Protein AF-A0A496UMV8-F1 (afdb_monomer_lite)

pLDDT: mean 82.03, std 17.29, range [26.62, 98.38]

Radius of gyration: 27.1 Å; chains: 1; bounding box: 64×69×68 Å

Foldseek 3Di:
DDDPPPPPDDDDDDPPPPPAQEEAEAEAPDDDDVVNRYHNDPVVNLVVVVVTDAAYEYEYEQPRHAAEDDADDDREQANYAYEYDPDDPDAAREYEYDENAAYENHAHYEYRHEYEYAYQDANYEDEFPHHHEAEHAYEYAYDPNHDANYADLRHDAPGEYEYEHENYEYHVPHPAANYENAEARYEYEYEYEHAYEYAERNYYYAQRYAYEYHYYPNYDYHDYDDRHPDHPHNPPPPCLQQWWFWQDPQQWDWDADLVQQKIKIAGPPQWTWTAHSSDIDIDRGIAMDHDDLDFFKKWWWAAPVRHIYIDRDDPQLVPGNTQTQKIWGADSVVSDTPDIPRHPRDHTPPSCGSVNLVCCCVPPNKAFDDFQDKAQAPPPDPPPDPSNQDIFGAWGWIDGDPDIDTDHDDPDDPPDRDPDPDDDDPVD

Secondary structure (DSSP, 8-state):
-----------SS--------EEEEE-TTS--BTTTTEESSHHHHHHHHHTS-S-EEEEE--TTS-EEEPS--PEE-TTEEEEE---TTTPPEEEEEPTT--EET--EEESSEEEEE--SS-SEEEETT-EEEEESS-EEEE-TTPPPSEEEEES-TT-EEEEEEES-EE-TT-SS-SEEEE-TT-EEEEEEETT-EE-TT-EEE-TT-EEEEEE-TT-EE----TT-S--EEEES---GGG--EES-SSSEEEEEEGGGTEEEEEESSS-EEEEETTEEEEE-S-EEEEPPS-SEEEEEEE-TTS-EEEESS---TTTS--EEEEEEEEETTTTEEEEEE----PBTTSS--HHHHHHHHHHT-SEEEEE--EE---TT--SSSGGGG--EE--EEEEETTEEEEE-------TTT-----------

Sequence (428 aa):
MPTRDGSRSYGVGGGSTAPVVGTFVFRPGGVEDVPNRVFTTWPSLMIGLDAVDGPRVLVLDESLGTLTAPAGGPYDMTDVEWRGAPESAYDSTDITIADGASFTNLFHISHRIFIWSAATSSPMTLTNGDMVWIDDYCDISIAGGAAPFFDCSGIGSGHYVKFSVTNSSLGWWTANPVIGGSPTGSTVSMVLDSGSAIYQGTMAGDSGSTLSVQHLSASTLIQTQAAWLGVQDYVGRRDLAVDTGFANLTDSTVSKVDGTRTLSVTPVGDNFQFYVNGVGYTKTSAEDVIWTDVEGTHYIYYTDAGVLTSSTSFPVHAVTPRAIVAILYWDATNNAAIYAALEERHGHGGGITPTMHEAQHLAIGALYESGLQPGNMVTNGNGDVNTHAQMSVTDGAIWDEDIRTAILDSVQDLSPILNAPVWYMDGT

Structure (mmCIF, N/CA/C/O backbone):
data_AF-A0A496UMV8-F1
#
_entry.id   AF-A0A496UMV8-F1
#
loop_
_atom_site.group_PDB
_atom_site.id
_atom_site.type_symbol
_atom_site.label_atom_id
_atom_site.label_alt_id
_atom_site.label_comp_id
_atom_site.label_asym_id
_atom_site.label_entity_id
_atom_site.label_seq_id
_atom_site.pdbx_PDB_ins_code
_atom_site.Cartn_x
_atom_site.Cartn_y
_atom_site.Cartn_z
_atom_site.occupancy
_atom_site.B_iso_or_equiv
_atom_site.auth_seq_id
_atom_site.auth_comp_id
_atom_site.auth_asym_id
_atom_site.auth_atom_id
_atom_site.pdbx_PDB_model_num
ATOM 1 N N . MET A 1 1 ? 36.130 3.953 13.013 1.00 29.30 1 MET A N 1
ATOM 2 C CA . MET A 1 1 ? 35.050 4.549 12.204 1.00 29.30 1 MET A CA 1
ATOM 3 C C . MET A 1 1 ? 34.508 3.445 11.317 1.00 29.30 1 MET A C 1
ATOM 5 O O . MET A 1 1 ? 35.223 3.066 10.399 1.00 29.30 1 MET A O 1
ATOM 9 N N . PRO A 1 2 ? 33.361 2.831 11.639 1.00 27.94 2 PRO A N 1
ATOM 10 C CA . PRO A 1 2 ? 32.801 1.793 10.792 1.00 27.94 2 PRO A CA 1
ATOM 11 C C . PRO A 1 2 ? 31.969 2.429 9.674 1.00 27.94 2 PRO A C 1
ATOM 13 O O . PRO A 1 2 ? 31.197 3.360 9.903 1.00 27.94 2 PRO A O 1
ATOM 16 N N . THR A 1 3 ? 32.196 1.941 8.462 1.00 28.72 3 THR A N 1
ATOM 17 C CA . THR A 1 3 ? 31.507 2.301 7.225 1.00 28.72 3 THR A CA 1
ATOM 18 C C . THR A 1 3 ? 30.070 1.797 7.264 1.00 28.72 3 THR A C 1
ATOM 20 O O . THR A 1 3 ? 29.815 0.619 7.501 1.00 28.72 3 THR A O 1
ATOM 23 N N . ARG A 1 4 ? 29.141 2.727 7.052 1.00 26.62 4 ARG A N 1
ATOM 24 C CA . ARG A 1 4 ? 27.697 2.522 6.977 1.00 26.62 4 ARG A CA 1
ATOM 25 C C . ARG A 1 4 ? 27.353 1.964 5.592 1.00 26.62 4 ARG A C 1
ATOM 27 O O . ARG A 1 4 ? 26.958 2.722 4.719 1.00 26.62 4 ARG A O 1
ATOM 34 N N . ASP A 1 5 ? 27.550 0.665 5.401 1.00 33.94 5 ASP A N 1
ATOM 35 C CA . ASP A 1 5 ? 26.815 -0.104 4.395 1.00 33.94 5 ASP A CA 1
ATOM 36 C C . ASP A 1 5 ? 25.632 -0.742 5.122 1.00 33.94 5 ASP A C 1
ATOM 38 O O . ASP A 1 5 ? 25.757 -1.745 5.823 1.00 33.94 5 ASP A O 1
ATOM 42 N N . GLY A 1 6 ? 24.516 -0.023 5.086 1.00 29.11 6 GLY A N 1
ATOM 43 C CA . GLY A 1 6 ? 23.224 -0.506 5.531 1.00 29.11 6 GLY A CA 1
ATOM 44 C C . GLY A 1 6 ? 22.331 -0.588 4.312 1.00 29.11 6 GLY A C 1
ATOM 45 O O . GLY A 1 6 ? 21.444 0.249 4.166 1.00 29.11 6 GLY A O 1
ATOM 46 N N . SER A 1 7 ? 22.583 -1.567 3.445 1.00 30.34 7 SER A N 1
ATOM 47 C CA . SER A 1 7 ? 21.547 -2.099 2.566 1.00 30.34 7 SER A CA 1
ATOM 48 C C . SER A 1 7 ? 20.393 -2.559 3.458 1.00 30.34 7 SER A C 1
ATOM 50 O O . SER A 1 7 ? 20.445 -3.585 4.137 1.00 30.34 7 SER A O 1
ATOM 52 N N . ARG A 1 8 ? 19.367 -1.710 3.553 1.00 29.41 8 ARG A N 1
ATOM 53 C CA . ARG A 1 8 ? 18.093 -2.072 4.162 1.00 29.41 8 ARG A CA 1
ATOM 54 C C . ARG A 1 8 ? 17.494 -3.151 3.270 1.00 29.41 8 ARG A C 1
ATOM 56 O O . ARG A 1 8 ? 16.992 -2.862 2.194 1.00 29.41 8 ARG A O 1
ATOM 63 N N . SER A 1 9 ? 17.575 -4.397 3.718 1.00 33.50 9 SER A N 1
ATOM 64 C CA . SER A 1 9 ? 16.705 -5.464 3.242 1.00 33.50 9 SER A CA 1
ATOM 65 C C . SER A 1 9 ? 15.257 -4.997 3.390 1.00 33.50 9 SER A C 1
ATOM 67 O O . SER A 1 9 ? 14.865 -4.596 4.490 1.00 33.50 9 SER A O 1
ATOM 69 N N . TYR A 1 10 ? 14.504 -5.019 2.291 1.00 39.62 10 TYR A N 1
ATOM 70 C CA . TYR A 1 10 ? 13.092 -4.656 2.215 1.00 39.62 10 TYR A CA 1
ATOM 71 C C . TYR A 1 10 ? 12.283 -5.375 3.300 1.00 39.62 10 TYR A C 1
ATOM 73 O O . TYR A 1 10 ? 11.957 -6.553 3.192 1.00 39.62 10 TYR A O 1
ATOM 81 N N . GLY A 1 11 ? 11.991 -4.646 4.373 1.00 34.66 11 GLY A N 1
ATOM 82 C CA . GLY A 1 11 ? 11.031 -5.021 5.396 1.00 34.66 11 GLY A CA 1
ATOM 83 C C . GLY A 1 11 ? 9.772 -4.197 5.198 1.00 34.66 11 GLY A C 1
ATOM 84 O O . GLY A 1 11 ? 9.558 -3.238 5.930 1.00 34.66 11 GLY A O 1
ATOM 85 N N . VAL A 1 12 ? 8.969 -4.550 4.194 1.00 36.50 12 VAL A N 1
ATOM 86 C CA . VAL A 1 12 ? 7.571 -4.120 4.095 1.00 36.50 12 VAL A CA 1
ATOM 87 C C . VAL A 1 12 ? 6.755 -5.331 3.642 1.00 36.50 12 VAL A C 1
ATOM 89 O O . VAL A 1 12 ? 6.869 -5.762 2.503 1.00 36.50 12 VAL A O 1
ATOM 92 N N . GLY A 1 13 ? 6.007 -5.903 4.590 1.00 33.84 13 GLY A N 1
ATOM 93 C CA . GLY A 1 13 ? 4.864 -6.805 4.410 1.00 33.84 13 GLY A CA 1
ATOM 94 C C . GLY A 1 13 ? 5.004 -7.974 3.436 1.00 33.84 13 GLY A C 1
ATOM 95 O O . GLY A 1 13 ? 4.681 -7.818 2.269 1.00 33.84 13 GLY A O 1
ATOM 96 N N . GLY A 1 14 ? 5.353 -9.160 3.950 1.00 29.70 14 GLY A N 1
ATOM 97 C CA . GLY A 1 14 ? 4.723 -10.449 3.600 1.00 29.70 14 GLY A CA 1
ATOM 98 C C . GLY A 1 14 ? 4.648 -10.921 2.141 1.00 29.70 14 GLY A C 1
ATOM 99 O O . GLY A 1 14 ? 4.102 -11.993 1.901 1.00 29.70 14 GLY A O 1
ATOM 100 N N . GLY A 1 15 ? 5.188 -10.195 1.167 1.00 32.31 15 GLY A N 1
ATOM 101 C CA . GLY A 1 15 ? 5.424 -10.710 -0.167 1.00 32.31 15 GLY A CA 1
ATOM 102 C C . GLY A 1 15 ? 6.590 -11.673 -0.068 1.00 32.31 15 GLY A C 1
ATOM 103 O O . GLY A 1 15 ? 7.727 -11.242 0.106 1.00 32.31 15 GLY A O 1
ATOM 104 N N . SER A 1 16 ? 6.303 -12.975 -0.121 1.00 35.22 16 SER A N 1
ATOM 105 C CA . SER A 1 16 ? 7.281 -14.000 -0.486 1.00 35.22 16 SER A CA 1
ATOM 106 C C . SER A 1 16 ? 8.239 -13.398 -1.516 1.00 35.22 16 SER A C 1
ATOM 108 O O . SER A 1 16 ? 7.823 -13.074 -2.631 1.00 35.22 16 SER A O 1
ATOM 110 N N . THR A 1 17 ? 9.508 -13.188 -1.144 1.00 44.94 17 THR A N 1
ATOM 111 C CA . THR A 1 17 ? 10.558 -12.918 -2.124 1.00 44.94 17 THR A CA 1
ATOM 112 C C . THR A 1 17 ? 10.755 -14.235 -2.849 1.00 44.94 17 THR A C 1
ATOM 114 O O . THR A 1 17 ? 11.670 -15.004 -2.533 1.00 44.94 17 THR A O 1
ATOM 117 N N . ALA A 1 18 ? 9.826 -14.550 -3.752 1.00 48.97 18 ALA A N 1
ATOM 118 C CA . ALA A 1 18 ? 9.993 -15.640 -4.676 1.00 48.97 18 ALA A CA 1
ATOM 119 C C . ALA A 1 18 ? 11.386 -15.439 -5.295 1.00 48.97 18 ALA A C 1
ATOM 121 O O . ALA A 1 18 ? 11.722 -14.317 -5.692 1.00 48.97 18 ALA A O 1
ATOM 122 N N . PRO A 1 19 ? 12.255 -16.460 -5.243 1.00 54.12 19 PRO A N 1
ATOM 123 C CA . PRO A 1 19 ? 13.630 -16.317 -5.686 1.00 54.12 19 PRO A CA 1
ATOM 124 C C . PRO A 1 19 ? 13.617 -15.771 -7.111 1.00 54.12 19 PRO A C 1
ATOM 126 O O . PRO A 1 19 ? 12.927 -16.327 -7.962 1.00 54.12 19 PRO A O 1
ATOM 129 N N . VAL A 1 20 ? 14.347 -14.675 -7.350 1.00 63.06 20 VAL A N 1
ATOM 130 C CA . VAL A 1 20 ? 14.461 -14.067 -8.682 1.00 63.06 20 VAL A CA 1
ATOM 131 C C . VAL A 1 20 ? 14.851 -15.166 -9.666 1.00 63.06 20 VAL A C 1
ATOM 133 O O . VAL A 1 20 ? 15.930 -15.754 -9.566 1.00 63.06 20 VAL A O 1
ATOM 136 N N . VAL A 1 21 ? 13.949 -15.468 -10.598 1.00 74.06 21 VAL A N 1
ATOM 137 C CA . VAL A 1 21 ? 14.071 -16.595 -11.534 1.00 74.06 21 VAL A CA 1
ATOM 138 C C . VAL A 1 21 ? 15.069 -16.246 -12.650 1.00 74.06 21 VAL A C 1
ATOM 140 O O . VAL A 1 21 ? 15.591 -17.112 -13.365 1.00 74.06 21 VAL A O 1
ATOM 143 N N . GLY A 1 22 ? 15.395 -14.955 -12.792 1.00 85.81 22 GLY A N 1
ATOM 144 C CA . GLY A 1 22 ? 16.305 -14.479 -13.815 1.00 85.81 22 GLY A CA 1
ATOM 145 C C . GLY A 1 22 ? 16.778 -13.041 -13.712 1.00 85.81 22 GLY A C 1
ATOM 146 O O . GLY A 1 22 ? 15.975 -12.143 -13.494 1.00 85.81 22 GLY A O 1
ATOM 147 N N . THR A 1 23 ? 18.060 -12.822 -14.004 1.00 92.12 23 THR A N 1
ATOM 148 C CA . THR A 1 23 ? 18.606 -11.502 -14.348 1.00 92.12 23 THR A CA 1
ATOM 149 C C . THR A 1 23 ? 18.890 -11.455 -15.845 1.00 92.12 23 THR A C 1
ATOM 151 O O . THR A 1 23 ? 19.537 -12.353 -16.379 1.00 92.12 23 THR A O 1
ATOM 154 N N . PHE A 1 24 ? 18.400 -10.421 -16.515 1.00 94.81 24 PHE A N 1
ATOM 155 C CA . PHE A 1 24 ? 18.547 -10.164 -17.943 1.00 94.81 24 PHE A CA 1
ATOM 156 C C . PHE A 1 24 ? 19.275 -8.839 -18.099 1.00 94.81 24 PHE A C 1
ATOM 158 O O . PHE A 1 24 ? 18.957 -7.892 -17.392 1.00 94.81 24 PHE A O 1
ATOM 165 N N . VAL A 1 25 ? 20.250 -8.759 -18.997 1.00 94.19 25 VAL A N 1
ATOM 166 C CA . VAL A 1 25 ? 21.007 -7.531 -19.245 1.00 94.19 25 VAL A CA 1
ATOM 167 C C . VAL A 1 25 ? 20.711 -7.053 -20.655 1.00 94.19 25 VAL A C 1
ATOM 169 O O . VAL A 1 25 ? 20.971 -7.776 -21.614 1.00 94.19 25 VAL A O 1
ATOM 172 N N . PHE A 1 26 ? 20.206 -5.835 -20.803 1.00 94.50 26 PHE A N 1
ATOM 173 C CA . PHE A 1 26 ? 20.095 -5.178 -22.097 1.00 94.50 26 PHE A CA 1
ATOM 174 C C . PHE A 1 26 ? 21.270 -4.223 -22.291 1.00 94.50 26 PHE A C 1
ATOM 176 O O . PHE A 1 26 ? 21.339 -3.183 -21.643 1.00 94.50 26 PHE A O 1
ATOM 183 N N . ARG A 1 27 ? 22.191 -4.596 -23.189 1.00 92.56 27 ARG A N 1
ATOM 184 C CA . ARG A 1 27 ? 23.425 -3.860 -23.488 1.00 92.56 27 ARG A CA 1
ATOM 185 C C . ARG A 1 27 ? 23.595 -3.682 -25.002 1.00 92.56 27 ARG A C 1
ATOM 187 O O . ARG A 1 27 ? 24.239 -4.517 -25.654 1.00 92.56 27 ARG A O 1
ATOM 194 N N . PRO A 1 28 ? 23.021 -2.625 -25.603 1.00 88.81 28 PRO A N 1
ATOM 195 C CA . PRO A 1 28 ? 23.231 -2.300 -27.010 1.00 88.81 28 PRO A CA 1
ATOM 196 C C . PRO A 1 28 ? 24.720 -2.207 -27.360 1.00 88.81 28 PRO A C 1
ATOM 198 O O . PRO A 1 28 ? 25.517 -1.658 -26.606 1.00 88.81 28 PRO A O 1
ATOM 201 N N . GLY A 1 29 ? 25.113 -2.769 -28.505 1.00 85.31 29 GLY A N 1
ATOM 202 C CA . GLY A 1 29 ? 26.516 -2.779 -28.946 1.00 85.31 29 GLY A CA 1
ATOM 203 C C . GLY A 1 29 ? 27.422 -3.792 -28.229 1.00 85.31 29 GLY A C 1
ATOM 204 O O . GLY A 1 29 ? 28.594 -3.908 -28.589 1.00 85.31 29 GLY A O 1
ATOM 205 N N . GLY A 1 30 ? 26.897 -4.545 -27.256 1.00 86.94 30 GLY A N 1
ATOM 206 C CA . GLY A 1 30 ? 27.597 -5.654 -26.613 1.00 86.94 30 GLY A CA 1
ATOM 207 C C . GLY A 1 30 ? 27.710 -6.914 -27.476 1.00 86.94 30 GLY A C 1
ATOM 208 O O . GLY A 1 30 ? 27.405 -6.926 -28.669 1.00 86.94 30 GLY A O 1
ATOM 209 N N . VAL A 1 31 ? 28.148 -8.004 -26.847 1.00 86.50 31 VAL A N 1
ATOM 210 C CA . VAL A 1 31 ? 28.105 -9.350 -27.428 1.00 86.50 31 VAL A CA 1
ATOM 211 C C . VAL A 1 31 ? 26.940 -10.080 -26.780 1.00 86.50 31 VAL A C 1
ATOM 213 O O . VAL A 1 31 ? 26.889 -10.184 -25.557 1.00 86.50 31 VAL A O 1
ATOM 216 N N . GLU A 1 32 ? 25.998 -10.545 -27.599 1.00 87.06 32 GLU A N 1
ATOM 217 C CA . GLU A 1 32 ? 24.902 -11.386 -27.120 1.00 87.06 32 GLU A CA 1
ATOM 218 C C . GLU A 1 32 ? 25.487 -12.690 -26.574 1.00 87.06 32 GLU A C 1
ATOM 220 O O . GLU A 1 32 ? 26.276 -13.360 -27.245 1.00 87.06 32 GLU A O 1
ATOM 225 N N . ASP A 1 33 ? 25.130 -13.022 -25.339 1.00 82.56 33 ASP A N 1
ATOM 226 C CA . ASP A 1 33 ? 25.673 -14.180 -24.638 1.00 82.56 33 ASP A CA 1
ATOM 227 C C . ASP A 1 33 ? 24.526 -14.979 -24.026 1.00 82.56 33 ASP A C 1
ATOM 229 O O . ASP A 1 33 ? 24.050 -14.711 -22.921 1.00 82.56 33 ASP A O 1
ATOM 233 N N . VAL A 1 34 ? 24.059 -15.963 -24.791 1.00 64.44 34 VAL A N 1
ATOM 234 C CA . VAL A 1 34 ? 23.105 -16.982 -24.351 1.00 64.44 34 VAL A CA 1
ATOM 235 C C . VAL A 1 34 ? 23.948 -18.200 -23.956 1.00 64.44 34 VAL A C 1
ATOM 237 O O . VAL A 1 34 ? 24.307 -19.003 -24.820 1.00 64.44 34 VAL A O 1
ATOM 240 N N . PRO A 1 35 ? 24.394 -18.273 -22.687 1.00 67.25 35 PRO A N 1
ATOM 241 C CA . PRO A 1 35 ? 23.527 -18.517 -21.531 1.00 67.25 35 PRO A CA 1
ATOM 242 C C . PRO A 1 35 ? 23.524 -17.416 -20.453 1.00 67.25 35 PRO A C 1
ATOM 244 O O . PRO A 1 35 ? 22.745 -17.511 -19.505 1.00 67.25 35 PRO A O 1
ATOM 247 N N . ASN A 1 36 ? 24.351 -16.378 -20.590 1.00 63.16 36 ASN A N 1
ATOM 248 C CA . ASN A 1 36 ? 24.525 -15.314 -19.592 1.00 63.16 36 ASN A CA 1
ATOM 249 C C . ASN A 1 36 ? 23.484 -14.180 -19.683 1.00 63.16 36 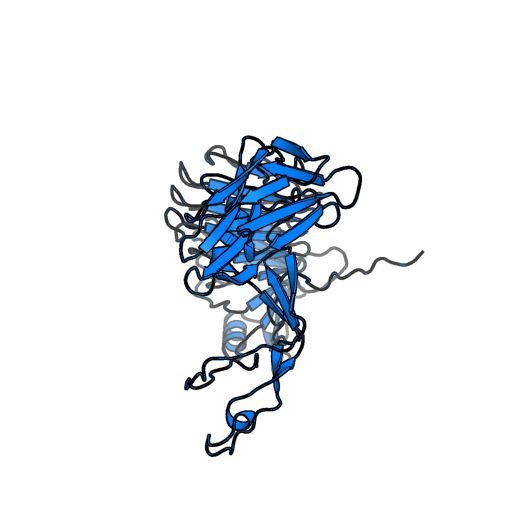ASN A C 1
ATOM 251 O O . ASN A 1 36 ? 23.619 -13.173 -18.992 1.00 63.16 36 ASN A O 1
ATOM 255 N N . ARG A 1 37 ? 22.430 -14.357 -20.496 1.00 86.44 37 ARG A N 1
ATOM 256 C CA . ARG A 1 37 ? 21.244 -13.483 -20.586 1.00 86.44 37 ARG A CA 1
ATOM 257 C C . ARG A 1 37 ? 21.587 -12.020 -20.902 1.00 86.44 37 ARG A C 1
ATOM 259 O O . ARG A 1 37 ? 20.920 -11.111 -20.413 1.00 86.44 37 ARG A O 1
ATOM 266 N N . VAL A 1 38 ? 22.612 -11.800 -21.727 1.00 92.38 38 VAL A N 1
ATOM 267 C CA . VAL A 1 38 ? 22.952 -10.479 -22.276 1.00 92.38 38 VAL A CA 1
ATOM 268 C C . VAL A 1 38 ? 22.341 -10.346 -23.664 1.00 92.38 38 VAL A C 1
ATOM 270 O O . VAL A 1 38 ? 22.644 -11.150 -24.544 1.00 92.38 38 VAL A O 1
ATOM 273 N N . PHE A 1 39 ? 21.530 -9.314 -23.868 1.00 93.81 39 PHE A N 1
ATOM 274 C CA . PHE A 1 39 ? 20.803 -9.032 -25.101 1.00 93.81 39 PHE A CA 1
ATOM 275 C C . PHE A 1 39 ? 21.255 -7.697 -25.677 1.00 93.81 39 PHE A C 1
ATOM 277 O O . PHE A 1 39 ? 21.404 -6.706 -24.964 1.00 93.81 39 PHE A O 1
ATOM 284 N N . THR A 1 40 ? 21.455 -7.657 -26.989 1.00 93.38 40 THR A N 1
ATOM 285 C CA . THR A 1 40 ? 21.930 -6.459 -27.702 1.00 93.38 40 THR A CA 1
ATOM 286 C C . THR A 1 40 ? 20.813 -5.756 -28.467 1.00 93.38 40 THR A C 1
ATOM 288 O O . THR A 1 40 ? 21.003 -4.646 -28.963 1.00 93.38 40 THR A O 1
ATOM 291 N N . THR A 1 41 ? 19.637 -6.386 -28.553 1.00 92.19 41 THR A N 1
ATOM 292 C CA . THR A 1 41 ? 18.443 -5.846 -29.203 1.00 92.19 41 THR A CA 1
ATOM 293 C C . THR A 1 41 ? 17.224 -6.042 -28.308 1.00 92.19 41 THR A C 1
ATOM 295 O O . THR A 1 41 ? 17.117 -7.048 -27.611 1.00 92.19 41 THR A O 1
ATOM 298 N N . TRP A 1 42 ? 16.287 -5.094 -28.340 1.00 93.19 42 TRP A N 1
ATOM 299 C CA . TRP A 1 42 ? 15.049 -5.204 -27.566 1.00 93.19 42 TRP A CA 1
ATOM 300 C C . TRP A 1 42 ? 14.194 -6.420 -27.963 1.00 93.19 42 TRP A C 1
ATOM 302 O O . TRP A 1 42 ? 13.705 -7.101 -27.070 1.00 93.19 42 TRP A O 1
ATOM 312 N N . PRO A 1 43 ? 14.035 -6.780 -29.260 1.00 93.12 43 PRO A N 1
ATOM 313 C CA . PRO A 1 43 ? 13.275 -7.976 -29.614 1.00 93.12 43 PRO A CA 1
ATOM 314 C C . PRO A 1 43 ? 13.867 -9.268 -29.038 1.00 93.12 43 PRO A C 1
ATOM 316 O O . PRO A 1 43 ? 13.105 -10.119 -28.586 1.00 93.12 43 PRO A O 1
ATOM 319 N N . SER A 1 44 ? 15.201 -9.424 -29.018 1.00 92.56 44 SER A N 1
ATOM 320 C CA . SER A 1 44 ? 15.808 -10.612 -28.402 1.00 92.56 44 SER A CA 1
ATOM 321 C C . SER A 1 44 ? 15.683 -10.602 -26.878 1.00 92.56 44 SER A C 1
ATOM 323 O O . SER A 1 44 ? 15.438 -11.660 -26.300 1.00 92.56 44 SER A O 1
ATOM 325 N N . LEU A 1 45 ? 15.741 -9.423 -26.243 1.00 94.69 45 LEU A N 1
ATOM 326 C CA . LEU A 1 45 ? 15.432 -9.264 -24.820 1.00 94.69 45 LEU A CA 1
ATOM 327 C C . LEU A 1 45 ? 14.012 -9.737 -24.490 1.00 94.69 45 LEU A C 1
ATOM 329 O O . LEU A 1 45 ? 13.853 -10.537 -23.573 1.00 94.69 45 LEU A O 1
ATOM 333 N N . MET A 1 46 ? 13.000 -9.278 -25.233 1.00 95.06 46 MET A N 1
ATOM 334 C CA . MET A 1 46 ? 11.606 -9.646 -24.961 1.00 95.06 46 MET A CA 1
ATOM 335 C C . MET A 1 46 ? 11.381 -11.154 -25.107 1.00 95.06 46 MET A C 1
ATOM 337 O O . MET A 1 46 ? 10.789 -11.762 -24.225 1.00 95.06 46 MET A O 1
ATOM 341 N N . ILE A 1 47 ? 11.957 -11.790 -26.138 1.00 92.88 47 ILE A N 1
ATOM 342 C CA . ILE A 1 47 ? 11.932 -13.260 -26.277 1.00 92.88 47 ILE A CA 1
ATOM 343 C C . ILE A 1 47 ? 12.565 -13.945 -25.055 1.00 92.88 47 ILE A C 1
ATOM 345 O O . ILE A 1 47 ? 12.097 -14.996 -24.622 1.00 92.88 47 ILE A O 1
ATOM 349 N N . GLY A 1 48 ? 13.642 -13.373 -24.510 1.00 92.50 48 GLY A N 1
ATOM 350 C CA . GLY A 1 48 ? 14.290 -13.875 -23.302 1.00 92.50 48 GLY A CA 1
ATOM 351 C C . GLY A 1 48 ? 13.413 -13.751 -22.056 1.00 92.50 48 GLY A C 1
ATOM 352 O O . GLY A 1 48 ? 13.326 -14.710 -21.290 1.00 92.50 48 GLY A O 1
ATOM 353 N N . LEU A 1 49 ? 12.773 -12.595 -21.860 1.00 93.94 49 LEU A N 1
ATOM 354 C CA . LEU A 1 49 ? 11.871 -12.340 -20.733 1.00 93.94 49 LEU A CA 1
ATOM 355 C C . LEU A 1 49 ? 10.649 -13.268 -20.778 1.00 93.94 49 LEU A C 1
ATOM 357 O O . LEU A 1 49 ? 10.357 -13.915 -19.776 1.00 93.94 49 LEU A O 1
ATOM 361 N N . ASP A 1 50 ? 10.023 -13.421 -21.948 1.00 93.62 50 ASP A N 1
ATOM 362 C CA . ASP A 1 50 ? 8.843 -14.276 -22.159 1.00 93.62 50 ASP A CA 1
ATOM 363 C C . ASP A 1 50 ? 9.139 -15.774 -21.961 1.00 93.62 50 ASP A C 1
ATOM 365 O O . ASP A 1 50 ? 8.232 -16.580 -21.762 1.00 93.62 50 ASP A O 1
ATOM 369 N N . ALA A 1 51 ? 10.412 -16.176 -22.032 1.00 92.19 51 ALA A N 1
ATOM 370 C CA . ALA A 1 51 ? 10.830 -17.562 -21.839 1.00 92.19 51 ALA A CA 1
ATOM 371 C C . ALA A 1 51 ? 10.989 -17.961 -20.360 1.00 92.19 51 ALA A C 1
ATOM 373 O O . ALA A 1 51 ? 11.311 -19.119 -20.077 1.00 92.19 51 ALA A O 1
ATOM 374 N N . VAL A 1 52 ? 10.826 -17.023 -19.420 1.00 91.69 52 VAL A N 1
ATOM 375 C CA . VAL A 1 52 ? 10.998 -17.257 -17.982 1.00 91.69 52 VAL A CA 1
ATOM 376 C C . VAL A 1 52 ? 9.781 -16.747 -17.224 1.00 91.69 52 VAL A C 1
ATOM 378 O O . VAL A 1 52 ? 9.510 -15.554 -17.230 1.00 91.69 52 VAL A O 1
ATOM 381 N N . ASP A 1 53 ? 9.092 -17.644 -16.521 1.00 91.00 53 ASP A N 1
ATOM 382 C CA . ASP A 1 53 ? 7.977 -17.298 -15.635 1.00 91.00 53 ASP A CA 1
ATOM 383 C C . ASP A 1 53 ? 8.463 -16.744 -14.281 1.00 91.00 53 ASP A C 1
ATOM 385 O O . ASP A 1 53 ? 9.544 -17.095 -13.800 1.00 91.00 53 ASP A O 1
ATOM 389 N N . GLY A 1 54 ? 7.622 -15.936 -13.627 1.00 90.06 54 GLY A N 1
ATOM 390 C CA . GLY A 1 54 ? 7.856 -15.398 -12.282 1.00 90.06 54 GLY A CA 1
ATOM 391 C C . GLY A 1 54 ? 8.844 -14.226 -12.227 1.00 90.06 54 GLY A C 1
ATOM 392 O O . GLY A 1 54 ? 9.251 -13.722 -13.264 1.00 90.06 54 GLY A O 1
ATOM 393 N N . PRO A 1 55 ? 9.252 -13.762 -11.031 1.00 92.25 55 PRO A N 1
ATOM 394 C CA . PRO A 1 55 ? 10.019 -12.524 -10.882 1.00 92.25 55 PRO A CA 1
ATOM 395 C C . PRO A 1 55 ? 11.349 -12.490 -11.642 1.00 92.25 55 PRO A C 1
ATOM 397 O O . PRO A 1 55 ? 12.194 -13.386 -11.519 1.00 92.25 55 PRO A O 1
ATOM 400 N N . ARG A 1 56 ? 11.553 -11.406 -12.392 1.00 93.81 56 ARG A N 1
ATOM 401 C CA . ARG A 1 56 ? 12.689 -11.150 -13.281 1.00 93.81 56 ARG A CA 1
ATOM 402 C C . ARG A 1 56 ? 13.267 -9.766 -13.008 1.00 93.81 56 ARG A C 1
ATOM 404 O O . ARG A 1 56 ? 12.543 -8.826 -12.698 1.00 93.81 56 ARG A O 1
ATOM 411 N N . VAL A 1 57 ? 14.573 -9.632 -13.207 1.00 94.56 57 VAL A N 1
ATOM 412 C CA . VAL A 1 57 ? 15.277 -8.347 -13.163 1.00 94.56 57 VAL A CA 1
ATOM 413 C C . VAL A 1 57 ? 15.830 -8.040 -14.547 1.00 94.56 57 VAL A C 1
ATOM 415 O O . VAL A 1 57 ? 16.643 -8.807 -15.065 1.00 94.56 57 VAL A O 1
ATOM 418 N N . LEU A 1 58 ? 15.423 -6.914 -15.124 1.00 95.69 58 LEU A N 1
ATOM 419 C CA . LEU A 1 58 ? 16.012 -6.322 -16.317 1.00 95.69 58 LEU A CA 1
ATOM 420 C C . LEU A 1 58 ? 17.036 -5.263 -15.903 1.00 95.69 58 LEU A C 1
ATOM 422 O O . LEU A 1 58 ? 16.678 -4.172 -15.474 1.00 95.69 58 LEU A O 1
ATOM 426 N N . VAL A 1 59 ? 18.314 -5.576 -16.072 1.00 94.81 59 VAL A N 1
ATOM 427 C CA . VAL A 1 59 ? 19.419 -4.629 -15.944 1.00 94.81 59 VAL A CA 1
ATOM 428 C C . VAL A 1 59 ? 19.623 -3.930 -17.281 1.00 94.81 59 VAL A C 1
ATOM 430 O O . VAL A 1 59 ? 19.922 -4.559 -18.296 1.00 94.81 59 VAL A O 1
ATOM 433 N N . LEU A 1 60 ? 19.473 -2.620 -17.277 1.00 94.56 60 LEU A N 1
ATOM 434 C CA . LEU A 1 60 ? 19.761 -1.752 -18.402 1.00 94.56 60 LEU A CA 1
ATOM 435 C C . LEU A 1 60 ? 21.216 -1.305 -18.303 1.00 94.56 60 LEU A C 1
ATOM 437 O O . LEU A 1 60 ? 21.653 -0.861 -17.249 1.00 94.56 60 LEU A O 1
ATOM 441 N N . ASP A 1 61 ? 21.978 -1.452 -19.380 1.00 92.00 61 ASP A N 1
ATOM 442 C CA . ASP A 1 61 ? 23.416 -1.209 -19.371 1.00 92.00 61 ASP A CA 1
ATOM 443 C C . ASP A 1 61 ? 23.841 -0.403 -20.601 1.00 92.00 61 ASP A C 1
ATOM 445 O O . ASP A 1 61 ? 23.869 -0.903 -21.729 1.00 92.00 61 ASP A O 1
ATOM 449 N N . GLU A 1 62 ? 24.181 0.862 -20.372 1.00 87.12 62 GLU A N 1
ATOM 450 C CA . GLU A 1 62 ? 24.598 1.803 -21.414 1.00 87.12 62 GLU A CA 1
ATOM 451 C C . GLU A 1 62 ? 26.114 1.861 -21.646 1.00 87.12 62 GLU A C 1
ATOM 453 O O . GLU A 1 62 ? 26.585 2.669 -22.449 1.00 87.12 62 GLU A O 1
ATOM 458 N N . SER A 1 63 ? 26.901 0.992 -20.998 1.00 86.69 63 SER A N 1
ATOM 459 C CA . SER A 1 63 ? 28.376 1.037 -21.038 1.00 86.69 63 SER A CA 1
ATOM 460 C C . SER A 1 63 ? 28.968 0.996 -22.455 1.00 86.69 63 SER A C 1
ATOM 462 O O . SER A 1 63 ? 30.105 1.422 -22.672 1.00 86.69 63 SER A O 1
ATOM 464 N N . LEU A 1 64 ? 28.213 0.488 -23.436 1.00 81.94 64 LEU A N 1
ATOM 465 C CA . LEU A 1 64 ? 28.637 0.329 -24.830 1.00 81.94 64 LEU A CA 1
ATOM 466 C C . LEU A 1 64 ? 27.767 1.084 -25.846 1.00 81.94 64 LEU A C 1
ATOM 468 O O . LEU A 1 64 ? 28.010 0.978 -27.052 1.00 81.94 64 LEU A O 1
ATOM 472 N N . GLY A 1 65 ? 26.784 1.866 -25.398 1.00 79.81 65 GLY A N 1
ATOM 473 C CA . GLY A 1 65 ? 25.923 2.628 -26.294 1.00 79.81 65 GLY A CA 1
ATOM 474 C C . GLY A 1 65 ? 24.687 3.199 -25.615 1.00 79.81 65 GLY A C 1
ATOM 475 O O . GLY A 1 65 ? 24.281 2.762 -24.547 1.00 79.81 65 GLY A O 1
ATOM 476 N N . THR A 1 66 ? 24.058 4.167 -26.280 1.00 84.50 66 THR A N 1
ATOM 477 C CA . THR A 1 66 ? 22.816 4.782 -25.803 1.00 84.50 66 THR A CA 1
ATOM 478 C C . THR A 1 66 ? 21.699 3.748 -25.708 1.00 84.50 66 THR A C 1
ATOM 480 O O . THR A 1 66 ? 21.396 3.059 -26.688 1.00 84.50 66 THR A O 1
ATOM 483 N N . LEU A 1 67 ? 21.039 3.682 -24.554 1.00 90.44 67 LEU A N 1
ATOM 484 C CA . LEU A 1 67 ? 19.847 2.867 -24.385 1.00 90.44 67 LEU A CA 1
ATOM 485 C C . LEU A 1 67 ? 18.636 3.595 -24.957 1.00 90.44 67 LEU A C 1
ATOM 487 O O . LEU A 1 67 ? 18.309 4.730 -24.604 1.00 90.44 67 LEU A O 1
ATOM 491 N N . THR A 1 68 ? 17.935 2.920 -25.855 1.00 93.06 68 THR A N 1
ATOM 492 C CA . THR A 1 68 ? 16.634 3.371 -26.335 1.00 93.06 68 THR A CA 1
ATOM 493 C C . THR A 1 68 ? 15.678 2.195 -26.302 1.00 93.06 68 THR A C 1
ATOM 495 O O . THR A 1 68 ? 15.905 1.202 -26.997 1.00 93.06 68 THR A O 1
ATOM 498 N N . ALA A 1 69 ? 14.612 2.303 -25.509 1.00 89.44 69 ALA A N 1
ATOM 499 C CA . ALA A 1 69 ? 13.492 1.383 -25.628 1.00 89.44 69 ALA A CA 1
ATOM 500 C C . ALA A 1 69 ? 12.774 1.705 -26.948 1.00 89.44 69 ALA A C 1
ATOM 502 O O . ALA A 1 69 ? 12.362 2.854 -27.146 1.00 89.44 69 ALA A O 1
ATOM 503 N N . PRO A 1 70 ? 12.687 0.757 -27.892 1.00 88.12 70 PRO A N 1
ATOM 504 C CA . PRO A 1 70 ? 12.237 1.054 -29.237 1.00 88.12 70 PRO A CA 1
ATOM 505 C C . PRO A 1 70 ? 10.733 1.302 -29.298 1.00 88.12 70 PRO A C 1
ATOM 507 O O . PRO A 1 70 ? 9.954 0.783 -28.497 1.00 88.12 70 PRO A O 1
ATOM 510 N N . ALA A 1 71 ? 10.346 2.051 -30.328 1.00 87.44 71 ALA A N 1
ATOM 511 C CA . ALA A 1 71 ? 8.957 2.264 -30.697 1.00 87.44 71 ALA A CA 1
ATOM 512 C C . ALA A 1 71 ? 8.234 0.924 -30.903 1.00 87.44 71 ALA A C 1
ATOM 514 O O . ALA A 1 71 ? 8.821 -0.026 -31.429 1.00 87.44 71 ALA A O 1
ATOM 515 N N . GLY A 1 72 ? 6.953 0.872 -30.544 1.00 83.44 72 GLY A N 1
ATOM 516 C CA . GLY A 1 72 ? 6.131 -0.334 -30.624 1.00 83.44 72 GLY A CA 1
ATOM 517 C C . GLY A 1 72 ? 5.794 -0.923 -29.255 1.00 83.44 72 GLY A C 1
ATOM 518 O O . GLY A 1 72 ? 6.196 -0.418 -28.215 1.00 83.44 72 GLY A O 1
ATOM 519 N N . GLY A 1 73 ? 5.002 -1.986 -29.258 1.00 80.19 73 GLY A N 1
ATOM 520 C CA . GLY A 1 73 ? 4.406 -2.569 -28.060 1.00 80.19 73 GLY A CA 1
ATOM 521 C C . GLY A 1 73 ? 3.028 -3.155 -28.385 1.00 80.19 73 GLY A C 1
ATOM 522 O O . GLY A 1 73 ? 2.587 -3.069 -29.539 1.00 80.19 73 GLY A O 1
ATOM 523 N N . PRO A 1 74 ? 2.340 -3.758 -27.404 1.00 91.75 74 PRO A N 1
ATOM 524 C CA . PRO A 1 74 ? 2.666 -3.764 -25.973 1.00 91.75 74 PRO A CA 1
ATOM 525 C C . PRO A 1 74 ? 3.840 -4.690 -25.617 1.00 91.75 74 PRO A C 1
ATOM 527 O O . PRO A 1 74 ? 3.964 -5.778 -26.175 1.00 91.75 74 PRO A O 1
ATOM 530 N N . TYR A 1 75 ? 4.689 -4.257 -24.684 1.00 95.44 75 TYR A N 1
ATOM 531 C CA . TYR A 1 75 ? 5.693 -5.093 -24.025 1.00 95.44 75 TYR A CA 1
ATOM 532 C C . TYR A 1 75 ? 5.184 -5.464 -22.632 1.00 95.44 75 TYR A C 1
ATOM 534 O O . TYR A 1 75 ? 4.943 -4.572 -21.815 1.00 95.44 75 TYR A O 1
ATOM 542 N N . ASP A 1 76 ? 5.015 -6.757 -22.366 1.00 95.56 76 ASP A N 1
ATOM 543 C CA . ASP A 1 76 ? 4.585 -7.221 -21.050 1.00 95.56 76 ASP A CA 1
ATOM 544 C C . ASP A 1 76 ? 5.746 -7.169 -20.051 1.00 95.56 76 ASP A C 1
ATOM 546 O O . ASP A 1 76 ? 6.820 -7.713 -20.297 1.00 95.56 76 ASP A O 1
ATOM 550 N N . MET A 1 77 ? 5.525 -6.476 -18.939 1.00 96.38 77 MET A N 1
ATOM 551 C CA . MET A 1 77 ? 6.474 -6.296 -17.840 1.00 96.38 77 MET A CA 1
ATOM 552 C C . MET A 1 77 ? 5.938 -6.888 -16.532 1.00 96.38 77 MET A C 1
ATOM 554 O O . MET A 1 77 ? 6.437 -6.554 -15.457 1.00 96.38 77 MET A O 1
ATOM 558 N N . THR A 1 78 ? 4.942 -7.781 -16.615 1.00 94.56 78 THR A N 1
ATOM 559 C CA . THR A 1 78 ? 4.500 -8.614 -15.486 1.00 94.56 78 THR A CA 1
ATOM 560 C C . THR A 1 78 ? 5.721 -9.201 -14.782 1.00 94.56 78 THR A C 1
ATOM 562 O O . THR A 1 78 ? 6.616 -9.707 -15.444 1.00 94.56 78 THR A O 1
ATOM 565 N N . ASP A 1 79 ? 5.805 -9.112 -13.454 1.00 93.06 79 ASP A N 1
ATOM 566 C CA . ASP A 1 79 ? 6.957 -9.501 -12.615 1.00 93.06 79 ASP A CA 1
ATOM 567 C C . ASP A 1 79 ? 8.353 -9.108 -13.167 1.00 93.06 79 ASP A C 1
ATOM 569 O O . ASP A 1 79 ? 9.312 -9.856 -12.979 1.00 93.06 79 ASP A O 1
ATOM 573 N N . VAL A 1 80 ? 8.494 -7.981 -13.880 1.00 95.12 80 VAL A N 1
ATOM 574 C CA . VAL A 1 80 ? 9.795 -7.438 -14.306 1.00 95.12 80 VAL A CA 1
ATOM 575 C C . VAL A 1 80 ? 10.131 -6.173 -13.518 1.00 95.12 80 VAL A C 1
ATOM 577 O O . VAL A 1 80 ? 9.416 -5.175 -13.575 1.00 95.12 80 VAL A O 1
ATOM 580 N N . GLU A 1 81 ? 11.276 -6.195 -12.843 1.00 95.69 81 GLU A N 1
ATOM 581 C CA . GLU A 1 81 ? 11.906 -5.016 -12.248 1.00 95.69 81 GLU A CA 1
ATOM 582 C C . GLU A 1 81 ? 12.938 -4.421 -13.212 1.00 95.69 81 GLU A C 1
ATOM 584 O O . GLU A 1 81 ? 13.812 -5.134 -13.710 1.00 95.69 81 GLU A O 1
ATOM 589 N N . TRP A 1 82 ? 12.872 -3.113 -13.456 1.00 96.75 82 TRP A N 1
ATOM 590 C CA . TRP A 1 82 ? 13.893 -2.385 -14.210 1.00 96.75 82 TRP A CA 1
ATOM 591 C C . TRP A 1 82 ? 14.982 -1.875 -13.271 1.00 96.75 82 TRP A C 1
ATOM 593 O O . TRP A 1 82 ? 14.678 -1.201 -12.293 1.00 96.75 82 TRP A O 1
ATOM 603 N N . ARG A 1 83 ? 16.247 -2.143 -13.601 1.00 94.44 83 ARG A N 1
ATOM 604 C CA . ARG A 1 83 ? 17.423 -1.674 -12.858 1.00 94.44 83 ARG A CA 1
ATOM 605 C C . ARG A 1 83 ? 18.411 -0.968 -13.765 1.00 94.44 83 ARG A C 1
ATOM 607 O O . ARG A 1 83 ? 18.681 -1.454 -14.862 1.00 94.44 83 ARG A O 1
ATOM 614 N N . GLY A 1 84 ? 19.018 0.112 -13.289 1.00 91.56 84 GLY A N 1
ATOM 615 C CA . GLY A 1 84 ? 20.261 0.607 -13.875 1.00 91.56 84 GLY A CA 1
ATOM 616 C C . GLY A 1 84 ? 21.417 -0.362 -13.613 1.00 91.56 84 GLY A C 1
ATOM 617 O O . GLY A 1 84 ? 21.433 -1.097 -12.616 1.00 91.56 84 GLY A O 1
ATOM 618 N N . ALA A 1 85 ? 22.392 -0.395 -14.517 1.00 85.75 85 ALA A N 1
ATOM 619 C CA . ALA A 1 85 ? 23.604 -1.168 -14.320 1.00 85.75 85 ALA A CA 1
ATOM 620 C C . ALA A 1 85 ? 24.390 -0.597 -13.130 1.00 85.75 85 ALA A C 1
ATOM 622 O O . ALA A 1 85 ? 24.532 0.620 -12.994 1.00 85.75 85 ALA A O 1
ATOM 623 N N . PRO A 1 86 ? 24.933 -1.456 -12.253 1.00 72.31 86 PRO A N 1
ATOM 624 C CA . PRO A 1 86 ? 25.750 -1.013 -11.139 1.00 72.31 86 PRO A CA 1
ATOM 625 C C . PRO A 1 86 ? 27.140 -0.613 -11.650 1.00 72.31 86 PRO A C 1
ATOM 627 O O . PRO A 1 86 ? 28.095 -1.374 -11.516 1.00 72.31 86 PRO A O 1
ATOM 630 N N . GLU A 1 87 ? 27.284 0.577 -12.227 1.00 60.38 87 GLU A N 1
ATOM 631 C CA . GLU A 1 87 ? 28.600 1.134 -12.537 1.00 60.38 87 GLU A CA 1
ATOM 632 C C . GLU A 1 87 ? 28.830 2.444 -11.791 1.00 60.38 87 GLU A C 1
ATOM 634 O O . GLU A 1 87 ? 28.058 3.385 -11.909 1.00 60.38 87 GLU A O 1
ATOM 639 N N . SER A 1 88 ? 29.947 2.489 -11.048 1.00 54.44 88 SER A N 1
ATOM 640 C CA . SER A 1 88 ? 30.536 3.698 -10.456 1.00 54.44 88 SER A CA 1
ATOM 641 C C . SER A 1 88 ? 29.638 4.443 -9.444 1.00 54.44 88 SER A C 1
ATOM 643 O O . SER A 1 88 ? 28.415 4.446 -9.475 1.00 54.44 88 SER A O 1
ATOM 645 N N . ALA A 1 89 ? 30.229 5.068 -8.424 1.00 56.81 89 ALA A N 1
ATOM 646 C CA . ALA A 1 89 ? 29.462 5.657 -7.320 1.00 56.81 89 ALA A CA 1
ATOM 647 C C . ALA A 1 89 ? 28.590 6.868 -7.727 1.00 56.81 89 ALA A C 1
ATOM 649 O O . ALA A 1 89 ? 27.855 7.359 -6.870 1.00 56.81 89 ALA A O 1
ATOM 650 N N . TYR A 1 90 ? 28.590 7.289 -9.000 1.00 56.69 90 TYR A N 1
ATOM 651 C CA . TYR A 1 90 ? 27.942 8.529 -9.442 1.00 56.69 90 TYR A CA 1
ATOM 652 C C . TYR A 1 90 ? 27.234 8.496 -10.801 1.00 56.69 90 TYR A C 1
ATOM 654 O O . TYR A 1 90 ? 26.607 9.500 -11.126 1.00 56.69 90 TYR A O 1
ATOM 662 N N . ASP A 1 91 ? 27.286 7.401 -11.558 1.00 74.38 91 ASP A N 1
ATOM 663 C CA . ASP A 1 91 ? 26.690 7.378 -12.896 1.00 74.38 91 ASP A CA 1
ATOM 664 C C . ASP A 1 91 ? 25.295 6.729 -12.827 1.00 74.38 91 ASP A C 1
ATOM 666 O O . ASP A 1 91 ? 25.116 5.670 -12.215 1.00 74.38 91 ASP A O 1
ATOM 670 N N . SER A 1 92 ? 24.282 7.428 -13.349 1.00 83.81 92 SER A N 1
ATOM 671 C CA . SER A 1 92 ? 22.970 6.846 -13.644 1.00 83.81 92 SER A CA 1
ATOM 672 C C . SER A 1 92 ? 23.043 6.114 -14.975 1.00 83.81 92 SER A C 1
ATOM 674 O O . SER A 1 92 ? 23.823 6.492 -15.836 1.00 83.81 92 SER A O 1
ATOM 676 N N . THR A 1 93 ? 22.236 5.071 -15.141 1.00 91.56 93 THR A N 1
ATOM 677 C CA . THR A 1 93 ? 21.971 4.487 -16.457 1.00 91.56 93 THR A CA 1
ATOM 678 C C . THR A 1 93 ? 20.854 5.276 -17.125 1.00 91.56 93 THR A C 1
ATOM 680 O O . THR A 1 93 ? 19.719 5.240 -16.641 1.00 91.56 93 THR A O 1
ATOM 683 N N . ASP A 1 94 ? 21.139 5.929 -18.246 1.00 93.50 94 ASP A N 1
ATOM 684 C CA . ASP A 1 94 ? 20.159 6.734 -18.961 1.00 93.50 94 ASP A CA 1
ATOM 685 C C . ASP A 1 94 ? 19.447 5.897 -20.038 1.00 93.50 94 ASP A C 1
ATOM 687 O O . ASP A 1 94 ? 20.064 5.330 -20.939 1.00 93.50 94 ASP A O 1
ATOM 691 N N . ILE A 1 95 ? 18.113 5.847 -20.002 1.00 94.88 95 ILE A N 1
ATOM 692 C CA . ILE A 1 95 ? 17.298 5.221 -21.050 1.00 94.88 95 ILE A CA 1
ATOM 693 C C . ILE A 1 95 ? 16.328 6.219 -21.670 1.00 94.88 95 ILE A C 1
ATOM 695 O O . ILE A 1 95 ? 15.537 6.869 -20.990 1.00 94.88 95 ILE A O 1
ATOM 699 N N . THR A 1 96 ? 16.347 6.303 -23.002 1.00 95.56 96 THR A N 1
ATOM 700 C CA . THR A 1 96 ? 15.339 7.051 -23.758 1.00 95.56 96 THR A CA 1
ATOM 701 C C . THR A 1 96 ? 14.180 6.144 -24.155 1.00 95.56 96 THR A C 1
ATOM 703 O O . THR A 1 96 ? 14.385 5.084 -24.746 1.00 95.56 96 THR A O 1
ATOM 706 N N . ILE A 1 97 ? 12.948 6.570 -23.897 1.00 95.88 97 ILE A N 1
ATOM 707 C CA . ILE A 1 97 ? 11.747 5.879 -24.373 1.00 95.88 97 ILE A CA 1
ATOM 708 C C . ILE A 1 97 ? 11.307 6.490 -25.698 1.00 95.88 97 ILE A C 1
ATOM 710 O O . ILE A 1 97 ? 10.987 7.682 -25.770 1.00 95.88 97 ILE A O 1
ATOM 714 N N . ALA A 1 98 ? 11.317 5.676 -26.753 1.00 93.69 98 ALA A N 1
ATOM 715 C CA . ALA A 1 98 ? 10.887 6.101 -28.075 1.00 93.69 98 ALA A CA 1
ATOM 716 C C . ALA A 1 98 ? 9.362 6.263 -28.165 1.00 93.69 98 ALA A C 1
ATOM 718 O O . ALA A 1 98 ? 8.591 5.665 -27.413 1.00 93.69 98 ALA A O 1
ATOM 719 N N . ASP A 1 99 ? 8.930 7.063 -29.137 1.00 94.31 99 ASP A N 1
ATOM 720 C CA . ASP A 1 99 ? 7.516 7.288 -29.415 1.00 94.31 99 ASP A CA 1
ATOM 721 C C . ASP A 1 99 ? 6.774 5.994 -29.779 1.00 94.31 99 ASP A C 1
ATOM 723 O O . ASP A 1 99 ? 7.292 5.150 -30.511 1.00 94.31 99 ASP A O 1
ATOM 727 N N . GLY A 1 100 ? 5.559 5.832 -29.253 1.00 92.50 100 GLY A N 1
ATOM 728 C CA . GLY A 1 100 ? 4.750 4.624 -29.423 1.00 92.50 100 GLY A CA 1
ATOM 729 C C . GLY A 1 100 ? 5.213 3.401 -28.621 1.00 92.50 100 GLY A C 1
ATOM 730 O O . GLY A 1 100 ? 4.657 2.324 -28.831 1.00 92.50 100 GLY A O 1
ATOM 731 N N . ALA A 1 101 ? 6.214 3.526 -27.742 1.00 95.12 101 ALA A N 1
ATOM 732 C CA . ALA A 1 101 ? 6.527 2.483 -26.766 1.00 95.12 101 ALA A CA 1
ATOM 733 C C . ALA A 1 101 ? 5.351 2.273 -25.796 1.00 95.12 101 ALA A C 1
ATOM 735 O O . ALA A 1 101 ? 4.701 3.244 -25.411 1.00 95.12 101 ALA A O 1
ATOM 736 N N . SER A 1 102 ? 5.085 1.029 -25.386 1.00 95.50 102 SER A N 1
ATOM 737 C CA . SER A 1 102 ? 4.070 0.710 -24.371 1.00 95.50 102 SER A CA 1
ATOM 738 C C . SER A 1 102 ? 4.523 -0.451 -23.485 1.00 95.50 102 SER A C 1
ATOM 740 O O . SER A 1 102 ? 4.852 -1.518 -24.001 1.00 95.50 102 SER A O 1
ATOM 742 N N . PHE A 1 103 ? 4.533 -0.244 -22.168 1.00 96.12 103 PHE A N 1
ATOM 743 C CA . PHE A 1 103 ? 4.951 -1.202 -21.144 1.00 96.12 103 PHE A CA 1
ATOM 744 C C . PHE A 1 103 ? 3.757 -1.532 -20.245 1.00 96.12 103 PHE A C 1
ATOM 746 O O . PHE A 1 103 ? 3.360 -0.728 -19.400 1.00 96.12 103 PHE A O 1
ATOM 753 N N . THR A 1 104 ? 3.152 -2.700 -20.437 1.00 95.00 104 THR A N 1
ATOM 754 C CA . THR A 1 104 ? 2.032 -3.150 -19.601 1.00 95.00 104 THR A CA 1
ATOM 755 C C . THR A 1 104 ? 2.563 -3.824 -18.345 1.00 95.00 104 THR A C 1
ATOM 757 O O . THR A 1 104 ? 3.552 -4.544 -18.417 1.00 95.00 104 THR A O 1
ATOM 760 N N . ASN A 1 105 ? 1.902 -3.625 -17.204 1.00 93.38 105 ASN A N 1
ATOM 761 C CA . ASN A 1 105 ? 2.228 -4.289 -15.933 1.00 93.38 105 ASN A CA 1
ATOM 762 C C . ASN A 1 105 ? 3.630 -3.989 -15.359 1.00 93.38 105 ASN A C 1
ATOM 764 O O . ASN A 1 105 ? 4.081 -4.712 -14.479 1.00 93.38 105 ASN A O 1
ATOM 768 N N . LEU A 1 106 ? 4.329 -2.942 -15.817 1.00 95.06 106 LEU A N 1
ATOM 769 C CA . LEU A 1 106 ? 5.584 -2.507 -15.190 1.00 95.06 106 LEU A CA 1
ATOM 770 C C . LEU A 1 106 ? 5.288 -1.982 -13.783 1.00 95.06 106 LEU A C 1
ATOM 772 O O . LEU A 1 106 ? 4.561 -1.017 -13.642 1.00 95.06 106 LEU A O 1
ATOM 776 N N . PHE A 1 107 ? 5.854 -2.544 -12.728 1.00 92.94 107 PHE A N 1
ATOM 777 C CA . PHE A 1 107 ? 5.531 -2.078 -11.371 1.00 92.94 107 PHE A CA 1
ATOM 778 C C . PHE A 1 107 ? 6.757 -1.607 -10.607 1.00 92.94 107 PHE A C 1
ATOM 780 O O . PHE A 1 107 ? 6.594 -0.853 -9.659 1.00 92.94 107 PHE A O 1
ATOM 787 N N . HIS A 1 108 ? 7.978 -1.976 -11.004 1.00 96.31 108 HIS A N 1
ATOM 788 C CA . HIS A 1 108 ? 9.170 -1.667 -10.216 1.00 96.31 108 HIS A CA 1
ATOM 789 C C . HIS A 1 108 ? 10.313 -1.126 -11.071 1.00 96.31 108 HIS A C 1
ATOM 791 O O . HIS A 1 108 ? 10.746 -1.755 -12.036 1.00 96.31 108 HIS A O 1
ATOM 797 N N . ILE A 1 109 ? 10.790 0.058 -10.697 1.00 96.62 109 ILE A N 1
ATOM 798 C CA . ILE A 1 109 ? 11.926 0.761 -11.285 1.00 96.62 109 ILE A CA 1
ATOM 799 C C . ILE A 1 109 ? 12.889 1.081 -10.140 1.00 96.62 109 ILE A C 1
ATOM 801 O O . ILE A 1 109 ? 12.494 1.725 -9.169 1.00 96.62 109 ILE A O 1
ATOM 805 N N . SER A 1 110 ? 14.136 0.635 -10.235 1.00 94.88 110 SER A N 1
ATOM 806 C CA . SER A 1 110 ? 15.095 0.771 -9.144 1.00 94.88 110 SER A CA 1
ATOM 807 C C . SER A 1 110 ? 16.531 1.008 -9.612 1.00 94.88 110 SER A C 1
ATOM 809 O O . SER A 1 110 ? 16.861 0.926 -10.797 1.00 94.88 110 SER A O 1
ATOM 811 N N . HIS A 1 111 ? 17.411 1.275 -8.645 1.00 91.62 111 HIS A N 1
ATOM 812 C CA . HIS A 1 111 ? 18.867 1.284 -8.804 1.00 91.62 111 HIS A CA 1
ATOM 813 C C . HIS A 1 111 ? 19.367 2.200 -9.933 1.00 91.62 111 HIS A C 1
ATOM 815 O O . HIS A 1 111 ? 19.858 1.729 -10.957 1.00 91.62 111 HIS A O 1
ATOM 821 N N . ARG A 1 112 ? 19.346 3.519 -9.700 1.00 89.88 112 ARG A N 1
ATOM 822 C CA . ARG A 1 112 ? 20.082 4.525 -10.498 1.00 89.88 112 ARG A CA 1
ATOM 823 C C . ARG A 1 112 ? 19.775 4.525 -11.991 1.00 89.88 112 ARG A C 1
ATOM 825 O O . ARG A 1 112 ? 20.667 4.684 -12.820 1.00 89.88 112 ARG A O 1
ATOM 832 N N . ILE A 1 113 ? 18.511 4.376 -12.338 1.00 92.88 113 ILE A N 1
ATOM 833 C CA . ILE A 1 113 ? 18.041 4.556 -13.707 1.00 92.88 113 ILE A CA 1
ATOM 834 C C . ILE A 1 113 ? 17.500 5.978 -13.892 1.00 92.88 113 ILE A C 1
ATOM 836 O O . ILE A 1 113 ? 16.713 6.468 -13.082 1.00 92.88 113 ILE A O 1
ATOM 840 N N . PHE A 1 114 ? 17.916 6.631 -14.973 1.00 94.56 114 PHE A N 1
ATOM 841 C CA . PHE A 1 114 ? 17.343 7.881 -15.453 1.00 94.56 114 PHE A CA 1
ATOM 842 C C . PHE A 1 114 ? 16.502 7.584 -16.697 1.00 94.56 114 PHE A C 1
ATOM 844 O O . PHE A 1 114 ? 17.016 7.201 -17.748 1.00 94.56 114 PHE A O 1
ATOM 851 N N . ILE A 1 115 ? 15.187 7.737 -16.588 1.00 95.50 115 ILE A N 1
ATOM 852 C CA . ILE A 1 115 ? 14.256 7.502 -17.689 1.00 95.50 115 ILE A CA 1
ATOM 853 C C . ILE A 1 115 ? 13.894 8.835 -18.330 1.00 95.50 115 ILE A C 1
ATOM 855 O O . ILE A 1 115 ? 13.270 9.693 -17.706 1.00 95.50 115 ILE A O 1
ATOM 859 N N . TRP A 1 116 ? 14.205 8.973 -19.615 1.00 95.62 116 TRP A N 1
ATOM 860 C CA . TRP A 1 116 ? 13.810 10.113 -20.430 1.00 95.62 116 TRP A CA 1
ATOM 861 C C . TRP A 1 116 ? 12.756 9.710 -21.461 1.00 95.62 116 TRP A C 1
ATOM 863 O O . TRP A 1 116 ? 13.051 9.017 -22.435 1.00 95.62 116 TRP A O 1
ATOM 873 N N . SER A 1 117 ? 11.514 10.161 -21.292 1.00 94.38 117 SER A N 1
ATOM 874 C CA . SER A 1 117 ? 10.452 9.898 -22.269 1.00 94.38 117 SER A CA 1
ATOM 875 C C . SER A 1 117 ? 10.264 11.061 -23.233 1.00 94.38 117 SER A C 1
ATOM 877 O O . SER A 1 117 ? 9.961 12.185 -22.829 1.00 94.38 117 SER A O 1
ATOM 879 N N . ALA A 1 118 ? 10.387 10.772 -24.527 1.00 90.44 118 ALA A N 1
ATOM 880 C CA . ALA A 1 118 ? 10.006 11.681 -25.607 1.00 90.44 118 ALA A CA 1
ATOM 881 C C . ALA A 1 118 ? 8.726 11.221 -26.331 1.00 90.44 118 ALA A C 1
ATOM 883 O O . ALA A 1 118 ? 8.419 11.719 -27.414 1.00 90.44 118 ALA A O 1
ATOM 884 N N . ALA A 1 119 ? 8.000 10.257 -25.757 1.00 93.38 119 ALA A N 1
ATOM 885 C CA . ALA A 1 119 ? 6.851 9.638 -26.399 1.00 93.38 119 ALA A CA 1
ATOM 886 C C . ALA A 1 119 ? 5.641 10.583 -26.465 1.00 93.38 119 ALA A C 1
ATOM 888 O O . ALA A 1 119 ? 5.322 11.287 -25.512 1.00 93.38 119 ALA A O 1
ATOM 889 N N . THR A 1 120 ? 4.943 10.593 -27.596 1.00 94.62 120 THR A N 1
ATOM 890 C CA . THR A 1 120 ? 3.712 11.369 -27.818 1.00 94.62 120 THR A CA 1
ATOM 891 C C . THR A 1 120 ? 2.459 10.642 -27.329 1.00 94.62 120 THR A C 1
ATOM 893 O O . THR A 1 120 ? 1.411 11.264 -27.162 1.00 94.62 120 THR A O 1
ATOM 896 N N . SER A 1 121 ? 2.579 9.345 -27.049 1.00 94.62 121 SER A N 1
ATOM 897 C CA . SER A 1 121 ? 1.620 8.526 -26.309 1.00 94.62 121 SER A CA 1
ATOM 898 C C . SER A 1 121 ? 2.226 8.082 -24.984 1.00 94.62 121 SER A C 1
ATOM 900 O O . SER A 1 121 ? 3.434 7.862 -24.906 1.00 94.62 121 SER A O 1
ATOM 902 N N . SER A 1 122 ? 1.397 7.911 -23.957 1.00 96.25 122 SER A N 1
ATOM 903 C CA . SER A 1 122 ? 1.870 7.452 -22.654 1.00 96.25 122 SER A CA 1
ATOM 904 C C . SER A 1 122 ? 2.437 6.033 -22.730 1.00 96.25 122 SER A C 1
ATOM 906 O O . SER A 1 122 ? 1.716 5.125 -23.148 1.00 96.25 122 SER A O 1
ATOM 908 N N . PRO A 1 123 ? 3.705 5.821 -22.327 1.00 96.38 123 PRO A N 1
ATOM 909 C CA . PRO A 1 123 ? 4.307 4.495 -22.284 1.00 96.38 123 PRO A CA 1
ATOM 910 C C . PRO A 1 123 ? 3.615 3.542 -21.318 1.00 96.38 123 PRO A C 1
ATOM 912 O O . PRO A 1 123 ? 3.696 2.332 -21.501 1.00 96.38 123 PRO A O 1
ATOM 915 N N . MET A 1 124 ? 2.936 4.066 -20.302 1.00 96.38 124 MET A N 1
ATOM 916 C CA . MET A 1 124 ? 2.297 3.256 -19.284 1.00 96.38 124 MET A CA 1
ATOM 917 C C . MET A 1 124 ? 0.897 3.771 -18.970 1.00 96.38 124 MET A C 1
ATOM 919 O O . MET A 1 124 ? 0.719 4.957 -18.706 1.00 96.38 124 MET A O 1
ATOM 923 N N . THR A 1 125 ? -0.088 2.875 -18.957 1.00 95.62 125 THR A N 1
ATOM 924 C CA . THR A 1 125 ? -1.456 3.168 -18.508 1.00 95.62 125 THR A CA 1
ATOM 925 C C . THR A 1 125 ? -1.724 2.409 -17.218 1.00 95.62 125 THR A C 1
ATOM 927 O O . THR A 1 125 ? -1.527 1.198 -17.170 1.00 95.62 125 THR A O 1
ATOM 930 N N . LEU A 1 126 ? -2.174 3.128 -16.194 1.00 95.31 126 LEU A N 1
ATOM 931 C CA . LEU A 1 126 ? -2.517 2.598 -14.882 1.00 95.31 126 LEU A CA 1
ATOM 932 C C . LEU A 1 126 ? -4.035 2.480 -14.719 1.00 95.31 126 LEU A C 1
ATOM 934 O O . LEU A 1 126 ? -4.816 3.306 -15.203 1.00 95.31 126 LEU A O 1
ATOM 938 N N . THR A 1 127 ? -4.439 1.452 -13.988 1.00 94.56 127 THR A N 1
ATOM 939 C CA . THR A 1 127 ? -5.813 1.084 -13.661 1.00 94.56 127 THR A CA 1
ATOM 940 C C . THR A 1 127 ? -6.017 1.024 -12.145 1.00 94.56 127 THR A C 1
ATOM 942 O O . THR A 1 127 ? -5.088 1.208 -11.359 1.00 94.56 127 THR A O 1
ATOM 945 N N . ASN A 1 128 ? -7.264 0.842 -11.703 1.00 91.62 128 ASN A N 1
ATOM 946 C CA . ASN A 1 128 ? -7.582 0.820 -10.277 1.00 91.62 128 ASN A CA 1
ATOM 947 C C . ASN A 1 128 ? -6.819 -0.282 -9.524 1.00 91.62 128 ASN A C 1
ATOM 949 O O . ASN A 1 128 ? -6.980 -1.463 -9.822 1.00 91.62 128 ASN A O 1
ATOM 953 N N . GLY A 1 129 ? -6.115 0.112 -8.466 1.00 87.38 129 GLY A N 1
ATOM 954 C CA . GLY A 1 129 ? -5.370 -0.787 -7.592 1.00 87.38 129 GLY A CA 1
ATOM 955 C C . GLY A 1 129 ? -3.905 -0.962 -7.981 1.00 87.38 129 GLY A C 1
ATOM 956 O O . GLY A 1 129 ? -3.157 -1.507 -7.169 1.00 87.38 129 GLY A O 1
ATOM 957 N N . ASP A 1 130 ? -3.482 -0.457 -9.144 1.00 91.81 130 ASP A N 1
ATOM 958 C CA . ASP A 1 130 ? -2.088 -0.558 -9.572 1.00 91.81 130 ASP A CA 1
ATOM 959 C C . ASP A 1 130 ? -1.152 0.170 -8.600 1.00 91.81 130 ASP A C 1
ATOM 961 O O . ASP A 1 130 ? -1.468 1.234 -8.043 1.00 91.81 130 ASP A O 1
ATOM 965 N N . MET A 1 131 ? 0.024 -0.425 -8.410 1.00 93.94 131 MET A N 1
ATOM 966 C CA . MET A 1 131 ? 1.078 0.086 -7.546 1.00 93.94 131 MET A CA 1
ATOM 967 C C . MET A 1 131 ? 2.402 0.141 -8.305 1.00 93.94 131 MET A C 1
ATOM 969 O O . MET A 1 131 ? 2.787 -0.827 -8.954 1.00 93.94 131 MET A O 1
ATOM 973 N N . VAL A 1 132 ? 3.092 1.279 -8.205 1.00 95.56 132 VAL A N 1
ATOM 974 C CA . VAL A 1 132 ? 4.397 1.516 -8.828 1.00 95.56 132 VAL A CA 1
ATOM 975 C C . VAL A 1 132 ? 5.431 1.856 -7.754 1.00 95.56 132 VAL A C 1
ATOM 977 O O . VAL A 1 132 ? 5.236 2.774 -6.956 1.00 95.56 132 VAL A O 1
ATOM 980 N N . TRP A 1 133 ? 6.548 1.138 -7.753 1.00 96.00 133 TRP A N 1
ATOM 981 C CA . TRP A 1 133 ? 7.713 1.359 -6.904 1.00 96.00 133 TRP A CA 1
ATOM 982 C C . TRP A 1 133 ? 8.839 2.006 -7.708 1.00 96.00 133 TRP A C 1
ATOM 984 O O . TRP A 1 133 ? 9.184 1.546 -8.797 1.00 96.00 133 TRP A O 1
ATOM 994 N N . ILE A 1 134 ? 9.389 3.088 -7.161 1.00 96.31 134 ILE A N 1
ATOM 995 C CA . ILE A 1 134 ? 10.470 3.876 -7.749 1.00 96.31 134 ILE A CA 1
ATOM 996 C C . ILE A 1 134 ? 11.490 4.137 -6.646 1.00 96.31 134 ILE A C 1
ATOM 998 O O . ILE A 1 134 ? 11.256 4.978 -5.775 1.00 96.31 134 ILE A O 1
ATOM 1002 N N . ASP A 1 135 ? 12.600 3.411 -6.638 1.00 94.12 135 ASP A N 1
ATOM 1003 C CA . ASP A 1 135 ? 13.520 3.434 -5.500 1.00 94.12 135 ASP A CA 1
ATOM 1004 C C . ASP A 1 135 ? 15.010 3.462 -5.868 1.00 94.12 135 ASP A C 1
ATOM 1006 O O . ASP A 1 135 ? 15.413 3.259 -7.005 1.00 94.12 135 ASP A O 1
ATOM 1010 N N . ASP A 1 136 ? 15.853 3.796 -4.892 1.00 90.25 136 ASP A N 1
ATOM 1011 C CA . ASP A 1 136 ? 17.312 3.763 -5.023 1.00 90.25 136 ASP A CA 1
ATOM 1012 C C . ASP A 1 136 ? 17.885 4.654 -6.145 1.00 90.25 136 ASP A C 1
ATOM 1014 O O . ASP A 1 136 ? 18.621 4.196 -7.023 1.00 90.25 136 ASP A O 1
ATOM 1018 N N . TYR A 1 137 ? 17.640 5.968 -6.044 1.00 91.94 137 TYR A N 1
ATOM 1019 C CA . TYR A 1 137 ? 18.199 7.017 -6.912 1.00 91.94 137 TYR A CA 1
ATOM 1020 C C . TYR A 1 137 ? 17.712 6.977 -8.366 1.00 91.94 137 TYR A C 1
ATOM 1022 O O . TYR A 1 137 ? 18.479 7.273 -9.281 1.00 91.94 137 TYR A O 1
ATOM 1030 N N . CYS A 1 138 ? 16.442 6.648 -8.587 1.00 93.81 138 CYS A N 1
ATOM 1031 C CA . CYS A 1 138 ? 15.831 6.763 -9.909 1.00 93.81 138 CYS A CA 1
ATOM 1032 C C . CYS A 1 138 ? 15.394 8.196 -10.223 1.00 93.81 138 CYS A C 1
ATOM 1034 O O . CYS A 1 138 ? 15.034 8.964 -9.327 1.00 93.81 138 CYS A O 1
ATOM 1036 N N . ASP A 1 139 ? 15.342 8.528 -11.508 1.00 94.94 139 ASP A N 1
ATOM 1037 C CA . ASP A 1 139 ? 14.695 9.736 -12.019 1.00 94.94 139 ASP A CA 1
ATOM 1038 C C . ASP A 1 139 ? 13.844 9.387 -13.241 1.00 94.94 139 ASP A C 1
ATOM 1040 O O . ASP A 1 139 ? 14.255 8.598 -14.093 1.00 94.94 139 ASP A O 1
ATOM 1044 N N . ILE A 1 140 ? 12.646 9.961 -13.326 1.00 95.69 140 ILE A N 1
ATOM 1045 C CA . ILE A 1 140 ? 11.784 9.858 -14.504 1.00 95.69 140 ILE A CA 1
ATOM 1046 C C . ILE A 1 140 ? 11.414 11.260 -14.959 1.00 95.69 140 ILE A C 1
ATOM 1048 O O . ILE A 1 140 ? 10.801 12.033 -14.217 1.00 95.69 140 ILE A O 1
ATOM 1052 N N . SER A 1 141 ? 11.727 11.555 -16.217 1.00 94.88 141 SER A N 1
ATOM 1053 C CA . SER A 1 141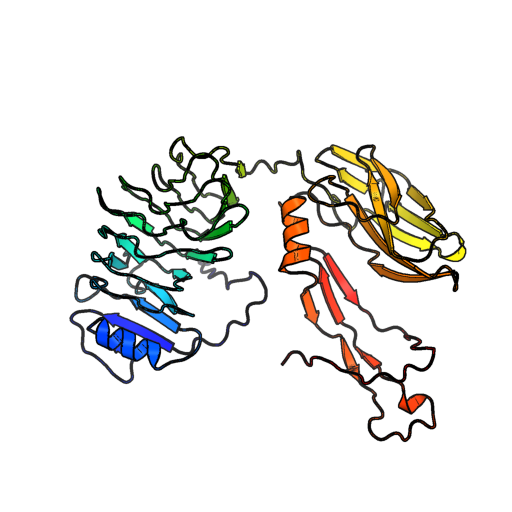 ? 11.575 12.873 -16.812 1.00 94.88 141 SER A CA 1
ATOM 1054 C C . SER A 1 141 ? 10.996 12.808 -18.234 1.00 94.88 141 SER A C 1
ATOM 1056 O O . SER A 1 141 ? 11.152 11.832 -18.968 1.00 94.88 141 SER A O 1
ATOM 1058 N N . ILE A 1 142 ? 10.270 13.861 -18.614 1.00 92.75 142 ILE A N 1
ATOM 1059 C CA . ILE A 1 142 ? 9.495 13.990 -19.853 1.00 92.75 142 ILE A CA 1
ATOM 1060 C C . ILE A 1 142 ? 10.023 15.154 -20.692 1.00 92.75 142 ILE A C 1
ATOM 1062 O O . ILE A 1 142 ? 10.148 16.285 -20.208 1.00 92.75 142 ILE A O 1
ATOM 1066 N N . ALA A 1 143 ? 10.256 14.898 -21.978 1.00 89.19 143 ALA A N 1
ATOM 1067 C CA . ALA A 1 143 ? 10.605 15.924 -22.950 1.00 89.19 143 ALA A CA 1
ATOM 1068 C C . ALA A 1 143 ? 9.440 16.905 -23.198 1.00 89.19 143 ALA A C 1
ATOM 1070 O O . ALA A 1 143 ? 8.262 16.562 -23.112 1.00 89.19 143 ALA A O 1
ATOM 1071 N N . GLY A 1 144 ? 9.749 18.149 -23.571 1.00 86.56 144 GLY A N 1
ATOM 1072 C CA . GLY A 1 144 ? 8.714 19.127 -23.921 1.00 86.56 144 GLY A CA 1
ATOM 1073 C C . GLY A 1 144 ? 7.840 18.659 -25.093 1.00 86.56 144 GLY A C 1
ATOM 1074 O O . GLY A 1 144 ? 8.353 18.318 -26.154 1.00 86.56 144 GLY A O 1
ATOM 1075 N N . GLY A 1 145 ? 6.519 18.668 -24.905 1.00 83.12 145 GLY A N 1
ATOM 1076 C CA . GLY A 1 145 ? 5.532 18.204 -25.890 1.00 83.12 145 GLY A CA 1
ATOM 1077 C C . GLY A 1 145 ? 5.186 16.707 -25.832 1.00 83.12 145 GLY A C 1
ATOM 1078 O O . GLY A 1 145 ? 4.252 16.301 -26.516 1.00 83.12 145 GLY A O 1
ATOM 1079 N N . ALA A 1 146 ? 5.879 15.909 -25.013 1.00 89.44 146 ALA A N 1
ATOM 1080 C CA . ALA A 1 146 ? 5.588 14.487 -24.816 1.00 89.44 146 ALA A CA 1
ATOM 1081 C C . ALA A 1 146 ? 4.393 14.236 -23.871 1.00 89.44 146 ALA A C 1
ATOM 1083 O O . ALA A 1 146 ? 4.047 15.078 -23.037 1.00 89.44 146 ALA A O 1
ATOM 1084 N N . ALA A 1 147 ? 3.762 13.074 -24.017 1.00 93.62 147 ALA A N 1
ATOM 1085 C CA . ALA A 1 147 ? 2.719 12.569 -23.133 1.00 93.62 147 ALA A CA 1
ATOM 1086 C C . ALA A 1 147 ? 3.289 12.183 -21.754 1.00 93.62 147 ALA A C 1
ATOM 1088 O O . ALA A 1 147 ? 4.496 11.947 -21.631 1.00 93.62 147 ALA A O 1
ATOM 1089 N N . PRO A 1 148 ? 2.443 12.098 -20.709 1.00 95.69 148 PRO A N 1
ATOM 1090 C CA . PRO A 1 148 ? 2.887 11.626 -19.405 1.00 95.69 148 PRO A CA 1
ATOM 1091 C C . PRO A 1 148 ? 3.422 10.200 -19.471 1.00 95.69 148 PRO A C 1
ATOM 1093 O O . PRO A 1 148 ? 2.916 9.391 -20.248 1.00 95.69 148 PRO A O 1
ATOM 1096 N N . PHE A 1 149 ? 4.430 9.889 -18.648 1.00 96.19 149 PHE A N 1
ATOM 1097 C CA . PHE A 1 149 ? 4.958 8.528 -18.548 1.00 96.19 149 PHE A CA 1
ATOM 1098 C C . PHE A 1 149 ? 3.872 7.575 -18.047 1.00 96.19 149 PHE A C 1
ATOM 1100 O O . PHE A 1 149 ? 3.600 6.561 -18.685 1.00 96.19 149 PHE A O 1
ATOM 1107 N N . PHE A 1 150 ? 3.228 7.959 -16.941 1.00 96.69 150 PHE A N 1
ATOM 1108 C CA . PHE A 1 150 ? 2.117 7.245 -16.324 1.00 96.69 150 PHE A CA 1
ATOM 1109 C C . PHE A 1 150 ? 0.797 7.951 -16.644 1.00 96.69 150 PHE A C 1
ATOM 1111 O O . PHE A 1 150 ? 0.527 9.051 -16.152 1.00 96.69 150 PHE A O 1
ATOM 1118 N N . ASP A 1 151 ? -0.042 7.312 -17.447 1.00 96.12 151 ASP A N 1
ATOM 1119 C CA . ASP A 1 151 ? -1.416 7.726 -17.702 1.00 96.12 151 ASP A CA 1
ATOM 1120 C C . ASP A 1 151 ? -2.376 7.061 -16.714 1.00 96.12 151 ASP A C 1
ATOM 1122 O O . ASP A 1 151 ? -2.550 5.847 -16.699 1.00 96.12 151 ASP A O 1
ATOM 1126 N N . CYS A 1 152 ? -3.023 7.881 -15.898 1.00 94.75 152 CYS A N 1
ATOM 1127 C CA . CYS A 1 152 ? -3.989 7.497 -14.878 1.00 94.75 152 CYS A CA 1
ATOM 1128 C C . CYS A 1 152 ? -5.445 7.547 -15.379 1.00 94.75 152 CYS A C 1
ATOM 1130 O O . CYS A 1 152 ? -6.375 7.469 -14.573 1.00 94.75 152 CYS A O 1
ATOM 1132 N N . SER A 1 153 ? -5.675 7.685 -16.688 1.00 93.44 153 SER A N 1
ATOM 1133 C CA . SER A 1 153 ? -7.024 7.750 -17.271 1.00 93.44 153 SER A CA 1
ATOM 1134 C C . SER A 1 153 ? -7.853 6.480 -17.056 1.00 93.44 153 SER A C 1
ATOM 1136 O O . SER A 1 153 ? -9.084 6.548 -17.003 1.00 93.44 153 SER A O 1
ATOM 1138 N N . GLY A 1 154 ? -7.196 5.335 -16.841 1.00 88.69 154 GLY A N 1
ATOM 1139 C CA . GLY A 1 154 ? -7.826 4.034 -16.605 1.00 88.69 154 GLY A CA 1
ATOM 1140 C C . GLY A 1 154 ? -8.373 3.799 -15.191 1.00 88.69 154 GLY A C 1
ATOM 1141 O O . GLY A 1 154 ? -9.001 2.768 -14.961 1.00 88.69 154 GLY A O 1
ATOM 1142 N N . ILE A 1 155 ? -8.164 4.714 -14.237 1.00 88.44 155 ILE A N 1
ATOM 1143 C CA . ILE A 1 155 ? -8.516 4.497 -12.819 1.00 88.44 155 ILE A CA 1
ATOM 1144 C C . ILE A 1 155 ? -10.034 4.496 -12.589 1.00 88.44 155 ILE A C 1
ATOM 1146 O O . ILE A 1 155 ? -10.553 3.655 -11.861 1.00 88.44 155 ILE A O 1
ATOM 1150 N N . GLY A 1 156 ? -10.760 5.431 -13.209 1.00 83.38 156 GLY A N 1
ATOM 1151 C CA . GLY A 1 156 ? -12.180 5.673 -12.930 1.00 83.38 156 GLY A CA 1
ATOM 1152 C C . GLY A 1 156 ? -12.442 6.447 -11.624 1.00 83.38 156 GLY A C 1
ATOM 1153 O O . GLY A 1 156 ? -11.542 6.726 -10.836 1.00 83.38 156 GLY A O 1
ATOM 1154 N N . SER A 1 157 ? -13.697 6.845 -11.395 1.00 81.06 157 SER A N 1
ATOM 1155 C CA . SER A 1 157 ? -14.105 7.596 -10.193 1.00 81.06 157 SER A CA 1
ATOM 1156 C C . SER A 1 157 ? -14.214 6.681 -8.967 1.00 81.06 157 SER A C 1
ATOM 1158 O O . SER A 1 157 ? -14.803 5.611 -9.064 1.00 81.06 157 SER A O 1
ATOM 1160 N N . GLY A 1 158 ? -13.740 7.131 -7.800 1.00 75.81 158 GLY A N 1
ATOM 1161 C CA . GLY A 1 158 ? -13.774 6.367 -6.540 1.00 75.81 158 GLY A CA 1
ATOM 1162 C C . GLY A 1 158 ? -12.657 5.327 -6.398 1.00 75.81 158 GLY A C 1
ATOM 1163 O O . GLY A 1 158 ? -12.662 4.533 -5.463 1.00 75.81 158 GLY A O 1
ATOM 1164 N N . HIS A 1 159 ? -11.706 5.344 -7.324 1.00 84.06 159 HIS A N 1
ATOM 1165 C CA . HIS A 1 159 ? -10.622 4.382 -7.451 1.00 84.06 159 HIS A CA 1
ATOM 1166 C C . HIS A 1 159 ? -9.266 5.061 -7.249 1.00 84.06 159 HIS A C 1
ATOM 1168 O O . HIS A 1 159 ? -9.169 6.296 -7.288 1.00 84.06 159 HIS A O 1
ATOM 1174 N N . TYR A 1 160 ? -8.219 4.265 -7.020 1.00 86.44 160 TYR A N 1
ATOM 1175 C CA . TYR A 1 160 ? -6.892 4.799 -6.729 1.00 86.44 160 TYR A CA 1
ATOM 1176 C C . TYR A 1 160 ? -5.754 4.057 -7.432 1.00 86.44 160 TYR A C 1
ATOM 1178 O O . TYR A 1 160 ? -5.871 2.875 -7.745 1.00 86.44 160 TYR A O 1
ATOM 1186 N N . VAL A 1 161 ? -4.630 4.754 -7.605 1.00 89.56 161 VAL A N 1
ATOM 1187 C CA . VAL A 1 161 ? -3.304 4.175 -7.895 1.00 89.56 161 VAL A CA 1
ATOM 1188 C C . VAL A 1 161 ? -2.320 4.599 -6.821 1.00 89.56 161 VAL A C 1
ATOM 1190 O O . VAL A 1 161 ? -2.496 5.653 -6.198 1.00 89.56 161 VAL A O 1
ATOM 1193 N N . LYS A 1 162 ? -1.292 3.784 -6.595 1.00 93.25 162 LYS A N 1
ATOM 1194 C CA . LYS A 1 162 ? -0.280 4.024 -5.564 1.00 93.25 162 LYS A CA 1
ATOM 1195 C C . LYS A 1 162 ? 1.110 4.152 -6.170 1.00 93.25 162 LYS A C 1
ATOM 1197 O O . LYS A 1 162 ? 1.518 3.325 -6.975 1.00 93.25 162 LYS A O 1
ATOM 1202 N N . PHE A 1 163 ? 1.860 5.144 -5.711 1.00 94.56 163 PHE A N 1
ATOM 1203 C CA . PHE A 1 163 ? 3.286 5.281 -5.977 1.00 94.56 163 PHE A CA 1
ATOM 1204 C C . PHE A 1 163 ? 4.060 5.204 -4.663 1.00 94.56 163 PHE A C 1
ATOM 1206 O O . PHE A 1 163 ? 3.721 5.889 -3.700 1.00 94.56 163 PHE A O 1
ATOM 1213 N N . SER A 1 164 ? 5.117 4.404 -4.629 1.00 93.75 164 SER A N 1
ATOM 1214 C CA . SER A 1 164 ? 6.121 4.424 -3.568 1.00 93.75 164 SER A CA 1
ATOM 1215 C C . SER A 1 164 ? 7.415 4.954 -4.161 1.00 93.75 164 SER A C 1
ATOM 1217 O O . SER A 1 164 ? 8.043 4.269 -4.962 1.00 93.75 164 SER A O 1
ATOM 1219 N N . VAL A 1 165 ? 7.804 6.169 -3.784 1.00 94.25 165 VAL A N 1
ATOM 1220 C CA . VAL A 1 165 ? 9.024 6.822 -4.261 1.00 94.25 165 VAL A CA 1
ATOM 1221 C C . VAL A 1 165 ? 10.006 6.907 -3.100 1.00 94.25 165 VAL A C 1
ATOM 1223 O O . VAL A 1 165 ? 9.734 7.587 -2.111 1.00 94.25 165 VAL A O 1
ATOM 1226 N N . THR A 1 166 ? 11.142 6.224 -3.207 1.00 92.81 166 THR A N 1
ATOM 1227 C CA . THR A 1 166 ? 12.148 6.155 -2.139 1.00 92.81 166 THR A CA 1
ATOM 1228 C C . THR A 1 166 ? 13.495 6.620 -2.662 1.00 92.81 166 THR A C 1
ATOM 1230 O O . THR A 1 166 ? 14.046 6.029 -3.588 1.00 92.81 166 THR A O 1
ATOM 1233 N N . ASN A 1 167 ? 14.056 7.671 -2.058 1.00 92.69 167 ASN A N 1
ATOM 1234 C CA . ASN A 1 167 ? 15.343 8.243 -2.447 1.00 92.69 167 ASN A CA 1
ATOM 1235 C C . ASN A 1 167 ? 15.467 8.447 -3.976 1.00 92.69 167 ASN A C 1
ATOM 1237 O O . ASN A 1 167 ? 16.506 8.179 -4.570 1.00 92.69 167 ASN A O 1
ATOM 1241 N N . SER A 1 168 ? 14.370 8.846 -4.618 1.00 94.19 168 SER A N 1
ATOM 1242 C CA . SER A 1 168 ? 14.232 8.949 -6.075 1.00 94.19 168 SER A CA 1
ATOM 1243 C C . SER A 1 168 ? 13.455 10.206 -6.436 1.00 94.19 168 SER A C 1
ATOM 1245 O O . SER A 1 168 ? 12.862 10.852 -5.568 1.00 94.19 168 SER A O 1
ATOM 1247 N N . SER A 1 169 ? 13.449 10.590 -7.705 1.00 94.25 169 SER A N 1
ATOM 1248 C CA . SER A 1 169 ? 12.790 11.816 -8.126 1.00 94.25 169 SER A CA 1
ATOM 1249 C C . SER A 1 169 ? 11.925 11.673 -9.365 1.00 94.25 169 SER A C 1
ATOM 1251 O O . SER A 1 169 ? 12.142 10.799 -10.195 1.00 94.25 169 SER A O 1
ATOM 1253 N N . LEU A 1 170 ? 10.905 12.524 -9.467 1.00 94.25 170 LEU A N 1
ATOM 1254 C CA . LEU A 1 170 ? 10.013 12.586 -10.617 1.00 94.25 170 LEU A CA 1
ATOM 1255 C C . LEU A 1 170 ? 9.938 14.016 -11.143 1.00 94.25 170 LEU A C 1
ATOM 1257 O O . LEU A 1 170 ? 9.537 14.943 -10.427 1.00 94.25 170 LEU A O 1
ATOM 1261 N N . GLY A 1 171 ? 10.244 14.167 -12.427 1.00 90.56 171 GLY A N 1
ATOM 1262 C CA . GLY A 1 171 ? 10.022 15.372 -13.215 1.00 90.56 171 GLY A CA 1
ATOM 1263 C C . GLY A 1 171 ? 11.154 16.393 -13.181 1.00 90.56 171 GLY A C 1
ATOM 1264 O O . GLY A 1 171 ? 10.902 17.589 -13.378 1.00 90.56 171 GLY A O 1
ATOM 1265 N N . TRP A 1 172 ? 12.392 15.953 -12.970 1.00 84.06 172 TRP A N 1
ATOM 1266 C CA . TRP A 1 172 ? 13.558 16.824 -13.029 1.00 84.06 172 TRP A CA 1
ATOM 1267 C C . TRP A 1 172 ? 13.662 17.487 -14.423 1.00 84.06 172 TRP A C 1
ATOM 1269 O O . TRP A 1 172 ? 13.725 16.835 -15.458 1.00 84.06 172 TRP A O 1
ATOM 1279 N N . TRP A 1 173 ? 13.638 18.826 -14.477 1.00 79.94 173 TRP A N 1
ATOM 1280 C CA . TRP A 1 173 ? 13.672 19.619 -15.729 1.00 79.94 173 TRP A CA 1
ATOM 1281 C C . TRP A 1 173 ? 12.522 19.375 -16.717 1.00 79.94 173 TRP A C 1
ATOM 1283 O O . TRP A 1 173 ? 12.651 19.657 -17.912 1.00 79.94 173 TRP A O 1
ATOM 1293 N N . THR A 1 174 ? 11.375 18.903 -16.238 1.00 75.75 174 THR A N 1
ATOM 1294 C CA . THR A 1 174 ? 10.246 18.614 -17.126 1.00 75.75 174 THR A CA 1
ATOM 1295 C C . THR A 1 174 ? 9.385 19.837 -17.417 1.00 75.75 174 THR A C 1
ATOM 1297 O O . THR A 1 174 ? 9.140 20.686 -16.562 1.00 75.75 174 THR A O 1
ATOM 1300 N N . ALA A 1 175 ? 8.916 19.930 -18.663 1.00 76.62 175 ALA A N 1
ATOM 1301 C CA . ALA A 1 175 ? 7.886 20.891 -19.066 1.00 76.62 175 ALA A CA 1
ATOM 1302 C C . ALA A 1 175 ? 6.472 20.283 -19.015 1.00 76.62 175 ALA A C 1
ATOM 1304 O O . ALA A 1 175 ? 5.486 21.018 -19.055 1.00 76.62 175 ALA A O 1
ATOM 1305 N N . ASN A 1 176 ? 6.389 18.953 -18.926 1.00 88.50 176 ASN A N 1
ATOM 1306 C CA . ASN A 1 176 ? 5.172 18.157 -19.012 1.00 88.50 176 ASN A CA 1
ATOM 1307 C C . ASN A 1 176 ? 5.057 17.195 -17.820 1.00 88.50 176 ASN A C 1
ATOM 1309 O O . ASN A 1 176 ? 6.082 16.796 -17.266 1.00 88.50 176 ASN A O 1
ATOM 1313 N N . PRO A 1 177 ? 3.828 16.797 -17.448 1.00 92.31 177 PRO A N 1
ATOM 1314 C CA . PRO A 1 177 ? 3.607 15.884 -16.335 1.00 92.31 177 PRO A CA 1
ATOM 1315 C C . PRO A 1 177 ? 4.216 14.512 -16.598 1.00 92.31 177 PRO A C 1
ATOM 1317 O O . PRO A 1 177 ? 3.995 13.947 -17.657 1.00 92.31 177 PRO A O 1
ATOM 1320 N N . VAL A 1 178 ? 4.931 13.957 -15.618 1.00 94.88 178 VAL A N 1
ATOM 1321 C CA . VAL A 1 178 ? 5.334 12.541 -15.573 1.00 94.88 178 VAL A CA 1
ATOM 1322 C C . VAL A 1 178 ? 4.116 11.657 -15.311 1.00 94.88 178 VAL A C 1
ATOM 1324 O O . VAL A 1 178 ? 4.003 10.584 -15.895 1.00 94.88 178 VAL A O 1
ATOM 1327 N N . ILE A 1 179 ? 3.190 12.122 -14.469 1.00 94.62 179 ILE A N 1
ATOM 1328 C CA . ILE A 1 179 ? 1.944 11.432 -14.121 1.00 94.62 179 ILE A CA 1
ATOM 1329 C C . ILE A 1 179 ? 0.773 12.310 -14.559 1.00 94.62 179 ILE A C 1
ATOM 1331 O O . ILE A 1 179 ? 0.650 13.455 -14.121 1.00 94.62 179 ILE A O 1
ATOM 1335 N N . GLY A 1 180 ? -0.080 11.799 -15.440 1.00 93.19 180 GLY A N 1
ATOM 1336 C CA . GLY A 1 180 ? -1.167 12.564 -16.048 1.00 93.19 180 GLY A CA 1
ATOM 1337 C C . GLY A 1 180 ? -2.467 11.779 -16.170 1.00 93.19 180 GLY A C 1
ATOM 1338 O O . GLY A 1 180 ? -2.539 10.623 -15.777 1.00 93.19 180 GLY A O 1
ATOM 1339 N N . GLY A 1 181 ? -3.502 12.415 -16.721 1.00 85.88 181 GLY A N 1
ATOM 1340 C CA . GLY A 1 181 ? -4.733 11.734 -17.144 1.00 85.88 181 GLY A CA 1
ATOM 1341 C C . GLY A 1 181 ? -5.682 11.291 -16.028 1.00 85.88 181 GLY A C 1
ATOM 1342 O O . GLY A 1 181 ? -6.652 10.610 -16.313 1.00 85.88 181 GLY A O 1
ATOM 1343 N N . SER A 1 182 ? -5.448 11.667 -14.769 1.00 84.62 182 SER A N 1
ATOM 1344 C CA . SER A 1 182 ? -6.295 11.261 -13.636 1.00 84.62 182 SER A CA 1
ATOM 1345 C C . SER A 1 182 ? -7.722 11.838 -13.760 1.00 84.62 182 SER A C 1
ATOM 1347 O O . SER A 1 182 ? -7.874 13.060 -13.675 1.00 84.62 182 SER A O 1
ATOM 1349 N N . PRO A 1 183 ? -8.771 11.004 -13.942 1.00 86.69 183 PRO A N 1
ATOM 1350 C CA . PRO A 1 183 ? -10.133 11.481 -14.168 1.00 86.69 183 PRO A CA 1
ATOM 1351 C C . PRO A 1 183 ? -10.755 12.069 -12.895 1.00 86.69 183 PRO A C 1
ATOM 1353 O O . PRO A 1 183 ? -10.344 11.752 -11.774 1.00 86.69 183 PRO A O 1
ATOM 1356 N N . THR A 1 184 ? -11.794 12.896 -13.036 1.00 87.81 184 THR A N 1
ATOM 1357 C CA . THR A 1 184 ? -12.553 13.434 -11.891 1.00 87.81 184 THR A CA 1
ATOM 1358 C C . THR A 1 184 ? -12.986 12.323 -10.925 1.00 87.81 184 THR A C 1
ATOM 1360 O O . THR A 1 184 ? -13.541 11.306 -11.339 1.00 87.81 184 THR A O 1
ATOM 1363 N N . GLY A 1 185 ? -12.757 12.528 -9.625 1.00 82.31 185 GLY A N 1
ATOM 1364 C CA . GLY A 1 185 ? -13.104 11.569 -8.574 1.00 82.31 185 GLY A CA 1
ATOM 1365 C C . GLY A 1 185 ? -12.108 10.418 -8.393 1.00 82.31 185 GLY A C 1
ATOM 1366 O O . GLY A 1 185 ? -12.313 9.598 -7.501 1.00 82.31 185 GLY A O 1
ATOM 1367 N N . SER A 1 186 ? -11.046 10.334 -9.199 1.00 87.12 186 SER A N 1
ATOM 1368 C CA . SER A 1 186 ? -9.940 9.395 -8.963 1.00 87.12 186 SER A CA 1
ATOM 1369 C C . SER A 1 186 ? -8.942 9.941 -7.939 1.00 87.12 186 SER A C 1
ATOM 1371 O O . SER A 1 186 ? -8.878 11.152 -7.695 1.00 87.12 186 SER A O 1
ATOM 1373 N N . THR A 1 187 ? -8.164 9.041 -7.334 1.00 87.25 187 THR A N 1
ATOM 1374 C CA . THR A 1 187 ? -7.106 9.393 -6.382 1.00 87.25 187 THR A CA 1
ATOM 1375 C C . THR A 1 187 ? -5.752 8.853 -6.831 1.00 87.25 187 THR A C 1
ATOM 1377 O O . THR A 1 187 ? -5.584 7.653 -7.027 1.00 87.25 187 THR A O 1
ATOM 1380 N N . VAL A 1 188 ? -4.753 9.724 -6.928 1.00 89.88 188 VAL A N 1
ATOM 1381 C CA . VAL A 1 188 ? -3.347 9.318 -7.018 1.00 89.88 188 VAL A CA 1
ATOM 1382 C C . VAL A 1 188 ? -2.758 9.411 -5.615 1.00 89.88 188 VAL A C 1
ATOM 1384 O O . VAL A 1 188 ? -2.715 10.493 -5.032 1.00 89.88 188 VAL A O 1
ATOM 1387 N N . SER A 1 189 ? -2.349 8.278 -5.050 1.00 89.75 189 SER A N 1
ATOM 1388 C CA . SER A 1 189 ? -1.721 8.204 -3.730 1.00 89.75 189 SER A CA 1
ATOM 1389 C C . SER A 1 189 ? -0.217 8.003 -3.880 1.00 89.75 189 SER A C 1
ATOM 1391 O O . SER A 1 189 ? 0.222 7.181 -4.680 1.00 89.75 189 SER A O 1
ATOM 1393 N N . MET A 1 190 ? 0.581 8.751 -3.127 1.00 90.75 190 MET A N 1
ATOM 1394 C CA . MET A 1 190 ? 2.037 8.667 -3.150 1.00 90.75 190 MET A CA 1
ATOM 1395 C C . MET A 1 190 ? 2.603 8.583 -1.746 1.00 90.75 190 MET A C 1
ATOM 1397 O O . MET A 1 190 ? 2.199 9.343 -0.870 1.00 90.75 190 MET A O 1
ATOM 1401 N N . VAL A 1 191 ? 3.601 7.729 -1.563 1.00 88.81 191 VAL A N 1
ATOM 1402 C CA . VAL A 1 191 ? 4.477 7.722 -0.394 1.00 88.81 191 VAL A CA 1
ATOM 1403 C C . VAL A 1 191 ? 5.861 8.152 -0.861 1.00 88.81 191 VAL A C 1
ATOM 1405 O O . VAL A 1 191 ? 6.444 7.503 -1.722 1.00 88.81 191 VAL A O 1
ATOM 1408 N N . LEU A 1 192 ? 6.368 9.259 -0.327 1.00 89.19 192 LEU A N 1
ATOM 1409 C CA . LEU A 1 192 ? 7.715 9.763 -0.591 1.00 89.19 192 LEU A CA 1
ATOM 1410 C C . LEU A 1 192 ? 8.592 9.453 0.614 1.00 89.19 192 LEU A C 1
ATOM 1412 O O . LEU A 1 192 ? 8.244 9.881 1.706 1.00 89.19 192 LEU A O 1
ATOM 1416 N N . ASP A 1 193 ? 9.721 8.775 0.450 1.00 86.50 193 ASP A N 1
ATOM 1417 C CA . ASP A 1 193 ? 10.651 8.498 1.551 1.00 86.50 193 ASP A CA 1
ATOM 1418 C C . ASP A 1 193 ? 12.109 8.807 1.201 1.00 86.50 193 ASP A C 1
ATOM 1420 O O . ASP A 1 193 ? 12.494 8.904 0.034 1.00 86.50 193 ASP A O 1
ATOM 1424 N N . SER A 1 194 ? 12.934 8.925 2.242 1.00 86.31 194 SER A N 1
ATOM 1425 C CA . SER A 1 194 ? 14.393 8.878 2.190 1.00 86.31 194 SER A CA 1
ATOM 1426 C C . SER A 1 194 ? 15.024 9.889 1.227 1.00 86.31 194 SER A C 1
ATOM 1428 O O . SER A 1 194 ? 16.003 9.578 0.558 1.00 86.31 194 SER A O 1
ATOM 1430 N N . GLY A 1 195 ? 14.503 11.118 1.173 1.00 84.38 195 GLY A N 1
ATOM 1431 C CA . GLY A 1 195 ? 15.073 12.168 0.319 1.00 84.38 195 GLY A CA 1
ATOM 1432 C C . GLY A 1 195 ? 14.490 12.243 -1.089 1.00 84.38 195 GLY A C 1
ATOM 1433 O O . GLY A 1 195 ? 15.105 12.852 -1.960 1.00 84.38 195 GLY A O 1
ATOM 1434 N N . SER A 1 196 ? 13.320 11.646 -1.322 1.00 91.62 196 SER A N 1
ATOM 1435 C CA . SER A 1 196 ? 12.667 11.694 -2.632 1.00 91.62 196 SER A CA 1
ATOM 1436 C C . SER A 1 196 ? 12.297 13.114 -3.067 1.00 91.62 196 SER A C 1
ATOM 1438 O O . SER A 1 196 ? 12.114 14.004 -2.239 1.00 91.62 196 SER A O 1
ATOM 1440 N N . ALA A 1 197 ? 12.151 13.359 -4.365 1.00 90.88 197 ALA A N 1
ATOM 1441 C CA . ALA A 1 197 ? 11.786 14.681 -4.868 1.00 90.88 197 ALA A CA 1
ATOM 1442 C C . ALA A 1 197 ? 10.717 14.614 -5.957 1.00 90.88 197 ALA A C 1
ATOM 1444 O O . ALA A 1 197 ? 10.892 13.973 -6.986 1.00 90.88 197 ALA A O 1
ATOM 1445 N N . ILE A 1 198 ? 9.619 15.336 -5.763 1.00 91.44 198 ILE A N 1
ATOM 1446 C CA . ILE A 1 198 ? 8.609 15.544 -6.800 1.00 91.44 198 ILE A CA 1
ATOM 1447 C C . ILE A 1 198 ? 8.714 16.994 -7.259 1.00 91.44 198 ILE A C 1
ATOM 1449 O O . ILE A 1 198 ? 8.476 17.914 -6.473 1.00 91.44 198 ILE A O 1
ATOM 1453 N N . TYR A 1 199 ? 9.115 17.195 -8.512 1.00 90.56 199 TYR A N 1
ATOM 1454 C CA . TYR A 1 199 ? 9.366 18.519 -9.072 1.00 90.56 199 TYR A CA 1
ATOM 1455 C C . TYR A 1 199 ? 8.092 19.225 -9.561 1.00 90.56 199 TYR A C 1
ATOM 1457 O O . TYR A 1 199 ? 6.997 18.662 -9.655 1.00 90.56 199 TYR A O 1
ATOM 1465 N N . GLN A 1 200 ? 8.241 20.515 -9.863 1.00 86.69 200 GLN A N 1
ATOM 1466 C CA . GLN A 1 200 ? 7.144 21.323 -10.370 1.00 86.69 200 GLN A CA 1
ATOM 1467 C C . GLN A 1 200 ? 6.715 20.823 -11.748 1.00 86.69 200 GLN A C 1
ATOM 1469 O O . GLN A 1 200 ? 7.536 20.668 -12.644 1.00 86.69 200 GLN A O 1
ATOM 1474 N N . GLY A 1 201 ? 5.407 20.644 -11.933 1.00 84.75 201 GLY A N 1
ATOM 1475 C CA . GLY A 1 201 ? 4.851 20.214 -13.217 1.00 84.75 201 GLY A CA 1
ATOM 1476 C C . GLY A 1 201 ? 4.790 18.703 -13.410 1.00 84.75 201 GLY A C 1
ATOM 1477 O O . GLY A 1 201 ? 4.138 18.281 -14.353 1.00 84.75 201 GLY A O 1
ATOM 1478 N N . THR A 1 202 ? 5.344 17.906 -12.491 1.00 89.31 202 THR A N 1
ATOM 1479 C CA . THR A 1 202 ? 5.387 16.436 -12.565 1.00 89.31 202 THR A CA 1
ATOM 1480 C C . THR A 1 202 ? 4.012 15.771 -12.632 1.00 89.31 202 THR A C 1
ATOM 1482 O O . THR A 1 202 ? 3.903 14.656 -13.135 1.00 89.31 202 THR A O 1
ATOM 1485 N N . MET A 1 203 ? 2.953 16.427 -12.152 1.00 89.19 203 MET A N 1
ATOM 1486 C CA . MET A 1 203 ? 1.617 15.833 -12.068 1.00 89.19 203 MET A CA 1
ATOM 1487 C C . MET A 1 203 ? 0.529 16.714 -12.673 1.00 89.19 203 MET A C 1
ATOM 1489 O O . MET A 1 203 ? 0.465 17.914 -12.388 1.00 89.19 203 MET A O 1
ATOM 1493 N N . ALA A 1 204 ? -0.380 16.088 -13.420 1.00 90.06 204 ALA A N 1
ATOM 1494 C CA . ALA A 1 204 ? -1.589 16.695 -13.970 1.00 90.06 204 ALA A CA 1
ATOM 1495 C C . ALA A 1 204 ? -2.807 15.770 -13.794 1.00 90.06 204 ALA A C 1
ATOM 1497 O O . ALA A 1 204 ? -2.697 14.551 -13.894 1.00 90.06 204 ALA A O 1
ATOM 1498 N N . GLY A 1 205 ? -3.977 16.352 -13.547 1.00 86.06 205 GLY A N 1
ATOM 1499 C CA . GLY A 1 205 ? -5.241 15.631 -13.395 1.00 86.06 205 GLY A CA 1
ATOM 1500 C C . GLY A 1 205 ? -6.426 16.529 -13.730 1.00 86.06 205 GLY A C 1
ATOM 1501 O O . GLY A 1 205 ? -6.274 17.753 -13.824 1.00 86.06 205 GLY A O 1
ATOM 1502 N N . ASP A 1 206 ? -7.588 15.916 -13.936 1.00 86.44 206 ASP A N 1
ATOM 1503 C CA . ASP A 1 206 ? -8.837 16.620 -14.203 1.00 86.44 206 ASP A CA 1
ATOM 1504 C C . ASP A 1 206 ? -9.327 17.378 -12.963 1.00 86.44 206 ASP A C 1
ATOM 1506 O O . ASP A 1 206 ? -9.001 17.062 -11.819 1.00 86.44 206 ASP A O 1
ATOM 1510 N N . SER A 1 207 ? -10.194 18.374 -13.160 1.00 83.81 207 SER A N 1
ATOM 1511 C CA . SER A 1 207 ? -10.840 19.042 -12.030 1.00 83.81 207 SER A CA 1
ATOM 1512 C C . SER A 1 207 ? -11.591 18.025 -11.161 1.00 83.81 207 SER A C 1
ATOM 1514 O O . SER A 1 207 ? -12.480 17.326 -11.652 1.00 83.81 207 SER A O 1
ATOM 1516 N N . GLY A 1 208 ? -11.260 17.969 -9.870 1.00 79.31 208 GLY A N 1
ATOM 1517 C CA . GLY A 1 208 ? -11.874 17.049 -8.909 1.00 79.31 208 GLY A CA 1
ATOM 1518 C C . GLY A 1 208 ? -11.184 15.688 -8.784 1.00 79.31 208 GLY A C 1
ATOM 1519 O O . GLY A 1 208 ? -11.717 14.821 -8.095 1.00 79.31 208 GLY A O 1
ATOM 1520 N N . SER A 1 209 ? -10.028 15.475 -9.415 1.00 82.25 209 SER A N 1
ATOM 1521 C CA . SER A 1 209 ? -9.112 14.413 -8.996 1.00 82.25 209 SER A CA 1
ATOM 1522 C C . SER A 1 209 ? -8.424 14.784 -7.672 1.00 82.25 209 SER A C 1
ATOM 1524 O O . SER A 1 209 ? -8.251 15.964 -7.339 1.00 82.25 209 SER A O 1
ATOM 1526 N N . THR A 1 210 ? -8.040 13.769 -6.896 1.00 83.31 210 THR A N 1
ATOM 1527 C CA . THR A 1 210 ? -7.375 13.934 -5.595 1.00 83.31 210 THR A CA 1
ATOM 1528 C C . THR A 1 210 ? -5.940 13.432 -5.664 1.00 83.31 210 THR A C 1
ATOM 1530 O O . THR A 1 210 ? -5.681 12.336 -6.152 1.00 83.31 210 THR A O 1
ATOM 1533 N N . LEU A 1 211 ? -5.005 14.223 -5.147 1.00 84.69 211 LEU A N 1
ATOM 1534 C CA . LEU A 1 211 ? -3.619 13.817 -4.960 1.00 84.69 211 LEU A CA 1
ATOM 1535 C C . LEU A 1 211 ? -3.363 13.698 -3.457 1.00 84.69 211 LEU A C 1
ATOM 1537 O O . LEU A 1 211 ? -3.414 14.693 -2.735 1.00 84.69 211 LEU A O 1
ATOM 1541 N N . SER A 1 212 ? -3.074 12.489 -2.993 1.00 85.06 212 SER A N 1
ATOM 1542 C CA . SER A 1 212 ? -2.718 12.210 -1.602 1.00 85.06 212 SER A CA 1
ATOM 1543 C C . SER A 1 212 ? -1.222 11.925 -1.528 1.00 85.06 212 SER A C 1
ATOM 1545 O O . SER A 1 212 ? -0.759 10.977 -2.154 1.00 85.06 212 SER A O 1
ATOM 1547 N N . VAL A 1 213 ? -0.456 12.746 -0.803 1.00 83.81 213 VAL A N 1
ATOM 1548 C CA . VAL A 1 213 ? 0.998 12.567 -0.663 1.00 83.81 213 VAL A CA 1
ATOM 1549 C C . VAL A 1 213 ? 1.350 12.392 0.806 1.00 83.81 213 VAL A C 1
ATOM 1551 O O . VAL A 1 213 ? 1.243 13.319 1.607 1.00 83.81 213 VAL A O 1
ATOM 1554 N N . GLN A 1 214 ? 1.826 11.204 1.155 1.00 82.06 214 GLN A N 1
ATOM 1555 C CA . GLN A 1 214 ? 2.462 10.938 2.430 1.00 82.06 214 GLN A CA 1
ATOM 1556 C C . GLN A 1 214 ? 3.960 11.180 2.292 1.00 82.06 214 GLN A C 1
ATOM 1558 O O . GLN A 1 214 ? 4.645 10.516 1.518 1.00 82.06 214 GLN A O 1
ATOM 1563 N N . HIS A 1 215 ? 4.478 12.128 3.062 1.00 78.12 215 HIS A N 1
ATOM 1564 C CA . HIS A 1 215 ? 5.881 12.485 3.014 1.00 78.12 215 HIS A CA 1
ATOM 1565 C C . HIS A 1 215 ? 6.618 11.961 4.258 1.00 78.12 215 HIS A C 1
ATOM 1567 O O . HIS A 1 215 ? 6.463 12.459 5.373 1.00 78.12 215 HIS A O 1
ATOM 1573 N N . LEU A 1 216 ? 7.442 10.942 4.044 1.00 69.75 216 LEU A N 1
ATOM 1574 C CA . LEU A 1 216 ? 8.380 10.359 4.991 1.00 69.75 216 LEU A CA 1
ATOM 1575 C C . LEU A 1 216 ? 9.765 11.017 4.840 1.00 69.75 216 LEU A C 1
ATOM 1577 O O . LEU A 1 216 ? 10.146 11.501 3.775 1.00 69.75 216 LEU A O 1
ATOM 1581 N N . SER A 1 217 ? 10.482 11.086 5.960 1.00 64.12 217 SER A N 1
ATOM 1582 C CA . SER A 1 217 ? 11.732 11.826 6.202 1.00 64.12 217 SER A CA 1
ATOM 1583 C C . SER A 1 217 ? 12.526 12.372 4.990 1.00 64.12 217 SER A C 1
ATOM 1585 O O . SER A 1 217 ? 12.950 11.633 4.109 1.00 64.12 217 SER A O 1
ATOM 1587 N N . ALA A 1 218 ? 12.860 13.670 5.055 1.00 64.50 218 ALA A N 1
ATOM 1588 C CA . ALA A 1 218 ? 13.822 14.390 4.200 1.00 64.50 218 ALA A CA 1
ATOM 1589 C C . ALA A 1 218 ? 13.508 14.516 2.693 1.00 64.50 218 ALA A C 1
ATOM 1591 O O . ALA A 1 218 ? 14.336 15.062 1.966 1.00 64.50 218 ALA A O 1
ATOM 1592 N N . SER A 1 219 ? 12.342 14.079 2.221 1.00 76.06 219 SER A N 1
ATOM 1593 C CA . SER A 1 219 ? 11.899 14.262 0.830 1.00 76.06 219 SER A CA 1
ATOM 1594 C C . SER A 1 219 ? 11.420 15.710 0.568 1.00 76.06 219 SER A C 1
ATOM 1596 O O . SER A 1 219 ? 11.359 16.556 1.465 1.00 76.06 219 SER A O 1
ATOM 1598 N N . THR A 1 220 ? 11.151 16.065 -0.686 1.00 77.31 220 THR A N 1
ATOM 1599 C CA . THR A 1 220 ? 10.712 17.410 -1.085 1.00 77.31 220 THR A CA 1
ATOM 1600 C C . THR A 1 220 ? 9.568 17.318 -2.089 1.00 77.31 220 THR A C 1
ATOM 1602 O O . THR A 1 220 ? 9.690 16.668 -3.124 1.00 77.31 220 THR A O 1
ATOM 1605 N N . LEU A 1 221 ? 8.469 18.024 -1.815 1.00 76.44 221 LEU A N 1
ATOM 1606 C CA . LEU A 1 221 ? 7.388 18.257 -2.771 1.00 76.44 221 LEU A CA 1
ATOM 1607 C C . LEU A 1 221 ? 7.476 19.703 -3.274 1.00 76.44 221 LEU A C 1
ATOM 1609 O O . LEU A 1 221 ? 7.165 20.648 -2.549 1.00 76.44 221 LEU A O 1
ATOM 1613 N N . ILE A 1 222 ? 7.926 19.895 -4.513 1.00 74.56 222 ILE A N 1
ATOM 1614 C CA . ILE A 1 222 ? 8.065 21.218 -5.130 1.00 74.56 222 ILE A CA 1
ATOM 1615 C C . ILE A 1 222 ? 6.836 21.465 -6.010 1.00 74.56 222 ILE A C 1
ATOM 1617 O O . ILE A 1 222 ? 6.832 21.144 -7.187 1.00 74.56 222 ILE A O 1
ATOM 1621 N N . GLN A 1 223 ? 5.789 22.012 -5.386 1.00 62.00 223 GLN A N 1
ATOM 1622 C CA . GLN A 1 223 ? 4.552 22.574 -5.955 1.00 62.00 223 GLN A CA 1
ATOM 1623 C C . GLN A 1 223 ? 4.013 21.944 -7.262 1.00 62.00 223 GLN A C 1
ATOM 1625 O O . GLN A 1 223 ? 4.467 22.207 -8.375 1.00 62.00 223 GLN A O 1
ATOM 1630 N N . THR A 1 224 ? 2.919 21.201 -7.125 1.00 57.28 224 THR A N 1
ATOM 1631 C CA . THR A 1 224 ? 2.152 20.585 -8.215 1.00 57.28 224 THR A CA 1
ATOM 1632 C C . THR A 1 224 ? 1.276 21.627 -8.929 1.00 57.28 224 THR A C 1
ATOM 1634 O O . THR A 1 224 ? 0.922 22.650 -8.340 1.00 57.28 224 THR A O 1
ATOM 1637 N N . GLN A 1 225 ? 0.915 21.417 -10.203 1.00 56.38 225 GLN A N 1
ATOM 1638 C CA . GLN A 1 225 ? 0.066 22.376 -10.932 1.00 56.38 225 GLN A CA 1
ATOM 1639 C C . GLN A 1 225 ? -1.321 22.552 -10.273 1.00 56.38 225 GLN A C 1
ATOM 1641 O O . GLN A 1 225 ? -1.857 21.642 -9.644 1.00 56.38 225 GLN A O 1
ATOM 1646 N N . ALA A 1 226 ? -1.896 23.748 -10.438 1.00 47.03 226 ALA A N 1
ATOM 1647 C CA . ALA A 1 226 ? -2.985 24.337 -9.646 1.00 47.03 226 ALA A CA 1
ATOM 1648 C C . ALA A 1 226 ? -4.384 23.671 -9.731 1.00 47.03 226 ALA A C 1
ATOM 1650 O O . ALA A 1 226 ? -5.345 24.246 -9.226 1.00 47.03 226 ALA A O 1
ATOM 1651 N N . ALA A 1 227 ? -4.529 22.503 -10.364 1.00 53.69 227 ALA A N 1
ATOM 1652 C CA . ALA A 1 227 ? -5.832 21.862 -10.590 1.00 53.69 227 ALA A CA 1
ATOM 1653 C C . ALA A 1 227 ? -6.221 20.799 -9.540 1.00 53.69 227 ALA A C 1
ATOM 1655 O O . ALA A 1 227 ? -7.389 20.417 -9.470 1.00 53.69 227 ALA A O 1
ATOM 1656 N N . TRP A 1 228 ? -5.281 20.346 -8.704 1.00 53.66 228 TRP A N 1
ATOM 1657 C CA . TRP A 1 228 ? -5.550 19.338 -7.676 1.00 53.66 228 TRP A CA 1
ATOM 1658 C C . TRP A 1 228 ? -6.217 19.973 -6.452 1.00 53.66 228 TRP A C 1
ATOM 1660 O O . TRP A 1 228 ? -5.653 20.853 -5.803 1.00 53.66 228 TRP A O 1
ATOM 1670 N N . LEU A 1 229 ? -7.431 19.518 -6.132 1.00 45.62 229 LEU A N 1
ATOM 1671 C CA . LEU A 1 229 ? -8.336 20.138 -5.151 1.00 45.62 229 LEU A CA 1
ATOM 1672 C C . LEU A 1 229 ? -7.988 19.854 -3.677 1.00 45.62 229 LEU A C 1
ATOM 1674 O O . LEU A 1 229 ? -8.769 20.161 -2.780 1.00 45.62 229 LEU A O 1
ATOM 1678 N N . GLY A 1 230 ? -6.800 19.325 -3.405 1.00 51.44 230 GLY A N 1
ATOM 1679 C CA . GLY A 1 230 ? -6.329 19.079 -2.052 1.00 51.44 230 GLY A CA 1
ATOM 1680 C C . GLY A 1 230 ? -5.044 18.282 -2.078 1.00 51.44 230 GLY A C 1
ATOM 1681 O O . GLY A 1 230 ? -5.088 17.062 -2.021 1.00 51.44 230 GLY A O 1
ATOM 1682 N N . VAL A 1 231 ? -3.902 18.966 -2.155 1.00 54.03 231 VAL A N 1
ATOM 1683 C CA . VAL A 1 231 ? -2.647 18.354 -1.715 1.00 54.03 231 VAL A CA 1
ATOM 1684 C C . VAL A 1 231 ? -2.781 18.206 -0.200 1.00 54.03 231 VAL A C 1
ATOM 1686 O O . VAL A 1 231 ? -2.608 19.177 0.537 1.00 54.03 231 VAL A O 1
ATOM 1689 N N . GLN A 1 232 ? -3.166 17.018 0.269 1.00 53.62 232 GLN A N 1
ATOM 1690 C CA . GLN A 1 232 ? -2.995 16.660 1.676 1.00 53.62 232 GLN A CA 1
ATOM 1691 C C . GLN A 1 232 ? -1.513 16.377 1.875 1.00 53.62 232 GLN A C 1
ATOM 1693 O O . GLN A 1 232 ? -1.061 15.241 1.784 1.00 53.62 232 GLN A O 1
ATOM 1698 N N . ASP A 1 233 ? -0.753 17.457 2.027 1.00 50.38 233 ASP A N 1
ATOM 1699 C CA . ASP A 1 233 ? 0.674 17.407 2.276 1.00 50.38 233 ASP A CA 1
ATOM 1700 C C . ASP A 1 233 ? 0.877 16.966 3.728 1.00 50.38 2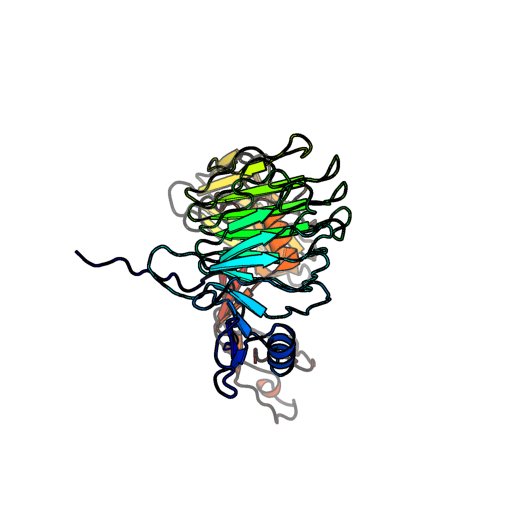33 ASP A C 1
ATOM 1702 O O . ASP A 1 233 ? 0.845 17.778 4.657 1.00 50.38 233 ASP A O 1
ATOM 1706 N N . TYR A 1 234 ? 1.031 15.659 3.941 1.00 53.88 234 TYR A N 1
ATOM 1707 C CA . TYR A 1 234 ? 1.328 15.075 5.250 1.00 53.88 234 TYR A CA 1
ATOM 1708 C C . TYR A 1 234 ? 2.806 15.356 5.619 1.00 53.88 234 TYR A C 1
ATOM 1710 O O . TYR A 1 234 ? 3.592 14.448 5.882 1.00 53.88 234 TYR A O 1
ATOM 1718 N N . VAL A 1 235 ? 3.238 16.629 5.605 1.00 43.66 235 VAL A N 1
ATOM 1719 C CA . VAL A 1 235 ? 4.606 17.051 5.976 1.00 43.66 235 VAL A CA 1
ATOM 1720 C C . VAL A 1 235 ? 4.745 17.059 7.480 1.00 43.66 235 VAL A C 1
ATOM 1722 O O . VAL A 1 235 ? 4.692 18.128 8.076 1.00 43.66 235 VAL A O 1
ATOM 1725 N N . GLY A 1 236 ? 4.943 15.913 8.128 1.00 42.66 236 GLY A N 1
ATOM 1726 C CA . GLY A 1 236 ? 5.512 15.857 9.485 1.00 42.66 236 GLY A CA 1
ATOM 1727 C C . GLY A 1 236 ? 4.783 16.626 10.609 1.00 42.66 236 GLY A C 1
ATOM 1728 O O . GLY A 1 236 ? 5.119 16.457 11.779 1.00 42.66 236 GLY A O 1
ATOM 1729 N N . ARG A 1 237 ? 3.731 17.396 10.328 1.00 40.19 237 ARG A N 1
ATOM 1730 C CA . ARG A 1 237 ? 2.564 17.472 11.169 1.00 40.19 237 ARG A CA 1
ATOM 1731 C C . ARG A 1 237 ? 1.921 16.127 10.949 1.00 40.19 237 ARG A C 1
ATOM 1733 O O . ARG A 1 237 ? 1.224 15.908 9.969 1.00 40.19 237 ARG A O 1
ATOM 1740 N N . ARG A 1 238 ? 2.177 15.221 11.895 1.00 45.75 238 ARG A N 1
ATOM 1741 C CA . ARG A 1 238 ? 1.087 14.394 12.396 1.00 45.75 238 ARG A CA 1
ATOM 1742 C C . ARG A 1 238 ? -0.122 15.325 12.431 1.00 45.75 238 ARG A C 1
ATOM 1744 O O . ARG A 1 238 ? -0.163 16.202 13.298 1.00 45.75 238 ARG A O 1
ATOM 1751 N N . ASP A 1 239 ? -1.031 15.223 11.468 1.00 44.53 239 ASP A N 1
ATOM 1752 C CA . ASP A 1 239 ? -2.363 15.787 11.613 1.00 44.53 239 ASP A CA 1
ATOM 1753 C C . ASP A 1 239 ? -3.032 14.931 12.685 1.00 44.53 239 ASP A C 1
ATOM 1755 O O . ASP A 1 239 ? -3.899 14.098 12.445 1.00 44.53 239 ASP A O 1
ATOM 1759 N N . LEU A 1 240 ? -2.561 15.150 13.918 1.00 50.78 240 LEU A N 1
ATOM 1760 C CA . LEU A 1 240 ? -3.127 14.645 15.148 1.00 50.78 240 LEU A CA 1
ATOM 1761 C C . LEU A 1 240 ? -4.609 14.986 15.165 1.00 50.78 240 LEU A C 1
ATOM 1763 O O . LEU A 1 240 ? -5.341 14.261 15.794 1.00 50.78 240 LEU A O 1
ATOM 1767 N N . ALA A 1 241 ? -5.047 16.030 14.449 1.00 51.84 241 ALA A N 1
ATOM 1768 C CA . ALA A 1 241 ? -6.404 16.550 14.407 1.00 51.84 241 ALA A CA 1
ATOM 1769 C C . ALA A 1 241 ? -7.498 15.558 13.968 1.00 51.84 241 ALA A C 1
ATOM 1771 O O . ALA A 1 241 ? -8.659 15.851 14.228 1.00 51.84 241 ALA A O 1
ATOM 1772 N N . VAL A 1 242 ? -7.176 14.426 13.328 1.00 63.59 242 VAL A N 1
ATOM 1773 C CA . VAL A 1 242 ? -8.178 13.395 12.961 1.00 63.59 242 VAL A CA 1
ATOM 1774 C C . VAL A 1 242 ? -7.792 11.975 13.387 1.00 63.59 242 VAL A C 1
ATOM 1776 O O . VAL A 1 242 ? -8.548 11.027 13.176 1.00 63.59 242 VAL A O 1
ATOM 1779 N N . ASP A 1 243 ? -6.629 11.822 14.013 1.00 76.69 243 ASP A N 1
ATOM 1780 C CA . ASP A 1 243 ? -6.103 10.532 14.444 1.00 76.69 243 ASP A CA 1
ATOM 1781 C C . ASP A 1 243 ? -6.889 10.025 15.672 1.00 76.69 243 ASP A C 1
ATOM 1783 O O . ASP A 1 243 ? -7.276 10.794 16.559 1.00 76.69 243 ASP A O 1
ATOM 1787 N N . THR A 1 244 ? -7.198 8.732 15.681 1.00 86.44 244 THR A N 1
ATOM 1788 C CA . THR A 1 244 ? -8.046 8.076 16.676 1.00 86.44 244 THR A CA 1
ATOM 1789 C C . THR A 1 244 ? -7.374 6.785 17.113 1.00 86.44 244 THR A C 1
ATOM 1791 O O . THR A 1 244 ? -7.002 5.985 16.267 1.00 86.44 244 THR A O 1
ATOM 1794 N N . GLY A 1 245 ? -7.227 6.575 18.420 1.00 90.12 245 GLY A N 1
ATOM 1795 C CA . GLY A 1 245 ? -6.510 5.416 18.952 1.00 90.12 245 GLY A CA 1
ATOM 1796 C C . GLY A 1 245 ? -5.961 5.649 20.354 1.00 90.12 245 GLY A C 1
ATOM 1797 O O . GLY A 1 245 ? -6.296 6.634 21.017 1.00 90.12 245 GLY A O 1
ATOM 1798 N N . PHE A 1 246 ? -5.099 4.751 20.817 1.00 92.75 246 PHE A N 1
ATOM 1799 C CA . PHE A 1 246 ? -4.494 4.792 22.148 1.00 92.75 246 PHE A CA 1
ATOM 1800 C C . PHE A 1 246 ? -3.053 5.280 22.089 1.00 92.75 246 PHE A C 1
ATOM 1802 O O . PHE A 1 246 ? -2.315 4.952 21.167 1.00 92.75 246 PHE A O 1
ATOM 1809 N N . ALA A 1 247 ? -2.617 6.047 23.092 1.00 92.12 247 ALA A N 1
ATOM 1810 C CA . ALA A 1 247 ? -1.230 6.520 23.138 1.00 92.12 247 ALA A CA 1
ATOM 1811 C C . ALA A 1 247 ? -0.217 5.359 23.144 1.00 92.12 247 ALA A C 1
ATOM 1813 O O . ALA A 1 247 ? 0.894 5.500 22.636 1.00 92.12 247 ALA A O 1
ATOM 1814 N N . ASN A 1 248 ? -0.599 4.235 23.757 1.00 90.31 248 ASN A N 1
ATOM 1815 C CA . ASN A 1 248 ? 0.095 2.952 23.755 1.00 90.31 248 ASN A CA 1
ATOM 1816 C C . ASN A 1 248 ? -0.822 1.870 24.362 1.00 90.31 248 ASN A C 1
ATOM 1818 O O . ASN A 1 248 ? -1.846 2.177 24.977 1.00 90.31 248 ASN A O 1
ATOM 1822 N N . LEU A 1 249 ? -0.407 0.607 24.242 1.00 90.81 249 LEU A N 1
ATOM 1823 C CA . LEU A 1 249 ? -1.110 -0.550 24.808 1.00 90.81 249 LEU A CA 1
ATOM 1824 C C . LEU A 1 249 ? -0.769 -0.832 26.283 1.00 90.81 249 LEU A C 1
ATOM 1826 O O . LEU A 1 249 ? -1.461 -1.616 26.931 1.00 90.81 249 LEU A O 1
ATOM 1830 N N . THR A 1 250 ? 0.300 -0.231 26.817 1.00 94.75 250 THR A N 1
ATOM 1831 C CA . THR A 1 250 ? 0.896 -0.595 28.115 1.00 94.75 250 THR A CA 1
ATOM 1832 C C . THR A 1 250 ? 0.341 0.181 29.306 1.00 94.75 250 THR A C 1
ATOM 1834 O O . THR A 1 250 ? 0.421 -0.302 30.432 1.00 94.75 250 THR A O 1
ATOM 1837 N N . ASP A 1 251 ? -0.234 1.361 29.081 1.00 96.56 251 ASP A N 1
ATOM 1838 C CA . ASP A 1 251 ? -0.718 2.240 30.152 1.00 96.56 251 ASP A CA 1
ATOM 1839 C C . ASP A 1 251 ? -2.109 1.849 30.662 1.00 96.56 251 ASP A C 1
ATOM 1841 O O . ASP A 1 251 ? -2.562 2.353 31.691 1.00 96.56 251 ASP A O 1
ATOM 1845 N N . SER A 1 252 ? -2.799 0.933 29.979 1.00 97.25 252 SER A N 1
ATOM 1846 C CA . SER A 1 252 ? -4.072 0.368 30.436 1.00 97.25 252 SER A CA 1
ATOM 1847 C C . SER A 1 252 ? -4.181 -1.128 30.161 1.00 97.25 252 SER A C 1
ATOM 1849 O O . SER A 1 252 ? -3.512 -1.667 29.284 1.00 97.25 252 SER A O 1
ATOM 1851 N N . THR A 1 253 ? -5.056 -1.789 30.911 1.00 96.00 253 THR A N 1
ATOM 1852 C CA . THR A 1 253 ? -5.470 -3.184 30.717 1.00 96.00 253 THR A CA 1
ATOM 1853 C C . THR A 1 253 ? -6.959 -3.244 30.411 1.00 96.00 253 THR A C 1
ATOM 1855 O O . THR A 1 253 ? -7.728 -2.414 30.901 1.00 96.00 253 THR A O 1
ATOM 1858 N N . VAL A 1 254 ? -7.358 -4.240 29.622 1.00 94.75 254 VAL A N 1
ATOM 1859 C CA . VAL A 1 254 ? -8.758 -4.543 29.308 1.00 94.75 254 VAL A CA 1
ATOM 1860 C C . VAL A 1 254 ? -9.136 -5.858 29.986 1.00 94.75 254 VAL A C 1
ATOM 1862 O O . VAL A 1 254 ? -8.380 -6.827 29.950 1.00 94.75 254 VAL A O 1
ATOM 1865 N N . SER A 1 255 ? -10.301 -5.900 30.630 1.00 94.06 255 SER A N 1
ATOM 1866 C CA . SER A 1 255 ? -10.843 -7.125 31.227 1.00 94.06 255 SER A CA 1
ATOM 1867 C C . SER A 1 255 ? -12.355 -7.194 31.060 1.00 94.06 255 SER A C 1
ATOM 1869 O O . SER A 1 255 ? -13.007 -6.164 30.897 1.00 94.06 255 SER A O 1
ATOM 1871 N N . LYS A 1 256 ? -12.918 -8.407 31.097 1.00 93.25 256 LYS A N 1
ATOM 1872 C CA . LYS A 1 256 ? -14.366 -8.628 31.016 1.00 93.25 256 LYS A CA 1
ATOM 1873 C C . LYS A 1 256 ? -14.866 -9.595 32.081 1.00 93.25 256 LYS A C 1
ATOM 1875 O O . LYS A 1 256 ? -14.151 -10.513 32.484 1.00 93.25 256 LYS A O 1
ATOM 1880 N N . VAL A 1 257 ? -16.123 -9.422 32.476 1.00 95.06 257 VAL A N 1
ATOM 1881 C CA . VAL A 1 257 ? -16.852 -10.316 33.379 1.00 95.06 257 VAL A CA 1
ATOM 1882 C C . VAL A 1 257 ? -18.209 -10.644 32.762 1.00 95.06 257 VAL A C 1
ATOM 1884 O O . VAL A 1 257 ? -19.132 -9.833 32.811 1.00 95.06 257 VAL A O 1
ATOM 1887 N N . ASP A 1 258 ? -18.343 -11.850 32.204 1.00 94.06 258 ASP A N 1
ATOM 1888 C CA . ASP A 1 258 ? -19.556 -12.283 31.489 1.00 94.06 258 ASP A CA 1
ATOM 1889 C C . ASP A 1 258 ? -20.784 -12.301 32.409 1.00 94.06 258 ASP A C 1
ATOM 1891 O O . ASP A 1 258 ? -21.850 -11.819 32.036 1.00 94.06 258 ASP A O 1
ATOM 1895 N N . GLY A 1 259 ? -20.615 -12.736 33.665 1.00 94.75 259 GLY A N 1
ATOM 1896 C CA . GLY A 1 259 ? -21.709 -12.799 34.642 1.00 94.75 259 GLY A CA 1
ATOM 1897 C C . GLY A 1 259 ? -22.353 -11.445 34.967 1.00 94.75 259 GLY A C 1
ATOM 1898 O O . GLY A 1 259 ? -23.523 -11.400 35.341 1.00 94.75 259 GLY A O 1
ATOM 1899 N N . THR A 1 260 ? -21.621 -10.338 34.809 1.00 96.69 260 THR A N 1
ATOM 1900 C CA . THR A 1 260 ? -22.147 -8.971 34.985 1.00 96.69 260 THR A CA 1
ATOM 1901 C C . THR A 1 260 ? -22.215 -8.190 33.676 1.00 96.69 260 THR A C 1
ATOM 1903 O O . THR A 1 260 ? -22.589 -7.017 33.688 1.00 96.69 260 THR A O 1
ATOM 1906 N N . ARG A 1 261 ? -21.857 -8.821 32.551 1.00 96.38 261 ARG A N 1
ATOM 1907 C CA . ARG A 1 261 ? -21.716 -8.200 31.230 1.00 96.38 261 ARG A CA 1
ATOM 1908 C C . ARG A 1 261 ? -20.902 -6.909 31.260 1.00 96.38 261 ARG A C 1
ATOM 1910 O O . ARG A 1 261 ? -21.297 -5.914 30.664 1.00 96.38 261 ARG A O 1
ATOM 1917 N N . THR A 1 262 ? -19.821 -6.893 32.038 1.00 97.06 262 THR A N 1
ATOM 1918 C CA . THR A 1 262 ? -19.018 -5.686 32.277 1.00 97.06 262 THR A CA 1
ATOM 1919 C C . THR A 1 262 ? -17.659 -5.806 31.610 1.00 97.06 262 THR A C 1
ATOM 1921 O O . THR A 1 262 ? -16.968 -6.800 31.825 1.00 97.06 262 THR A O 1
ATOM 1924 N N . LEU A 1 263 ? -17.282 -4.804 30.814 1.00 96.69 263 LEU A N 1
ATOM 1925 C CA . LEU A 1 263 ? -15.923 -4.622 30.307 1.00 96.69 263 LEU A CA 1
ATOM 1926 C C . LEU A 1 263 ? -15.303 -3.416 31.003 1.00 96.69 263 LEU A C 1
ATOM 1928 O O . LEU A 1 263 ? -15.930 -2.359 31.072 1.00 96.69 263 LEU A O 1
ATOM 1932 N N . SER A 1 264 ? -14.076 -3.587 31.484 1.00 97.50 264 SER A N 1
ATOM 1933 C CA . SER A 1 264 ? -13.326 -2.580 32.229 1.00 97.50 264 SER A CA 1
ATOM 1934 C C . SER A 1 264 ? -12.033 -2.220 31.503 1.00 97.50 264 SER A C 1
ATOM 1936 O O . SER A 1 264 ? -11.255 -3.112 31.158 1.00 97.50 264 SER A O 1
ATOM 1938 N N . VAL A 1 265 ? -11.771 -0.920 31.340 1.00 97.88 265 VAL A N 1
ATOM 1939 C CA . VAL A 1 265 ? -10.471 -0.379 30.909 1.00 97.88 265 VAL A CA 1
ATOM 1940 C C . VAL A 1 265 ? -9.811 0.282 32.112 1.00 97.88 265 VAL A C 1
ATOM 1942 O O . VAL A 1 265 ? -10.302 1.287 32.626 1.00 97.88 265 VAL A O 1
ATOM 1945 N N . THR A 1 266 ? -8.712 -0.297 32.592 1.00 98.12 266 THR A N 1
ATOM 1946 C CA . THR A 1 266 ? -8.074 0.098 33.857 1.00 98.12 266 THR A CA 1
ATOM 1947 C C . THR A 1 266 ? -6.659 0.620 33.622 1.00 98.12 266 THR A C 1
ATOM 1949 O O . THR A 1 266 ? -5.874 -0.094 32.996 1.00 98.12 266 THR A O 1
ATOM 1952 N N . PRO A 1 267 ? -6.288 1.814 34.131 1.00 98.31 267 PRO A N 1
ATOM 1953 C CA . PRO A 1 267 ? -4.902 2.279 34.096 1.00 98.31 267 PRO A CA 1
ATOM 1954 C C . PRO A 1 267 ? -3.945 1.290 34.787 1.00 98.31 267 PRO A C 1
ATOM 1956 O O . PRO A 1 267 ? -4.244 0.795 35.871 1.00 98.31 267 PRO A O 1
ATOM 1959 N N . VAL A 1 268 ? -2.782 1.026 34.188 1.00 96.69 268 VAL A N 1
ATOM 1960 C CA . VAL A 1 268 ? -1.691 0.240 34.808 1.00 96.69 268 VAL A CA 1
ATOM 1961 C C . VAL A 1 268 ? -0.834 1.116 35.736 1.00 96.69 268 VAL A C 1
ATOM 1963 O O . VAL A 1 268 ? -0.209 0.611 36.668 1.00 96.69 268 VAL A O 1
ATOM 1966 N N . GLY A 1 269 ? -0.843 2.436 35.521 1.00 95.69 269 GLY A N 1
ATOM 1967 C CA . GLY A 1 269 ? -0.215 3.450 36.373 1.00 95.69 269 GLY A CA 1
ATOM 1968 C C . GLY A 1 269 ? -1.203 4.541 36.796 1.00 95.69 269 GLY A C 1
ATOM 1969 O O . GLY A 1 269 ? -2.342 4.255 37.157 1.00 95.69 269 GLY A O 1
ATOM 1970 N N . ASP A 1 270 ? -0.774 5.803 36.735 1.00 95.62 270 ASP A N 1
ATOM 1971 C CA . ASP A 1 270 ? -1.599 6.944 37.164 1.00 95.62 270 ASP A CA 1
ATOM 1972 C C . ASP A 1 270 ? -2.750 7.254 36.198 1.00 95.62 270 ASP A C 1
ATOM 1974 O O . ASP A 1 270 ? -3.789 7.781 36.598 1.00 95.62 270 ASP A O 1
ATOM 1978 N N . ASN A 1 271 ? -2.543 7.003 34.906 1.00 97.69 271 ASN A N 1
ATOM 1979 C CA . ASN A 1 271 ? -3.530 7.238 33.865 1.00 97.69 271 ASN A CA 1
ATOM 1980 C C . ASN A 1 271 ? -3.222 6.434 32.600 1.00 97.69 271 ASN A C 1
ATOM 1982 O O . ASN A 1 271 ? -2.114 5.933 32.437 1.00 97.69 271 ASN A O 1
ATOM 1986 N N . PHE A 1 272 ? -4.199 6.376 31.700 1.00 97.88 272 PHE A N 1
ATOM 1987 C CA . PHE A 1 272 ? -3.981 6.085 30.285 1.00 97.88 272 PHE A CA 1
ATOM 1988 C C . PHE A 1 272 ? -4.564 7.203 29.424 1.00 97.88 272 PHE A C 1
ATOM 1990 O O . PHE A 1 272 ? -5.387 8.009 29.882 1.00 97.88 272 PHE A O 1
ATOM 1997 N N . GLN A 1 273 ? -4.131 7.244 28.165 1.00 96.88 273 GLN A N 1
ATOM 1998 C CA . GLN A 1 273 ? -4.548 8.251 27.199 1.00 96.88 273 GLN A CA 1
ATOM 1999 C C . GLN A 1 273 ? -5.056 7.612 25.914 1.00 96.88 273 GLN A C 1
ATOM 2001 O O . GLN A 1 273 ? -4.481 6.646 25.408 1.00 96.88 273 GLN A O 1
ATOM 2006 N N . PHE A 1 274 ? -6.117 8.197 25.375 1.00 94.69 274 PHE A N 1
ATOM 2007 C CA . PHE A 1 274 ? -6.662 7.860 24.068 1.00 94.69 274 PHE A CA 1
ATOM 2008 C C . PHE A 1 274 ? -7.092 9.130 23.340 1.00 94.69 274 PHE A C 1
ATOM 2010 O O . PHE A 1 274 ? -7.247 10.190 23.949 1.00 94.69 274 PHE A O 1
ATOM 2017 N N . TYR A 1 275 ? -7.290 9.013 22.036 1.00 92.12 275 TYR A N 1
ATOM 2018 C CA . TYR A 1 275 ? -7.625 10.109 21.146 1.00 92.12 275 TYR A CA 1
ATOM 2019 C C . TYR A 1 275 ? -8.838 9.729 20.313 1.00 92.12 275 TYR A C 1
ATOM 2021 O O . TYR A 1 275 ? -8.919 8.610 19.812 1.00 92.12 275 TYR A O 1
ATOM 2029 N N . VAL A 1 276 ? -9.777 10.659 20.162 1.00 90.12 276 VAL A N 1
ATOM 2030 C CA . VAL A 1 276 ? -10.918 10.519 19.251 1.00 90.12 276 VAL A CA 1
ATOM 2031 C C . VAL A 1 276 ? -10.962 11.757 18.379 1.00 90.12 276 VAL A C 1
ATOM 2033 O O . VAL A 1 276 ? -11.128 12.863 18.895 1.00 90.12 276 VAL A O 1
ATOM 2036 N N . ASN A 1 277 ? -10.783 11.574 17.069 1.00 83.94 277 ASN A N 1
ATOM 2037 C CA . ASN A 1 277 ? -10.690 12.668 16.101 1.00 83.94 277 ASN A CA 1
ATOM 2038 C C . ASN A 1 277 ? -9.703 13.757 16.571 1.00 83.94 277 ASN A C 1
ATOM 2040 O O . ASN A 1 277 ? -10.034 14.940 16.661 1.00 83.94 277 ASN A O 1
ATOM 2044 N N . GLY A 1 278 ? -8.527 13.315 17.018 1.00 84.00 278 GLY A N 1
ATOM 2045 C CA . GLY A 1 278 ? -7.451 14.159 17.520 1.00 84.00 278 GLY A CA 1
ATOM 2046 C C . GLY A 1 278 ? -7.620 14.817 18.874 1.00 84.00 278 GLY A C 1
ATOM 2047 O O . GLY A 1 278 ? -6.675 15.427 19.381 1.00 84.00 278 GLY A O 1
ATOM 2048 N N . VAL A 1 279 ? -8.789 14.691 19.492 1.00 89.50 279 VAL A N 1
ATOM 2049 C CA . VAL A 1 279 ? -9.007 15.176 20.850 1.00 89.50 279 VAL A CA 1
ATOM 2050 C C . VAL A 1 279 ? -8.484 14.127 21.821 1.00 89.50 279 VAL A C 1
ATOM 2052 O O . VAL A 1 279 ? -8.972 13.001 21.838 1.00 89.50 279 VAL A O 1
ATOM 2055 N N . GLY A 1 280 ? -7.476 14.496 22.611 1.00 92.81 280 GLY A N 1
ATOM 2056 C CA . GLY A 1 280 ? -6.900 13.630 23.636 1.00 92.81 280 GLY A CA 1
ATOM 2057 C C . GLY A 1 280 ? -7.728 13.619 24.919 1.00 92.81 280 GLY A C 1
ATOM 2058 O O . GLY A 1 280 ? -8.140 14.668 25.418 1.00 92.81 280 GLY A O 1
ATOM 2059 N N . TYR A 1 281 ? -7.908 12.433 25.484 1.00 96.69 281 TYR A N 1
ATOM 2060 C CA . TYR A 1 281 ? -8.575 12.194 26.755 1.00 96.69 281 TYR A CA 1
ATOM 2061 C C . TYR A 1 281 ? -7.626 11.451 27.686 1.00 96.69 281 TYR A C 1
ATOM 2063 O O . TYR A 1 281 ? -6.937 10.517 27.283 1.00 96.69 281 TYR A O 1
ATOM 2071 N N . THR A 1 282 ? -7.613 11.854 28.952 1.00 98.00 282 THR A N 1
ATOM 2072 C CA . THR A 1 282 ? -6.825 11.210 30.003 1.00 98.00 282 THR A CA 1
ATOM 2073 C C . THR A 1 282 ? -7.768 10.621 31.036 1.00 98.00 282 THR A C 1
ATOM 2075 O O . THR A 1 282 ? -8.646 11.319 31.548 1.00 98.00 282 THR A O 1
ATOM 2078 N N . LYS A 1 283 ? -7.584 9.342 31.354 1.00 98.06 283 LYS A N 1
ATOM 2079 C CA . LYS A 1 283 ? -8.387 8.620 32.342 1.00 98.06 283 LYS A CA 1
ATOM 2080 C C . LYS A 1 283 ? -7.501 8.197 33.496 1.00 98.06 283 LYS A C 1
ATOM 2082 O O . LYS A 1 283 ? -6.519 7.497 33.289 1.00 98.06 283 LYS A O 1
ATOM 2087 N N . THR A 1 284 ? -7.848 8.633 34.702 1.00 98.25 284 THR A N 1
ATOM 2088 C CA . THR A 1 284 ? -7.077 8.389 35.936 1.00 98.25 284 THR A CA 1
ATOM 2089 C C . THR A 1 284 ? -7.679 7.291 36.814 1.00 98.25 284 THR A C 1
ATOM 2091 O O . THR A 1 284 ? -7.221 7.056 37.927 1.00 98.25 284 THR A O 1
ATOM 2094 N N . SER A 1 285 ? -8.759 6.657 36.366 1.00 98.06 285 SER A N 1
ATOM 2095 C CA . SER A 1 285 ? -9.449 5.577 37.068 1.00 98.06 285 SER A CA 1
ATOM 2096 C C . SER A 1 285 ? -9.960 4.554 36.065 1.00 98.06 285 SER A C 1
ATOM 2098 O O . SER A 1 285 ? -10.043 4.850 34.871 1.00 98.06 285 SER A O 1
ATOM 2100 N N . ALA A 1 286 ? -10.309 3.364 36.557 1.00 98.06 286 ALA A N 1
ATOM 2101 C CA . ALA A 1 286 ? -11.016 2.382 35.751 1.00 98.06 286 ALA A CA 1
ATOM 2102 C C . ALA A 1 286 ? -12.326 2.972 35.206 1.00 98.06 286 ALA A C 1
ATOM 2104 O O . ALA A 1 286 ? -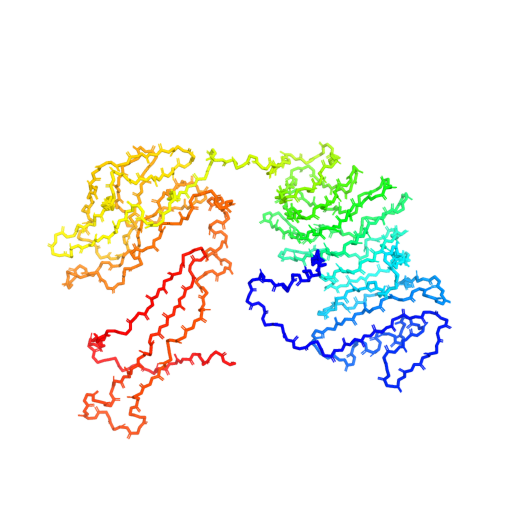13.018 3.723 35.900 1.00 98.06 286 ALA A O 1
ATOM 2105 N N . GLU A 1 287 ? -12.633 2.637 33.960 1.00 98.38 287 GLU A N 1
ATOM 2106 C CA . GLU A 1 287 ? -13.899 2.935 33.299 1.00 98.38 287 GLU A CA 1
ATOM 2107 C C . GLU A 1 287 ? -14.563 1.610 32.941 1.00 98.38 287 GLU A C 1
ATOM 2109 O O . GLU A 1 287 ? -13.915 0.727 32.378 1.00 98.38 287 GLU A O 1
ATOM 2114 N N . ASP A 1 288 ? -15.852 1.502 33.245 1.00 98.06 288 ASP A N 1
ATOM 2115 C CA . ASP A 1 288 ? -16.638 0.298 33.019 1.00 98.06 288 ASP A CA 1
ATOM 2116 C C . ASP A 1 288 ? -17.760 0.579 32.027 1.00 98.06 288 ASP A C 1
ATOM 2118 O O . ASP A 1 288 ? -18.392 1.638 32.050 1.00 98.06 288 ASP A O 1
ATOM 2122 N N . V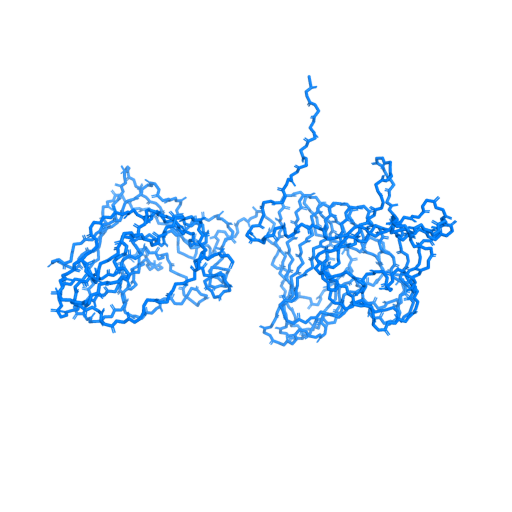AL A 1 289 ? -18.064 -0.410 31.196 1.00 97.88 289 VAL A N 1
ATOM 2123 C CA . VAL A 1 289 ? -19.270 -0.419 30.376 1.00 97.88 289 VAL A CA 1
ATOM 2124 C C . VAL A 1 289 ? -19.991 -1.745 30.527 1.00 97.88 289 VAL A C 1
ATOM 2126 O O . VAL A 1 289 ? -19.377 -2.812 30.516 1.00 97.88 289 VAL A O 1
ATOM 2129 N N . ILE A 1 290 ? -21.313 -1.669 30.666 1.00 97.88 290 ILE A N 1
ATOM 2130 C CA . ILE A 1 290 ? -22.180 -2.842 30.672 1.00 97.88 290 ILE A CA 1
ATOM 2131 C C . ILE A 1 290 ? -22.768 -3.004 29.273 1.00 97.88 290 ILE A C 1
ATOM 2133 O O . ILE A 1 290 ? -23.473 -2.107 28.804 1.00 97.88 290 ILE A O 1
ATOM 2137 N N . TRP A 1 291 ? -22.500 -4.126 28.607 1.00 96.06 291 TRP A N 1
ATOM 2138 C CA . TRP A 1 291 ? -23.124 -4.425 27.318 1.00 96.06 291 TRP A CA 1
ATOM 2139 C C . TRP A 1 291 ? -24.510 -5.058 27.497 1.00 96.06 291 TRP A C 1
ATOM 2141 O O . TRP A 1 291 ? -24.875 -5.593 28.554 1.00 96.06 291 TRP A O 1
ATOM 2151 N N . THR A 1 292 ? -25.341 -4.944 26.464 1.00 96.81 292 THR A N 1
ATOM 2152 C CA . THR A 1 292 ? -26.735 -5.405 26.536 1.00 96.81 292 THR A CA 1
ATOM 2153 C C . THR A 1 292 ? -26.829 -6.927 26.453 1.00 96.81 292 THR A C 1
ATOM 2155 O O . THR A 1 292 ? -25.973 -7.576 25.863 1.00 96.81 292 THR A O 1
ATOM 2158 N N . ASP A 1 293 ? -27.871 -7.507 27.056 1.00 96.75 293 ASP A N 1
ATOM 2159 C CA . ASP A 1 293 ? -28.139 -8.949 26.977 1.00 96.75 293 ASP A CA 1
ATOM 2160 C C . ASP A 1 293 ? -28.854 -9.278 25.664 1.00 96.75 293 ASP A C 1
ATOM 2162 O O . ASP A 1 293 ? -30.040 -9.605 25.626 1.00 96.75 293 ASP A O 1
ATOM 2166 N N . VAL A 1 294 ? -28.153 -9.024 24.566 1.00 96.00 294 VAL A N 1
ATOM 2167 C CA . VAL A 1 294 ? -28.652 -9.197 23.207 1.00 96.00 294 VAL A CA 1
ATOM 2168 C C . VAL A 1 294 ? -27.631 -10.022 22.454 1.00 96.00 294 VAL A C 1
ATOM 2170 O O . VAL A 1 294 ? -26.458 -9.652 22.404 1.00 96.00 294 VAL A O 1
ATOM 2173 N N . GLU A 1 295 ? -28.100 -11.131 21.891 1.00 94.94 295 GLU A N 1
ATOM 2174 C CA . GLU A 1 295 ? -27.314 -12.011 21.032 1.00 94.94 295 GLU A CA 1
ATOM 2175 C C . GLU A 1 295 ? -26.624 -11.216 19.916 1.00 94.94 295 GLU A C 1
ATOM 2177 O O . GLU A 1 295 ? -27.263 -10.396 19.246 1.00 94.94 295 GLU A O 1
ATOM 2182 N N . GLY A 1 296 ? -25.341 -11.495 19.688 1.00 92.56 296 GLY A N 1
ATOM 2183 C CA . GLY A 1 296 ? -24.584 -10.953 18.565 1.00 92.56 296 GLY A CA 1
ATOM 2184 C C . GLY A 1 296 ? -23.332 -10.178 18.959 1.00 92.56 296 GLY A C 1
ATOM 2185 O O . GLY A 1 296 ? -22.851 -10.240 20.089 1.00 92.56 296 GLY A O 1
ATOM 2186 N N . THR A 1 297 ? -22.777 -9.456 17.989 1.00 92.12 297 THR A N 1
ATOM 2187 C CA . THR A 1 297 ? -21.530 -8.707 18.162 1.00 92.12 297 THR A CA 1
ATOM 2188 C C . THR A 1 297 ? -21.771 -7.392 18.894 1.00 92.12 297 THR A C 1
ATOM 2190 O O . THR A 1 297 ? -22.645 -6.616 18.515 1.00 92.12 297 THR A O 1
ATOM 2193 N N . HIS A 1 298 ? -20.957 -7.122 19.911 1.00 94.12 298 HIS A N 1
ATOM 2194 C CA . HIS A 1 298 ? -20.880 -5.853 20.621 1.00 94.12 298 HIS A CA 1
ATOM 2195 C C . HIS A 1 298 ? -19.520 -5.211 20.366 1.00 94.12 298 HIS A C 1
ATOM 2197 O O . HIS A 1 298 ? -18.472 -5.833 20.540 1.00 94.12 298 HIS A O 1
ATOM 2203 N N . TYR A 1 299 ? -19.560 -3.940 19.998 1.00 93.56 299 TYR A N 1
ATOM 2204 C CA . TYR A 1 299 ? -18.408 -3.078 19.787 1.00 93.56 299 TYR A CA 1
ATOM 2205 C C . TYR A 1 299 ? -18.264 -2.165 20.992 1.00 93.56 299 TYR A C 1
ATOM 2207 O O . TYR A 1 299 ? -19.215 -1.461 21.348 1.00 93.56 299 TYR A O 1
ATOM 2215 N N . ILE A 1 300 ? -17.090 -2.174 21.616 1.00 95.44 300 ILE A N 1
ATOM 2216 C CA . ILE A 1 300 ? -16.776 -1.346 22.774 1.00 95.44 300 ILE A CA 1
ATOM 2217 C C . ILE A 1 300 ? -15.767 -0.290 22.355 1.00 95.44 300 ILE A C 1
ATOM 2219 O O . ILE A 1 300 ? -14.716 -0.616 21.812 1.00 95.44 300 ILE A O 1
ATOM 2223 N N . TYR A 1 301 ? -16.089 0.979 22.592 1.00 95.12 301 TYR A N 1
ATOM 2224 C CA . TYR A 1 301 ? -15.287 2.103 22.116 1.00 95.12 301 TYR A CA 1
ATOM 2225 C C . TYR A 1 301 ? -15.490 3.365 22.960 1.00 95.12 301 TYR A C 1
ATOM 2227 O O . TYR A 1 301 ? -16.488 3.506 23.672 1.00 95.12 301 TYR A O 1
ATOM 2235 N N . TYR A 1 302 ? -14.569 4.321 22.839 1.00 95.75 302 TYR A N 1
ATOM 2236 C CA . TYR A 1 302 ? -14.758 5.675 23.356 1.00 95.75 302 TYR A CA 1
ATOM 2237 C C . TYR A 1 302 ? -15.448 6.585 22.338 1.00 95.75 302 TYR A C 1
ATOM 2239 O O . TYR A 1 302 ? -15.096 6.640 21.156 1.00 95.75 302 TYR A O 1
ATOM 2247 N N . THR A 1 303 ? -16.444 7.327 22.818 1.00 93.50 303 THR A N 1
ATOM 2248 C CA . THR A 1 303 ? -17.132 8.370 22.048 1.00 93.50 303 THR A CA 1
ATOM 2249 C C . THR A 1 303 ? -16.281 9.641 21.915 1.00 93.50 303 THR A C 1
ATOM 2251 O O . THR A 1 303 ? -15.280 9.822 22.599 1.00 93.50 303 THR A O 1
ATOM 2254 N N . ASP A 1 304 ? -16.733 10.576 21.084 1.00 91.00 304 ASP A N 1
ATOM 2255 C CA . ASP A 1 304 ? -16.226 11.949 20.932 1.00 91.00 304 ASP A CA 1
ATOM 2256 C C . ASP A 1 304 ? -16.458 12.816 22.183 1.00 91.00 304 ASP A C 1
ATOM 2258 O O . ASP A 1 304 ? -15.925 13.914 22.307 1.00 91.00 304 ASP A O 1
ATOM 2262 N N . ALA A 1 305 ? -17.224 12.317 23.152 1.00 94.38 305 ALA A N 1
ATOM 2263 C CA . ALA A 1 305 ? -17.309 12.889 24.491 1.00 94.38 305 ALA A CA 1
ATOM 2264 C C . ALA A 1 305 ? -16.302 12.256 25.475 1.00 94.38 305 ALA A C 1
ATOM 2266 O O . ALA A 1 305 ? -16.289 12.617 26.650 1.00 94.38 305 ALA A O 1
ATOM 2267 N N . GLY A 1 306 ? -15.480 11.296 25.032 1.00 95.25 306 GLY A N 1
ATOM 2268 C CA . GLY A 1 306 ? -14.548 10.556 25.885 1.00 95.25 306 GLY A CA 1
ATOM 2269 C C . GLY A 1 306 ? -15.228 9.572 26.845 1.00 95.25 306 GLY A C 1
ATOM 2270 O O . GLY A 1 306 ? -14.675 9.257 27.902 1.00 95.25 306 GLY A O 1
ATOM 2271 N N . VAL A 1 307 ? -16.440 9.116 26.515 1.00 96.81 307 VAL A N 1
ATOM 2272 C CA . VAL A 1 307 ? -17.232 8.170 27.321 1.00 96.81 307 VAL A CA 1
ATOM 2273 C C . VAL A 1 307 ? -17.110 6.768 26.734 1.00 96.81 307 VAL A C 1
ATOM 2275 O O . VAL A 1 307 ? -17.310 6.611 25.528 1.00 96.81 307 VAL A O 1
ATOM 2278 N N . LEU A 1 308 ? -16.798 5.774 27.573 1.00 97.75 308 LEU A N 1
ATOM 2279 C CA . LEU A 1 308 ? -16.762 4.361 27.185 1.00 97.75 308 LEU A CA 1
ATOM 2280 C C . LEU A 1 308 ? -18.189 3.869 26.916 1.00 97.75 308 LEU A C 1
ATOM 2282 O O . LEU A 1 308 ? -19.107 4.136 27.690 1.00 97.75 308 LEU A O 1
ATOM 2286 N N . THR A 1 309 ? -18.418 3.210 25.786 1.00 96.50 309 THR A N 1
ATOM 2287 C CA . THR A 1 309 ? -19.760 2.823 25.327 1.00 96.50 309 THR A CA 1
ATOM 2288 C C . THR A 1 309 ? -19.722 1.474 24.616 1.00 96.50 309 THR A C 1
ATOM 2290 O O . THR A 1 309 ? -18.683 1.067 24.105 1.00 96.50 309 THR A O 1
ATOM 2293 N N . SER A 1 310 ? -20.865 0.782 24.605 1.00 95.56 310 SER A N 1
ATOM 2294 C CA . SER A 1 310 ? -21.095 -0.466 23.880 1.00 95.56 310 SER A CA 1
ATOM 2295 C C . SER A 1 310 ? -22.255 -0.293 22.894 1.00 95.56 310 SER A C 1
ATOM 2297 O O . SER A 1 310 ? -23.232 0.397 23.193 1.00 95.56 310 SER A O 1
ATOM 2299 N N . SER A 1 311 ? -22.143 -0.907 21.717 1.00 94.62 311 SER A N 1
ATOM 2300 C CA . SER A 1 311 ? -23.152 -0.894 20.653 1.00 94.62 311 SER A CA 1
ATOM 2301 C C . SER A 1 311 ? -23.158 -2.230 19.918 1.00 94.62 311 SER A C 1
ATOM 2303 O O . SER A 1 311 ? -22.103 -2.823 19.728 1.00 94.62 311 SER A O 1
ATOM 2305 N N . THR A 1 312 ? -24.317 -2.668 19.430 1.00 93.25 312 THR A N 1
ATOM 2306 C CA . THR A 1 312 ? -24.427 -3.810 18.502 1.00 93.25 312 THR A CA 1
ATOM 2307 C C . THR A 1 312 ? -24.341 -3.404 17.027 1.00 93.25 312 THR A C 1
ATOM 2309 O O . THR A 1 312 ? -24.289 -4.248 16.139 1.00 93.25 312 THR A O 1
ATOM 2312 N N . SER A 1 313 ? -24.313 -2.099 16.744 1.00 88.94 313 SER A N 1
ATOM 2313 C CA . SER A 1 313 ? -24.028 -1.555 15.415 1.00 88.94 313 SER A CA 1
ATOM 2314 C C . SER A 1 313 ? -22.550 -1.211 15.305 1.00 88.94 313 SER A C 1
ATOM 2316 O O . SER A 1 313 ? -22.027 -0.522 16.187 1.00 88.94 313 SER A O 1
ATOM 2318 N N . PHE A 1 314 ? -21.920 -1.621 14.200 1.00 80.06 314 PHE A N 1
ATOM 2319 C CA . PHE A 1 314 ? -20.523 -1.307 13.909 1.00 80.06 314 PHE A CA 1
ATOM 2320 C C . PHE A 1 314 ? -20.304 0.214 13.863 1.00 80.06 314 PHE A C 1
ATOM 2322 O O . PHE A 1 314 ? -21.022 0.909 13.129 1.00 80.06 314 PHE A O 1
ATOM 2329 N N . PRO A 1 315 ? -19.348 0.760 14.631 1.00 68.62 315 PRO A N 1
ATOM 2330 C CA . PRO A 1 315 ? -18.948 2.151 14.502 1.00 68.62 315 PRO A CA 1
ATOM 2331 C C . PRO A 1 315 ? -18.052 2.297 13.265 1.00 68.62 315 PRO A C 1
ATOM 2333 O O . PRO A 1 315 ? -16.864 2.011 13.315 1.00 68.62 315 PRO A O 1
ATOM 2336 N N . VAL A 1 316 ? -18.621 2.728 12.137 1.00 64.25 316 VAL A N 1
ATOM 2337 C CA . VAL A 1 316 ? -17.875 2.908 10.877 1.00 64.25 316 VAL A CA 1
ATOM 2338 C C . VAL A 1 316 ? -16.705 3.885 11.070 1.00 64.25 316 VAL A C 1
ATOM 2340 O O . VAL A 1 316 ? -16.938 5.070 11.340 1.00 64.25 316 VAL A O 1
ATOM 2343 N N . HIS A 1 317 ? -15.470 3.398 10.886 1.00 63.84 317 HIS A N 1
ATOM 2344 C CA . HIS A 1 317 ? -14.231 4.153 11.108 1.00 63.84 317 HIS A CA 1
ATOM 2345 C C . HIS A 1 317 ? -14.143 5.424 10.251 1.00 63.84 317 HIS A C 1
ATOM 2347 O O . HIS A 1 317 ? -13.844 6.488 10.796 1.00 63.84 317 HIS A O 1
ATOM 2353 N N . ALA A 1 318 ? -14.458 5.369 8.950 1.00 53.28 318 ALA A N 1
ATOM 2354 C CA . ALA A 1 318 ? -14.332 6.535 8.070 1.00 53.28 318 ALA A CA 1
ATOM 2355 C C . ALA A 1 318 ? -15.371 7.641 8.313 1.00 53.28 318 ALA A C 1
ATOM 2357 O O . ALA A 1 318 ? -15.117 8.797 7.977 1.00 53.28 318 ALA A O 1
ATOM 2358 N N . VAL A 1 319 ? -16.548 7.320 8.867 1.00 53.81 319 VAL A N 1
ATOM 2359 C CA . VAL A 1 319 ? -17.651 8.294 9.006 1.00 53.81 319 VAL A CA 1
ATOM 2360 C C . VAL A 1 319 ? -17.725 8.871 10.416 1.00 53.81 319 VAL A C 1
ATOM 2362 O O . VAL A 1 319 ? -18.030 10.050 10.589 1.00 53.81 319 VAL A O 1
ATOM 2365 N N . THR A 1 320 ? -17.440 8.055 11.433 1.00 65.62 320 THR A N 1
ATOM 2366 C CA . THR A 1 320 ? -17.461 8.491 12.832 1.00 65.62 320 THR A CA 1
ATOM 2367 C C . THR A 1 320 ? -16.267 7.869 13.550 1.00 65.62 320 THR A C 1
ATOM 2369 O O . THR A 1 320 ? -16.414 6.785 14.111 1.00 65.62 320 THR A O 1
ATOM 2372 N N . PRO A 1 321 ? -15.088 8.518 13.544 1.00 74.50 321 PRO A N 1
ATOM 2373 C CA . PRO A 1 321 ? -13.897 7.963 14.172 1.00 74.50 321 PRO A CA 1
ATOM 2374 C C . PRO A 1 321 ? -14.175 7.673 15.650 1.00 74.50 321 PRO A C 1
ATOM 2376 O O . PRO A 1 321 ? -14.588 8.568 16.392 1.00 74.50 321 PRO A O 1
ATOM 2379 N N . ARG A 1 322 ? -13.993 6.420 16.075 1.00 87.31 322 ARG A N 1
ATOM 2380 C CA . ARG A 1 322 ? -14.103 5.980 17.474 1.00 87.31 322 ARG A CA 1
ATOM 2381 C C . ARG A 1 322 ? -12.826 5.252 17.867 1.00 87.31 322 ARG A C 1
ATOM 2383 O O . ARG A 1 322 ? -12.293 4.494 17.063 1.00 87.31 322 ARG A O 1
ATOM 2390 N N . ALA A 1 323 ? -12.354 5.465 19.094 1.00 91.12 323 ALA A N 1
ATOM 2391 C CA . ALA A 1 323 ? -11.250 4.674 19.633 1.00 91.12 323 ALA A CA 1
ATOM 2392 C C . ALA A 1 323 ? -11.826 3.344 20.124 1.00 91.12 323 ALA A C 1
ATOM 2394 O O . ALA A 1 323 ? -12.411 3.291 21.212 1.00 91.12 323 ALA A O 1
ATOM 2395 N N . ILE A 1 324 ? -11.751 2.316 19.277 1.00 91.44 324 ILE A N 1
ATOM 2396 C CA . ILE A 1 324 ? -12.227 0.970 19.602 1.00 91.44 324 ILE A CA 1
ATOM 2397 C C . ILE A 1 324 ? -11.318 0.369 20.675 1.00 91.44 324 ILE A C 1
ATOM 2399 O O . ILE A 1 324 ? -10.126 0.647 20.746 1.00 91.44 324 ILE A O 1
ATOM 2403 N N . VAL A 1 325 ? -11.936 -0.363 21.593 1.00 93.81 325 VAL A N 1
ATOM 2404 C CA . VAL A 1 325 ? -11.272 -1.054 22.699 1.00 93.81 325 VAL A CA 1
ATOM 2405 C C . VAL A 1 325 ? -11.317 -2.553 22.475 1.00 93.81 325 VAL A C 1
ATOM 2407 O O . VAL A 1 325 ? -10.308 -3.225 22.657 1.00 93.81 325 VAL A O 1
ATOM 2410 N N . ALA A 1 326 ? -12.498 -3.066 22.129 1.00 92.19 326 ALA A N 1
ATOM 2411 C CA . ALA A 1 326 ? -12.729 -4.489 21.968 1.00 92.19 326 ALA A CA 1
ATOM 2412 C C . ALA A 1 326 ? -13.935 -4.766 21.068 1.00 92.19 326 ALA A C 1
ATOM 2414 O O . ALA A 1 326 ? -14.907 -3.997 21.042 1.00 92.19 326 ALA A O 1
ATOM 2415 N N . ILE A 1 327 ? -13.900 -5.929 20.427 1.00 90.44 327 ILE A N 1
ATOM 2416 C CA . ILE A 1 327 ? -15.023 -6.538 19.719 1.00 90.44 327 ILE A CA 1
ATOM 2417 C C . ILE A 1 327 ? -15.306 -7.886 20.380 1.00 90.44 327 ILE A C 1
ATOM 2419 O O . ILE A 1 327 ? -14.417 -8.728 20.526 1.00 90.44 327 ILE A O 1
ATOM 2423 N N . LEU A 1 328 ? -16.550 -8.099 20.810 1.00 89.69 328 LEU A N 1
ATOM 2424 C CA . LEU A 1 328 ? -16.966 -9.360 21.424 1.00 89.69 328 LEU A CA 1
ATOM 2425 C C . LEU A 1 328 ? -18.247 -9.890 20.798 1.00 89.69 328 LEU A C 1
ATOM 2427 O O . LEU A 1 328 ? -19.148 -9.122 20.481 1.00 89.69 328 LEU A O 1
ATOM 2431 N N . TYR A 1 329 ? -18.349 -11.207 20.652 1.00 90.06 329 TYR A N 1
ATOM 2432 C CA . TYR A 1 329 ? -19.609 -11.869 20.320 1.00 90.06 329 TYR A CA 1
ATOM 2433 C C . TYR A 1 329 ? -20.264 -12.395 21.598 1.00 90.06 329 TYR A C 1
ATOM 2435 O O . TYR A 1 329 ? -19.673 -13.227 22.291 1.00 90.06 329 TYR A O 1
ATOM 2443 N N . TRP A 1 330 ? -21.465 -11.907 21.911 1.00 94.38 330 TRP A N 1
ATOM 2444 C CA . TRP A 1 330 ? -22.252 -12.317 23.071 1.00 94.38 330 TRP A CA 1
ATOM 2445 C C . TRP A 1 330 ? -23.271 -13.387 22.689 1.00 94.38 330 TRP A C 1
ATOM 2447 O O . TRP A 1 330 ? -24.189 -13.115 21.915 1.00 94.38 330 TRP A O 1
ATOM 2457 N N . ASP A 1 331 ? -23.126 -14.561 23.298 1.00 92.56 331 ASP A N 1
ATOM 2458 C CA . ASP A 1 331 ? -24.125 -15.623 23.294 1.00 92.56 331 ASP A CA 1
ATOM 2459 C C . ASP A 1 331 ? -25.039 -15.441 24.505 1.00 92.56 331 ASP A C 1
ATOM 2461 O O . ASP A 1 331 ? -24.706 -15.798 25.643 1.00 92.56 331 ASP A O 1
ATOM 2465 N N . ALA A 1 332 ? -26.200 -14.844 24.254 1.00 94.69 332 ALA A N 1
ATOM 2466 C CA . ALA A 1 332 ? -27.185 -14.540 25.284 1.00 94.69 332 ALA A CA 1
ATOM 2467 C C . ALA A 1 332 ? -27.846 -15.815 25.826 1.00 94.69 332 ALA A C 1
ATOM 2469 O O . ALA A 1 332 ? -28.290 -15.852 26.973 1.00 94.69 332 ALA A O 1
ATOM 2470 N N . THR A 1 333 ? -27.886 -16.886 25.028 1.00 94.12 333 THR A N 1
ATOM 2471 C CA . THR A 1 333 ? -28.455 -18.169 25.458 1.00 94.12 333 THR A CA 1
ATOM 2472 C C . THR A 1 333 ? -27.585 -18.808 26.535 1.00 94.12 333 THR A C 1
ATOM 2474 O O . THR A 1 333 ? -28.096 -19.282 27.553 1.00 94.12 333 THR A O 1
ATOM 2477 N N . ASN A 1 334 ? -26.268 -18.785 26.333 1.00 91.88 334 ASN A N 1
ATOM 2478 C CA . ASN A 1 334 ? -25.300 -19.399 27.235 1.00 91.88 334 ASN A CA 1
ATOM 2479 C C . ASN A 1 334 ? -24.713 -18.423 28.268 1.00 91.88 334 ASN A C 1
ATOM 2481 O O . ASN A 1 334 ? -23.996 -18.857 29.168 1.00 91.88 334 ASN A O 1
ATOM 2485 N N . ASN A 1 335 ? -25.058 -17.133 28.194 1.00 93.75 335 ASN A N 1
ATOM 2486 C CA . ASN A 1 335 ? -24.499 -16.061 29.024 1.00 93.75 335 ASN A CA 1
ATOM 2487 C C . ASN A 1 335 ? -22.964 -16.027 28.982 1.00 93.75 335 ASN A C 1
ATOM 2489 O O . ASN A 1 335 ? -22.302 -15.923 30.020 1.00 93.75 335 ASN A O 1
ATOM 2493 N N . ALA A 1 336 ? -22.406 -16.140 27.778 1.00 90.69 336 ALA A N 1
ATOM 2494 C CA . ALA A 1 336 ? -20.970 -16.221 27.563 1.00 90.69 336 ALA A CA 1
ATOM 2495 C C . ALA A 1 336 ? -20.541 -15.377 26.360 1.00 90.69 336 ALA A C 1
ATOM 2497 O O . ALA A 1 336 ? -21.232 -15.318 25.344 1.00 90.69 336 ALA A O 1
ATOM 2498 N N . ALA A 1 337 ? -19.371 -14.744 26.450 1.00 87.25 337 ALA A N 1
ATOM 2499 C CA . ALA A 1 337 ? -18.735 -14.152 25.278 1.00 87.25 337 ALA A CA 1
ATOM 2500 C C . ALA A 1 337 ? -17.853 -15.211 24.592 1.00 87.25 337 ALA A C 1
ATOM 2502 O O . ALA A 1 337 ? -16.891 -15.681 25.203 1.00 87.25 337 ALA A O 1
ATOM 2503 N N . ILE A 1 338 ? -18.186 -15.588 23.349 1.00 78.25 338 ILE A N 1
ATOM 2504 C CA . ILE A 1 338 ? -17.570 -16.729 22.635 1.00 78.25 338 ILE A CA 1
ATOM 2505 C C . ILE A 1 338 ? -16.188 -16.371 22.082 1.00 78.25 338 ILE A C 1
ATOM 2507 O O . ILE A 1 338 ? -15.219 -17.089 22.311 1.00 78.25 338 ILE A O 1
ATOM 2511 N N . TYR A 1 339 ? -16.085 -15.244 21.380 1.00 70.75 339 TYR A N 1
ATOM 2512 C CA . TYR A 1 339 ? -14.809 -14.689 20.941 1.00 70.75 339 TYR A CA 1
ATOM 2513 C C . TYR A 1 339 ? -14.745 -13.244 21.389 1.00 70.75 339 TYR A C 1
ATOM 2515 O O . TYR A 1 339 ? -15.721 -12.498 21.271 1.00 70.75 339 TYR A O 1
ATOM 2523 N N . ALA A 1 340 ? -13.598 -12.876 21.937 1.00 60.72 340 ALA A N 1
ATOM 2524 C CA . ALA A 1 340 ? -13.329 -11.529 22.374 1.00 60.72 340 ALA A CA 1
ATOM 2525 C C . ALA A 1 340 ? -11.969 -11.136 21.803 1.00 60.72 340 ALA A C 1
ATOM 2527 O O . ALA A 1 340 ? -10.931 -11.503 22.357 1.00 60.72 340 ALA A O 1
ATOM 2528 N N . ALA A 1 341 ? -11.991 -10.404 20.690 1.00 67.94 341 ALA A N 1
ATOM 2529 C CA . ALA A 1 341 ? -10.863 -9.572 20.309 1.00 67.94 341 ALA A CA 1
ATOM 2530 C C . ALA A 1 341 ? -10.824 -8.439 21.343 1.00 67.94 341 ALA A C 1
ATOM 2532 O O . ALA A 1 341 ? -11.421 -7.377 21.185 1.00 67.94 341 ALA A O 1
ATOM 2533 N N . LEU A 1 342 ? -10.252 -8.755 22.510 1.00 73.31 342 LEU A N 1
ATOM 2534 C CA . LEU A 1 342 ? -10.177 -7.853 23.661 1.00 73.31 342 LEU A CA 1
ATOM 2535 C C . LEU A 1 342 ? -9.174 -6.723 23.443 1.00 73.31 342 LEU A C 1
ATOM 2537 O O . LEU A 1 342 ? -9.043 -5.867 24.316 1.00 73.31 342 LEU A O 1
ATOM 2541 N N . GLU A 1 343 ? -8.450 -6.765 22.329 1.00 86.31 343 GLU A N 1
ATOM 2542 C CA . GLU A 1 343 ? -7.373 -5.851 22.029 1.00 86.31 343 GLU A CA 1
ATOM 2543 C C . GLU A 1 343 ? -7.528 -5.287 20.622 1.00 86.31 343 GLU A C 1
ATOM 2545 O O . GLU A 1 343 ? -7.049 -5.863 19.657 1.00 86.31 343 GLU A O 1
ATOM 2550 N N . GLU A 1 344 ? -8.217 -4.154 20.553 1.00 88.50 344 GLU A N 1
ATOM 2551 C CA . GLU A 1 344 ? -8.457 -3.362 19.338 1.00 88.50 344 GLU A CA 1
ATOM 2552 C C . GLU A 1 344 ? -7.958 -1.922 19.549 1.00 88.50 344 GLU A C 1
ATOM 2554 O O . GLU A 1 344 ? -8.374 -0.974 18.878 1.00 88.50 344 GLU A O 1
ATOM 2559 N N . ARG A 1 345 ? -7.109 -1.707 20.568 1.00 91.12 345 ARG A N 1
ATOM 2560 C CA . ARG A 1 345 ? -6.613 -0.383 20.956 1.00 91.12 345 ARG A CA 1
ATOM 2561 C C . ARG A 1 345 ? -5.467 0.055 20.042 1.00 91.12 345 ARG A C 1
ATOM 2563 O O . ARG A 1 345 ? -4.351 0.280 20.510 1.00 91.12 345 ARG A O 1
ATOM 2570 N N . HIS A 1 346 ? -5.748 0.204 18.751 1.00 87.19 346 HIS A N 1
ATOM 2571 C CA . HIS A 1 346 ? -4.762 0.611 17.748 1.00 87.19 346 HIS A CA 1
ATOM 2572 C C . HIS A 1 346 ? -4.049 1.911 18.136 1.00 87.19 346 HIS A C 1
ATOM 2574 O O . HIS A 1 346 ? -4.605 2.788 18.818 1.00 87.19 346 HIS A O 1
ATOM 2580 N N . GLY A 1 347 ? -2.785 2.023 17.732 1.00 83.12 347 GLY A N 1
ATOM 2581 C CA . GLY A 1 347 ? -1.898 3.093 18.154 1.00 83.12 347 GLY A CA 1
ATOM 2582 C C . GLY A 1 347 ? -2.263 4.453 17.561 1.00 83.12 347 GLY A C 1
ATOM 2583 O O . GLY A 1 347 ? -2.303 4.648 16.349 1.00 83.12 347 GLY A O 1
ATOM 2584 N N . HIS A 1 348 ? -2.407 5.450 18.429 1.00 80.62 348 HIS A N 1
ATOM 2585 C CA . HIS A 1 348 ? -2.437 6.851 18.033 1.00 80.62 348 HIS A CA 1
ATOM 2586 C C . HIS A 1 348 ? -1.042 7.327 17.594 1.00 80.62 348 HIS A C 1
ATOM 2588 O O . HIS A 1 348 ? -0.041 7.120 18.286 1.00 80.62 348 HIS A O 1
ATOM 2594 N N . GLY A 1 349 ? -0.961 8.057 16.481 1.00 65.25 349 GLY A N 1
ATOM 2595 C CA . GLY A 1 349 ? 0.262 8.723 16.033 1.00 65.25 349 GLY A CA 1
ATOM 2596 C C . GLY A 1 349 ? 1.181 7.876 15.148 1.00 65.25 349 GLY A C 1
ATOM 2597 O O . GLY A 1 349 ? 2.314 8.312 14.891 1.00 65.25 349 GLY A O 1
ATOM 2598 N N . GLY A 1 350 ? 0.701 6.718 14.676 1.00 60.59 350 GLY A N 1
ATOM 2599 C CA . GLY A 1 350 ? 1.341 5.874 13.657 1.00 60.59 350 GLY A CA 1
ATOM 2600 C C . GLY A 1 350 ? 1.111 6.340 12.212 1.00 60.59 350 GLY A C 1
ATOM 2601 O O . GLY A 1 350 ? 1.674 5.765 11.287 1.00 60.59 350 GLY A O 1
ATOM 2602 N N . GLY A 1 351 ? 0.310 7.392 12.003 1.00 60.78 351 GLY A N 1
ATOM 2603 C CA . GLY A 1 351 ? -0.075 7.857 10.664 1.00 60.78 351 GLY A CA 1
ATOM 2604 C C . GLY A 1 351 ? -1.231 7.068 10.043 1.00 60.78 351 GLY A C 1
ATOM 2605 O O . GLY A 1 351 ? -1.582 7.322 8.894 1.00 60.78 351 GLY A O 1
ATOM 2606 N N . ILE A 1 352 ? -1.845 6.157 10.801 1.00 64.44 352 ILE A N 1
ATOM 2607 C CA . ILE A 1 352 ? -3.049 5.437 10.396 1.00 64.44 352 ILE A CA 1
ATOM 2608 C C . ILE A 1 352 ? -4.247 6.363 10.630 1.00 64.44 352 ILE A C 1
ATOM 2610 O O . ILE A 1 352 ? -4.690 6.586 11.753 1.00 64.44 352 ILE A O 1
ATOM 2614 N N . THR A 1 353 ? -4.753 6.966 9.558 1.00 70.88 353 THR A N 1
ATOM 2615 C CA . THR A 1 353 ? -6.029 7.696 9.605 1.00 70.88 353 THR A CA 1
ATOM 2616 C C . THR A 1 353 ? -7.196 6.712 9.741 1.00 70.88 353 THR A C 1
ATOM 2618 O O . THR A 1 353 ? -7.048 5.559 9.340 1.00 70.88 353 THR A O 1
ATOM 2621 N N . PRO A 1 354 ? -8.389 7.132 10.206 1.00 71.81 354 PRO A N 1
ATOM 2622 C CA . PRO A 1 354 ? -9.554 6.243 10.253 1.00 71.81 354 PRO A CA 1
ATOM 2623 C C . PRO A 1 354 ? -9.888 5.600 8.895 1.00 71.81 354 PRO A C 1
ATOM 2625 O O . PRO A 1 354 ? -10.277 4.439 8.837 1.00 71.81 354 PRO A O 1
ATOM 2628 N N . THR A 1 355 ? -9.670 6.326 7.792 1.00 70.75 355 THR A N 1
ATOM 2629 C CA . THR A 1 355 ? -9.826 5.801 6.427 1.00 70.75 355 THR A CA 1
ATOM 2630 C C . THR A 1 355 ? -8.744 4.784 6.066 1.00 70.75 355 THR A C 1
ATOM 2632 O O . THR A 1 355 ? -9.035 3.796 5.401 1.00 70.75 355 THR A O 1
ATOM 2635 N N . MET A 1 356 ? -7.495 5.013 6.484 1.00 72.19 356 MET A N 1
ATOM 2636 C CA . MET A 1 356 ? -6.410 4.050 6.284 1.00 72.19 356 MET A CA 1
ATOM 2637 C C . MET A 1 356 ? -6.657 2.775 7.090 1.00 72.19 356 MET A C 1
ATOM 2639 O O . MET A 1 356 ? -6.491 1.697 6.538 1.00 72.19 356 MET A O 1
ATOM 2643 N N . HIS A 1 357 ? -7.118 2.904 8.334 1.00 75.81 357 HIS A N 1
ATOM 2644 C CA . HIS A 1 357 ? -7.502 1.778 9.179 1.00 75.81 357 HIS A CA 1
ATOM 2645 C C . HIS A 1 357 ? -8.608 0.942 8.525 1.00 75.81 357 HIS A C 1
ATOM 2647 O O . HIS A 1 357 ? -8.463 -0.258 8.336 1.00 75.81 357 HIS A O 1
ATOM 2653 N N . GLU A 1 358 ? -9.678 1.592 8.053 1.00 75.50 358 GLU A N 1
ATOM 2654 C CA . GLU A 1 358 ? -10.755 0.906 7.329 1.00 75.50 358 GLU A CA 1
ATOM 2655 C C . GLU A 1 358 ? -10.253 0.224 6.051 1.00 75.50 358 GLU A C 1
ATOM 2657 O O . GLU A 1 358 ? -10.636 -0.905 5.749 1.00 75.50 358 GLU A O 1
ATOM 2662 N N . ALA A 1 359 ? -9.359 0.880 5.307 1.00 72.56 359 ALA A N 1
ATOM 2663 C CA . ALA A 1 359 ? -8.745 0.279 4.132 1.00 72.56 359 ALA A CA 1
ATOM 2664 C C . ALA A 1 359 ? -7.871 -0.933 4.491 1.00 72.56 359 ALA A C 1
ATOM 2666 O O . ALA A 1 359 ? -7.827 -1.881 3.713 1.00 72.56 359 ALA A O 1
ATOM 2667 N N . GLN A 1 360 ? -7.194 -0.924 5.640 1.00 78.31 360 GLN A N 1
ATOM 2668 C CA . GLN A 1 360 ? -6.397 -2.056 6.109 1.00 78.31 360 GLN A CA 1
ATOM 2669 C C . GLN A 1 360 ? -7.290 -3.234 6.510 1.00 78.31 360 GLN A C 1
ATOM 2671 O O . GLN A 1 360 ? -7.077 -4.325 5.981 1.00 78.31 360 GLN A O 1
ATOM 2676 N N . HIS A 1 361 ? -8.367 -3.003 7.263 1.00 73.56 361 HIS A N 1
ATOM 2677 C CA . HIS A 1 361 ? -9.352 -4.045 7.562 1.00 73.56 361 HIS A CA 1
ATOM 2678 C C . HIS A 1 361 ? -9.967 -4.662 6.293 1.00 73.56 361 HIS A C 1
ATOM 2680 O O . HIS A 1 361 ? -10.185 -5.871 6.230 1.00 73.56 361 HIS A O 1
ATOM 2686 N N . LEU A 1 362 ? -10.252 -3.850 5.265 1.00 73.00 362 LEU A N 1
ATOM 2687 C CA . LEU A 1 362 ? -10.882 -4.319 4.023 1.00 73.00 362 LEU A CA 1
ATOM 2688 C C . LEU A 1 362 ? -9.910 -4.998 3.050 1.00 73.00 362 LEU A C 1
ATOM 2690 O O . LEU A 1 362 ? -10.302 -5.938 2.360 1.00 73.00 362 LEU A O 1
ATOM 2694 N N . ALA A 1 363 ? -8.685 -4.486 2.928 1.00 69.81 363 ALA A N 1
ATOM 2695 C CA . ALA A 1 363 ? -7.735 -4.934 1.911 1.00 69.81 363 ALA A CA 1
ATOM 2696 C C . ALA A 1 363 ? -6.744 -5.979 2.428 1.00 69.81 363 ALA A C 1
ATOM 2698 O O . ALA A 1 363 ? -6.287 -6.812 1.649 1.00 69.81 363 ALA A O 1
ATOM 2699 N N . ILE A 1 364 ? -6.383 -5.903 3.709 1.00 78.94 364 ILE A N 1
ATOM 2700 C CA . ILE A 1 364 ? -5.355 -6.742 4.328 1.00 78.94 364 ILE A CA 1
ATOM 2701 C C . ILE A 1 364 ? -6.018 -7.730 5.290 1.00 78.94 364 ILE A C 1
ATOM 2703 O O . ILE A 1 364 ? -5.808 -8.935 5.165 1.00 78.94 364 ILE A O 1
ATOM 2707 N N . GLY A 1 365 ? -6.843 -7.216 6.208 1.00 81.62 365 GLY A N 1
ATOM 2708 C CA . GLY A 1 365 ? -7.367 -7.971 7.342 1.00 81.62 365 GLY A CA 1
ATOM 2709 C C . GLY A 1 365 ? -6.255 -8.464 8.276 1.00 81.62 365 GLY A C 1
ATOM 2710 O O . GLY A 1 365 ? -5.121 -7.980 8.236 1.00 81.62 365 GLY A O 1
ATOM 2711 N N . ALA A 1 366 ? -6.572 -9.471 9.092 1.00 83.94 366 ALA A N 1
ATOM 2712 C CA . ALA A 1 366 ? -5.595 -10.088 9.979 1.00 83.94 366 ALA A CA 1
ATOM 2713 C C . ALA A 1 366 ? -4.545 -10.894 9.191 1.00 83.94 366 ALA A C 1
ATOM 2715 O O . ALA A 1 366 ? -4.871 -11.764 8.379 1.00 83.94 366 ALA A O 1
ATOM 2716 N N . LEU A 1 367 ? -3.270 -10.649 9.479 1.00 85.19 367 LEU A N 1
ATOM 2717 C CA . LEU A 1 367 ? -2.134 -11.349 8.896 1.00 85.19 367 LEU A CA 1
ATOM 2718 C C . LEU A 1 367 ? -1.655 -12.468 9.818 1.00 85.19 367 LEU A C 1
ATOM 2720 O O . LEU A 1 367 ? -1.410 -12.273 11.007 1.00 85.19 367 LEU A O 1
ATOM 2724 N N . TYR A 1 368 ? -1.461 -13.655 9.254 1.00 88.75 368 TYR A N 1
ATOM 2725 C CA . TYR A 1 368 ? -0.828 -14.761 9.964 1.00 88.75 368 TYR A CA 1
ATOM 2726 C C . TYR A 1 368 ? 0.660 -14.469 10.211 1.00 88.75 368 TYR A C 1
ATOM 2728 O O . TYR A 1 368 ? 1.381 -14.098 9.285 1.00 88.75 368 TYR A O 1
ATOM 2736 N N . GLU A 1 369 ? 1.133 -14.668 11.446 1.00 88.00 369 GLU A N 1
ATOM 2737 C CA . GLU A 1 369 ? 2.562 -14.584 11.767 1.00 88.00 369 GLU A CA 1
ATOM 2738 C C . GLU A 1 369 ? 3.195 -15.972 11.873 1.00 88.00 369 GLU A C 1
ATOM 2740 O O . GLU A 1 369 ? 4.198 -16.264 11.222 1.00 88.00 369 GLU A O 1
ATOM 2745 N N . SER A 1 370 ? 2.656 -16.816 12.755 1.00 90.50 370 SER A N 1
ATOM 2746 C CA . SER A 1 370 ? 3.248 -18.113 13.080 1.00 90.50 370 SER A CA 1
ATOM 2747 C C . SER A 1 370 ? 2.288 -19.017 13.855 1.00 90.50 370 SER A C 1
ATOM 2749 O O . SER A 1 370 ? 1.329 -18.546 14.469 1.00 90.50 370 SER A O 1
ATOM 2751 N N . GLY A 1 371 ? 2.595 -20.315 13.884 1.00 88.25 371 GLY A N 1
ATOM 2752 C CA . GLY A 1 371 ? 1.944 -21.290 14.753 1.00 88.25 371 GLY A CA 1
ATOM 2753 C C . GLY A 1 371 ? 0.581 -21.766 14.257 1.00 88.25 371 GLY A C 1
ATOM 2754 O O . GLY A 1 371 ? 0.401 -21.997 13.066 1.00 88.25 371 GLY A O 1
ATOM 2755 N N . LEU A 1 372 ? -0.361 -21.971 15.185 1.00 85.44 372 LEU A N 1
ATOM 2756 C CA . LEU A 1 372 ? -1.718 -22.469 14.900 1.00 85.44 372 LEU A CA 1
ATOM 2757 C C . LEU A 1 372 ? -1.754 -23.807 14.141 1.00 85.44 372 LEU A C 1
ATOM 2759 O O . LEU A 1 372 ? -2.724 -24.121 13.447 1.00 85.44 372 LEU A O 1
ATOM 2763 N N . GLN A 1 373 ? -0.703 -24.619 14.270 1.00 84.75 373 GLN A N 1
ATOM 2764 C CA . GLN A 1 373 ? -0.609 -25.872 13.543 1.00 84.75 373 GLN A CA 1
ATOM 2765 C C . GLN A 1 373 ? -1.534 -26.917 14.185 1.00 84.75 373 GLN A C 1
ATOM 2767 O O . GLN A 1 373 ? -1.444 -27.150 15.397 1.00 84.75 373 GLN A O 1
ATOM 2772 N N . PRO A 1 374 ? -2.394 -27.591 13.402 1.00 84.75 374 PRO A N 1
ATOM 2773 C CA . PRO A 1 374 ? -3.196 -28.694 13.905 1.00 84.75 374 PRO A CA 1
ATOM 2774 C C . PRO A 1 374 ? -2.315 -29.906 14.244 1.00 84.75 374 PRO A C 1
ATOM 2776 O O . PRO A 1 374 ? -1.390 -30.256 13.511 1.00 84.75 374 PRO A O 1
ATOM 2779 N N . GLY A 1 375 ? -2.624 -30.591 15.342 1.00 85.31 375 GLY A N 1
ATOM 2780 C CA . GLY A 1 375 ? -1.888 -31.755 15.832 1.00 85.31 375 GLY A CA 1
ATOM 2781 C C . GLY A 1 375 ? -2.769 -32.742 16.598 1.00 85.31 375 GLY A C 1
ATOM 2782 O O . GLY A 1 375 ? -3.964 -32.522 16.776 1.00 85.31 375 GLY A O 1
ATOM 2783 N N . ASN A 1 376 ? -2.177 -33.858 17.039 1.00 84.19 376 ASN A N 1
ATOM 2784 C CA . ASN A 1 376 ? -2.826 -34.885 17.874 1.00 84.19 376 ASN A CA 1
ATOM 2785 C C . ASN A 1 376 ? -4.191 -35.386 17.359 1.00 84.19 376 ASN A C 1
ATOM 2787 O O . ASN A 1 376 ? -5.074 -35.724 18.143 1.00 84.19 376 ASN A O 1
ATOM 2791 N N . MET A 1 377 ? -4.353 -35.462 16.036 1.00 85.31 377 MET A N 1
ATOM 2792 C CA . MET A 1 377 ? -5.576 -35.949 15.398 1.00 85.31 377 MET A CA 1
ATOM 2793 C C . MET A 1 377 ? -5.578 -37.477 15.290 1.00 85.31 377 MET A C 1
ATOM 2795 O O . MET A 1 377 ? -4.625 -38.069 14.776 1.00 85.31 377 MET A O 1
ATOM 2799 N N . VAL A 1 378 ? -6.676 -38.125 15.689 1.00 84.50 378 VAL A N 1
ATOM 2800 C CA . VAL A 1 378 ? -6.908 -39.551 15.403 1.00 84.50 378 VAL A CA 1
ATOM 2801 C C . VAL A 1 378 ? -7.625 -39.685 14.058 1.00 84.50 378 VAL A C 1
ATOM 2803 O O . VAL A 1 378 ? -8.848 -39.729 13.978 1.00 84.50 378 VAL A O 1
ATOM 2806 N N . THR A 1 379 ? -6.849 -39.759 12.979 1.00 85.06 379 THR A N 1
ATOM 2807 C CA . THR A 1 379 ? -7.366 -39.722 11.596 1.00 85.06 379 THR A CA 1
ATOM 2808 C C . THR A 1 379 ? -7.980 -41.037 11.104 1.00 85.06 379 THR A C 1
ATOM 2810 O O . THR A 1 379 ? -8.597 -41.072 10.044 1.00 85.06 379 THR A O 1
ATOM 2813 N N . ASN A 1 380 ? -7.827 -42.125 11.860 1.00 84.38 380 ASN A N 1
ATOM 2814 C CA . ASN A 1 380 ? -8.371 -43.450 11.547 1.00 84.38 380 ASN A CA 1
ATOM 2815 C C . ASN A 1 380 ? -9.392 -43.944 12.587 1.00 84.38 380 ASN A C 1
ATOM 2817 O O . ASN A 1 380 ? -9.703 -45.136 12.632 1.00 84.38 380 ASN A O 1
ATOM 2821 N N . GLY A 1 381 ? -9.885 -43.040 13.436 1.00 82.50 381 GLY A N 1
ATOM 2822 C CA . GLY A 1 381 ? -10.923 -43.342 14.409 1.00 82.50 381 GLY A CA 1
ATOM 2823 C C . GLY A 1 381 ? -12.250 -43.647 13.720 1.00 82.50 381 GLY A C 1
ATOM 2824 O O . GLY A 1 381 ? -12.583 -43.074 12.687 1.00 82.50 381 GLY A O 1
ATOM 2825 N N . ASN A 1 382 ? -13.042 -44.535 14.309 1.00 84.94 382 ASN A N 1
ATOM 2826 C CA . ASN A 1 382 ? -14.392 -44.839 13.826 1.00 84.94 382 ASN A CA 1
ATOM 2827 C C . ASN A 1 382 ? -15.466 -43.874 14.372 1.00 84.94 382 ASN A C 1
ATOM 2829 O O . ASN A 1 382 ? -16.646 -44.081 14.116 1.00 84.94 382 ASN A O 1
ATOM 2833 N N . GLY A 1 383 ? -15.065 -42.856 15.144 1.00 83.81 383 GLY A N 1
ATOM 2834 C CA . GLY A 1 383 ? -15.969 -41.892 15.779 1.00 83.81 383 GLY A CA 1
ATOM 2835 C C . GLY A 1 383 ? -16.601 -42.331 17.109 1.00 83.81 383 GLY A C 1
ATOM 2836 O O . GLY A 1 383 ? -17.279 -41.522 17.729 1.00 83.81 383 GLY A O 1
ATOM 2837 N N . ASP A 1 384 ? -16.354 -43.555 17.597 1.00 85.88 384 ASP A N 1
ATOM 2838 C CA . ASP A 1 384 ? -17.063 -44.081 18.783 1.00 85.88 384 ASP A CA 1
ATOM 2839 C C . ASP A 1 384 ? -16.554 -43.553 20.141 1.00 85.88 384 ASP A C 1
ATOM 2841 O O . ASP A 1 384 ? -17.181 -43.797 21.173 1.00 85.88 384 ASP A O 1
ATOM 2845 N N . VAL A 1 385 ? -15.413 -42.853 20.182 1.00 81.56 385 VAL A N 1
ATOM 2846 C CA . VAL A 1 385 ? -14.856 -42.263 21.413 1.00 81.56 385 VAL A CA 1
ATOM 2847 C C . VAL A 1 385 ? -14.443 -40.811 21.192 1.00 81.56 385 VAL A C 1
ATOM 2849 O O . VAL A 1 385 ? -14.031 -40.442 20.095 1.00 81.56 385 VAL A O 1
ATOM 2852 N N . ASN A 1 386 ? -14.490 -39.995 22.250 1.00 75.94 386 ASN A N 1
ATOM 2853 C CA . ASN A 1 386 ? -14.224 -38.549 22.182 1.00 75.94 386 ASN A CA 1
ATOM 2854 C C . ASN A 1 386 ? -12.870 -38.202 21.550 1.00 75.94 386 ASN A C 1
ATOM 2856 O O . ASN A 1 386 ? -12.776 -37.235 20.804 1.00 75.94 386 ASN A O 1
ATOM 2860 N N . THR A 1 387 ? -11.833 -39.008 21.793 1.00 82.00 387 THR A N 1
ATOM 2861 C CA . THR A 1 387 ? -10.495 -38.776 21.227 1.00 82.00 387 THR A CA 1
ATOM 2862 C C . THR A 1 387 ? -10.463 -38.873 19.698 1.00 82.00 387 THR A C 1
ATOM 2864 O O . THR A 1 387 ? -9.513 -38.403 19.088 1.00 82.00 387 THR A O 1
ATOM 2867 N N . HIS A 1 388 ? -11.482 -39.465 19.059 1.00 82.62 388 HIS A N 1
ATOM 2868 C CA . HIS A 1 388 ? -11.625 -39.485 17.598 1.00 82.62 388 HIS A CA 1
ATOM 2869 C C . HIS A 1 388 ? -12.089 -38.140 17.013 1.00 82.62 388 HIS A C 1
ATOM 2871 O O . HIS A 1 388 ? -11.944 -37.934 15.814 1.00 82.62 388 HIS A O 1
ATOM 2877 N N . ALA A 1 389 ? -12.636 -37.240 17.835 1.00 73.38 389 ALA A N 1
ATOM 2878 C CA . ALA A 1 389 ? -13.168 -35.936 17.426 1.00 73.38 389 ALA A CA 1
ATOM 2879 C C . ALA A 1 389 ? -12.384 -34.760 18.036 1.00 73.38 389 ALA A C 1
ATOM 2881 O O . ALA A 1 389 ? -12.897 -33.649 18.135 1.00 73.38 389 ALA A O 1
ATOM 2882 N N . GLN A 1 390 ? -11.157 -35.008 18.493 1.00 77.94 390 GLN A N 1
ATOM 2883 C CA . GLN A 1 390 ? -10.299 -34.005 19.115 1.00 77.94 390 GLN A CA 1
ATOM 2884 C C . GLN A 1 390 ? -9.062 -33.752 18.253 1.00 77.94 390 GLN A C 1
ATOM 2886 O O . GLN A 1 390 ? -8.529 -34.658 17.611 1.00 77.94 390 GLN A O 1
ATOM 2891 N N . MET A 1 391 ? -8.603 -32.506 18.276 1.00 81.69 391 MET A N 1
ATOM 2892 C CA . MET A 1 391 ? -7.330 -32.068 17.719 1.00 81.69 391 MET A CA 1
ATOM 2893 C C . MET A 1 391 ? -6.711 -31.056 18.678 1.00 81.69 391 MET A C 1
ATOM 2895 O O . MET A 1 391 ? -7.433 -30.339 19.370 1.00 81.69 391 MET A O 1
ATOM 2899 N N . SER A 1 392 ? -5.386 -31.000 18.728 1.00 81.50 392 SER A N 1
ATOM 2900 C CA . SER A 1 392 ? -4.677 -29.887 19.357 1.00 81.50 392 SER A CA 1
ATOM 2901 C C . SER A 1 392 ? -4.352 -28.827 18.313 1.00 81.50 392 SER A C 1
ATOM 2903 O O . SER A 1 392 ? -4.187 -29.151 17.137 1.00 81.50 392 SER A O 1
ATOM 2905 N N . VAL A 1 393 ? -4.180 -27.588 18.751 1.00 83.19 393 VAL A N 1
ATOM 2906 C CA . VAL A 1 393 ? -3.657 -26.492 17.935 1.00 83.19 393 VAL A CA 1
ATOM 2907 C C . VAL A 1 393 ? -2.483 -25.901 18.702 1.00 83.19 393 VAL A C 1
ATOM 2909 O O . VAL A 1 393 ? -2.617 -25.623 19.888 1.00 83.19 393 VAL A O 1
ATOM 2912 N N . THR A 1 394 ? -1.316 -25.779 18.071 1.00 85.94 394 THR A N 1
ATOM 2913 C CA . THR A 1 394 ? -0.162 -25.164 18.742 1.00 85.94 394 THR A CA 1
ATOM 2914 C C . THR A 1 394 ? -0.406 -23.679 18.989 1.00 85.94 394 THR A C 1
ATOM 2916 O O . THR A 1 394 ? -1.133 -23.042 18.224 1.00 85.94 394 THR A O 1
ATOM 2919 N N . ASP A 1 395 ? 0.306 -23.105 19.962 1.00 87.56 395 ASP A N 1
ATOM 2920 C CA . ASP A 1 395 ? 0.451 -21.653 20.091 1.00 87.56 395 ASP A CA 1
ATOM 2921 C C . ASP A 1 395 ? 0.752 -21.012 18.733 1.00 87.56 395 ASP A C 1
ATOM 2923 O O . ASP A 1 395 ? 1.413 -21.604 17.870 1.00 87.56 395 ASP A O 1
ATOM 2927 N N . GLY A 1 396 ? 0.287 -19.785 18.557 1.00 89.44 396 GLY A N 1
ATOM 2928 C CA . GLY A 1 396 ? 0.560 -18.992 17.377 1.00 89.44 396 GLY A CA 1
ATOM 2929 C C . GLY A 1 396 ? 0.361 -17.511 17.617 1.00 89.44 396 GLY A C 1
ATOM 2930 O O . GLY A 1 396 ? 0.179 -17.046 18.744 1.00 89.44 396 GLY A O 1
ATOM 2931 N N . ALA A 1 397 ? 0.431 -16.755 16.536 1.00 88.94 397 ALA A N 1
ATOM 2932 C CA . ALA A 1 397 ? 0.196 -15.331 16.565 1.00 88.94 397 ALA A CA 1
ATOM 2933 C C . ALA A 1 397 ? -0.315 -14.829 15.221 1.00 88.94 397 ALA A C 1
ATOM 2935 O O . ALA A 1 397 ? 0.011 -15.364 14.156 1.00 88.94 397 ALA A O 1
ATOM 2936 N N . ILE A 1 398 ? -1.103 -13.769 15.312 1.00 89.31 398 ILE A N 1
ATOM 2937 C CA . ILE A 1 398 ? -1.608 -13.001 14.184 1.00 89.31 398 ILE A CA 1
ATOM 2938 C C . ILE A 1 398 ? -1.307 -11.522 14.421 1.00 89.31 398 ILE A C 1
ATOM 2940 O O . ILE A 1 398 ? -1.107 -11.090 15.561 1.00 89.31 398 ILE A O 1
ATOM 2944 N N . TRP A 1 399 ? -1.281 -10.762 13.340 1.00 87.62 399 TRP A N 1
ATOM 2945 C CA . TRP A 1 399 ? -1.233 -9.311 13.347 1.00 87.62 399 TRP A CA 1
ATOM 2946 C C . TRP A 1 399 ? -2.563 -8.773 12.855 1.00 87.62 399 TRP A C 1
ATOM 2948 O O . TRP A 1 399 ? -3.003 -9.148 11.774 1.00 87.62 399 TRP A O 1
ATOM 2958 N N . ASP A 1 400 ? -3.167 -7.894 13.632 1.00 84.44 400 ASP A N 1
ATOM 2959 C CA . ASP A 1 400 ? -4.251 -7.032 13.185 1.00 84.44 400 ASP A CA 1
ATOM 2960 C C . ASP A 1 400 ? -3.663 -5.631 13.025 1.00 84.44 400 ASP A C 1
ATOM 2962 O O . ASP A 1 400 ? -3.413 -4.926 14.002 1.00 84.44 400 ASP A O 1
ATOM 2966 N N . GLU A 1 401 ? -3.229 -5.334 11.800 1.00 85.25 401 GLU A N 1
ATOM 2967 C CA . GLU A 1 401 ? -2.409 -4.168 11.461 1.00 85.25 401 GLU A CA 1
ATOM 2968 C C . GLU A 1 401 ? -1.170 -3.969 12.366 1.00 85.25 401 GLU A C 1
ATOM 2970 O O . GLU A 1 401 ? -0.127 -4.590 12.145 1.00 85.25 401 GLU A O 1
ATOM 2975 N N . ASP A 1 402 ? -1.249 -3.063 13.346 1.00 81.81 402 ASP A N 1
ATOM 2976 C CA . ASP A 1 402 ? -0.191 -2.713 14.301 1.00 81.81 402 ASP A CA 1
ATOM 2977 C C . ASP A 1 402 ? -0.300 -3.456 15.647 1.00 81.81 402 ASP A C 1
ATOM 2979 O O . ASP A 1 402 ? 0.586 -3.320 16.498 1.00 81.81 402 ASP A O 1
ATOM 2983 N N . ILE A 1 403 ? -1.334 -4.279 15.837 1.00 85.94 403 ILE A N 1
ATOM 2984 C CA . ILE A 1 403 ? -1.558 -5.083 17.040 1.00 85.94 403 ILE A CA 1
ATOM 2985 C C . ILE A 1 403 ? -1.134 -6.529 16.787 1.00 85.94 403 ILE A C 1
ATOM 2987 O O . ILE A 1 403 ? -1.694 -7.241 15.958 1.00 85.94 403 ILE A O 1
ATOM 2991 N N . ARG A 1 404 ? -0.170 -7.016 17.572 1.00 88.44 404 ARG A N 1
ATOM 2992 C CA . ARG A 1 404 ? 0.204 -8.435 17.583 1.00 88.44 404 ARG A CA 1
ATOM 2993 C C . ARG A 1 404 ? -0.582 -9.187 18.650 1.00 88.44 404 ARG A C 1
ATOM 2995 O O . ARG A 1 404 ? -0.339 -9.000 19.843 1.00 88.44 404 ARG A O 1
ATOM 3002 N N . THR A 1 405 ? -1.418 -10.126 18.228 1.00 86.19 405 THR A N 1
ATOM 3003 C CA . THR A 1 405 ? -2.180 -10.995 19.129 1.00 86.19 405 THR A CA 1
ATOM 3004 C C . THR A 1 405 ? -1.524 -12.364 19.224 1.00 86.19 405 THR A C 1
ATOM 3006 O O . THR A 1 405 ? -1.448 -13.109 18.248 1.00 86.19 405 THR A O 1
ATOM 3009 N N . ALA A 1 406 ? -1.051 -12.710 20.423 1.00 88.00 406 ALA A N 1
ATOM 3010 C CA . ALA A 1 406 ? -0.607 -14.064 20.731 1.00 88.00 406 ALA A CA 1
ATOM 3011 C C . ALA A 1 406 ? -1.822 -14.950 21.032 1.00 88.00 406 ALA A C 1
ATOM 3013 O O . ALA A 1 406 ? -2.626 -14.639 21.909 1.00 88.00 406 ALA A O 1
ATOM 3014 N N . ILE A 1 407 ? -1.927 -16.070 20.327 1.00 84.62 407 ILE A N 1
ATOM 3015 C CA . ILE A 1 407 ? -2.944 -17.097 20.533 1.00 84.62 407 ILE A CA 1
ATOM 3016 C C . ILE A 1 407 ? -2.244 -18.245 21.247 1.00 84.62 407 ILE A C 1
ATOM 3018 O O . ILE A 1 407 ? -1.508 -19.014 20.634 1.00 84.62 407 ILE A O 1
ATOM 3022 N N . LEU A 1 408 ? -2.418 -18.307 22.563 1.00 82.62 408 LEU A N 1
ATOM 3023 C CA . LEU A 1 408 ? -1.794 -19.327 23.399 1.00 82.62 408 LEU A CA 1
ATOM 3024 C C . LEU A 1 408 ? -2.750 -20.506 23.573 1.00 82.62 408 LEU A C 1
ATOM 3026 O O . LEU A 1 408 ? -3.941 -20.315 23.835 1.00 82.62 408 LEU A O 1
ATOM 3030 N N . ASP A 1 409 ? -2.218 -21.716 23.445 1.00 71.06 409 ASP A N 1
ATOM 3031 C CA . ASP A 1 409 ? -2.928 -22.955 23.703 1.00 71.06 409 ASP A CA 1
ATOM 3032 C C . ASP A 1 409 ? -3.364 -22.984 25.172 1.00 71.06 409 ASP A C 1
ATOM 3034 O O . ASP A 1 409 ? -2.585 -22.912 26.127 1.00 71.06 409 ASP A O 1
ATOM 3038 N N . SER A 1 410 ? -4.671 -23.074 25.336 1.00 63.12 410 SER A N 1
ATOM 3039 C CA . SER A 1 410 ? -5.332 -23.477 26.563 1.00 63.12 410 SER A CA 1
ATOM 3040 C C . SER A 1 410 ? -6.368 -24.514 26.158 1.00 63.12 410 SER A C 1
ATOM 3042 O O . SER A 1 410 ? -6.778 -24.543 25.002 1.00 63.12 410 SER A O 1
ATOM 3044 N N . VAL A 1 411 ? -6.793 -25.381 27.080 1.00 58.62 411 VAL A N 1
ATOM 3045 C CA . VAL A 1 411 ? -7.765 -26.445 26.778 1.00 58.62 411 VAL A CA 1
ATOM 3046 C C . VAL A 1 411 ? -9.015 -25.842 26.119 1.00 58.62 411 VAL A C 1
ATOM 3048 O O . VAL A 1 411 ? -9.851 -25.255 26.802 1.00 58.62 411 VAL A O 1
ATOM 3051 N N . GLN A 1 412 ? -9.135 -25.983 24.797 1.00 56.66 412 GLN A N 1
ATOM 3052 C CA . GLN A 1 412 ? -10.303 -25.543 24.041 1.00 56.66 412 GLN A CA 1
ATOM 3053 C C . GLN A 1 412 ? -11.345 -26.661 24.085 1.00 56.66 412 GLN A C 1
ATOM 3055 O O . GLN A 1 412 ? -11.121 -27.757 23.565 1.00 56.66 412 GLN A O 1
ATOM 3060 N N . ASP A 1 413 ? -12.476 -26.411 24.743 1.00 53.47 413 ASP A N 1
ATOM 3061 C CA . ASP A 1 413 ? -13.594 -27.352 24.752 1.00 53.47 413 ASP A CA 1
ATOM 3062 C C . ASP A 1 413 ? -14.400 -27.187 23.458 1.00 53.47 413 ASP A C 1
ATOM 3064 O O . ASP A 1 413 ? -15.213 -26.275 23.324 1.00 53.47 413 ASP A O 1
ATOM 3068 N N . LEU A 1 414 ? -14.156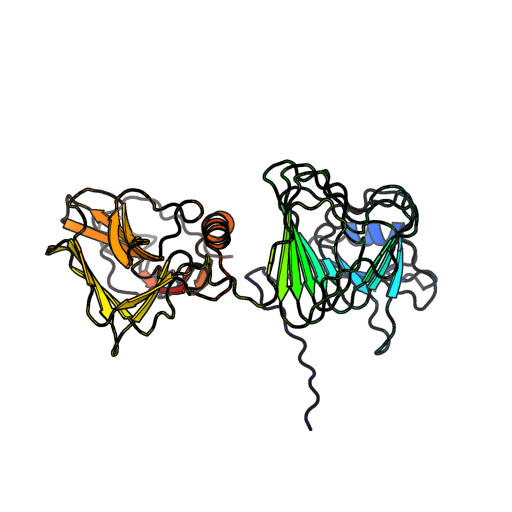 -28.060 22.478 1.00 52.97 414 LEU A N 1
ATOM 3069 C CA . LEU A 1 414 ? -14.881 -28.093 21.201 1.00 52.97 414 LEU A CA 1
ATOM 3070 C C . LEU A 1 414 ? -16.240 -28.809 21.331 1.00 52.97 414 LEU A C 1
ATOM 3072 O O . LEU A 1 414 ? -16.601 -29.633 20.487 1.00 52.97 414 LEU A O 1
ATOM 3076 N N . SER A 1 415 ? -16.985 -28.539 22.408 1.00 47.28 415 SER A N 1
ATOM 3077 C CA . SER A 1 415 ? -18.337 -29.069 22.606 1.00 47.28 415 SER A CA 1
ATOM 3078 C C . SER A 1 415 ? -19.409 -28.045 22.193 1.00 47.28 415 SER A C 1
ATOM 3080 O O . SER A 1 415 ? -19.230 -26.848 22.419 1.00 47.28 415 SER A O 1
ATOM 3082 N N . PRO A 1 416 ? -20.542 -28.479 21.604 1.00 52.88 416 PRO A N 1
ATOM 3083 C CA . PRO A 1 416 ? -20.942 -29.863 21.324 1.00 52.88 416 PRO A CA 1
ATOM 3084 C C . PRO A 1 416 ? -20.231 -30.485 20.105 1.00 52.88 416 PRO A C 1
ATOM 3086 O O . PRO A 1 416 ? -19.690 -29.774 19.267 1.00 52.88 416 PRO A O 1
ATOM 3089 N N . ILE A 1 417 ? -20.273 -31.826 20.005 1.00 50.47 417 ILE A N 1
ATOM 3090 C CA . ILE A 1 417 ? -19.630 -32.637 18.949 1.00 50.47 417 ILE A CA 1
ATOM 3091 C C . ILE A 1 417 ? -19.910 -32.047 17.560 1.00 50.47 417 ILE A C 1
ATOM 3093 O O . ILE A 1 417 ? -21.018 -32.166 17.026 1.00 50.47 417 ILE A O 1
ATOM 3097 N N . LEU A 1 418 ? -18.883 -31.451 16.961 1.00 46.94 418 LEU A N 1
ATOM 3098 C CA . LEU A 1 418 ? -18.937 -30.928 15.607 1.00 46.94 418 LEU A CA 1
ATOM 3099 C C . LEU A 1 418 ? -18.682 -32.069 14.609 1.00 46.94 418 LEU A C 1
ATOM 3101 O O . LEU A 1 418 ? -17.563 -32.548 14.467 1.00 46.94 418 LEU A O 1
ATOM 3105 N N . ASN A 1 419 ? -19.718 -32.495 13.881 1.00 45.88 419 ASN A N 1
ATOM 3106 C CA . ASN A 1 419 ? -19.581 -33.391 12.723 1.00 45.88 419 ASN A CA 1
ATOM 3107 C C . ASN A 1 419 ? -19.296 -32.578 11.450 1.00 45.88 419 ASN A C 1
ATOM 3109 O O . ASN A 1 419 ? -20.058 -32.647 10.484 1.00 45.88 419 ASN A O 1
ATOM 3113 N N . ALA A 1 420 ? -18.250 -31.752 11.461 1.00 48.97 420 ALA A N 1
ATOM 3114 C CA . ALA A 1 420 ? -17.847 -30.990 10.284 1.00 48.97 420 ALA A CA 1
ATOM 3115 C C . ALA A 1 420 ? -16.550 -31.566 9.702 1.00 48.97 420 ALA A C 1
ATOM 3117 O O . ALA A 1 420 ? -15.629 -31.876 10.459 1.00 48.97 420 ALA A O 1
ATOM 3118 N N . PRO A 1 421 ? -16.442 -31.707 8.370 1.00 49.53 421 PRO A N 1
ATOM 3119 C CA . PRO A 1 421 ? -15.150 -31.929 7.741 1.00 49.53 421 PRO A CA 1
ATOM 3120 C C . PRO A 1 421 ? -14.215 -30.763 8.092 1.00 49.53 421 PRO A C 1
ATOM 3122 O O . PRO A 1 421 ? -14.560 -29.600 7.878 1.00 49.53 421 PRO A O 1
ATOM 3125 N N . VAL A 1 422 ? -13.046 -31.084 8.649 1.00 52.00 422 VAL A N 1
ATOM 3126 C CA . VAL A 1 422 ? -11.990 -30.104 8.920 1.00 52.00 422 VAL A CA 1
ATOM 3127 C C . VAL A 1 422 ? -11.260 -29.841 7.609 1.00 52.00 422 VAL A C 1
ATOM 3129 O O . VAL A 1 422 ? -10.544 -30.701 7.099 1.00 52.00 422 VAL A O 1
ATOM 3132 N N . TRP A 1 423 ? -11.468 -28.651 7.062 1.00 44.69 423 TRP A N 1
ATOM 3133 C CA . TRP A 1 423 ? -10.676 -28.113 5.964 1.00 44.69 423 TRP A CA 1
ATOM 3134 C C . TRP A 1 423 ? -9.677 -27.137 6.579 1.00 44.69 423 TRP A C 1
ATOM 3136 O O . TRP A 1 423 ? -10.086 -26.211 7.276 1.00 44.69 423 TRP A O 1
ATOM 3146 N N . TYR A 1 424 ? -8.383 -27.348 6.357 1.00 50.12 424 TYR A N 1
ATOM 3147 C CA . TYR A 1 424 ? -7.340 -26.419 6.787 1.00 50.12 424 TYR A CA 1
ATOM 3148 C C . TYR A 1 424 ? -6.467 -26.051 5.587 1.00 50.12 424 TYR A C 1
ATOM 3150 O O . TYR A 1 424 ? -6.245 -26.876 4.700 1.00 50.12 424 TYR A O 1
ATOM 3158 N N . MET A 1 425 ? -6.008 -24.801 5.550 1.00 33.50 425 MET A N 1
ATOM 3159 C CA . MET A 1 425 ? -4.934 -24.373 4.656 1.00 33.50 425 MET A CA 1
ATOM 3160 C C . MET A 1 425 ? -3.619 -24.606 5.396 1.00 33.50 425 MET A C 1
ATOM 3162 O O . MET A 1 425 ? -3.486 -24.178 6.540 1.00 33.50 425 MET A O 1
ATOM 3166 N N . ASP A 1 426 ? -2.674 -25.320 4.786 1.00 48.66 426 ASP A N 1
ATOM 3167 C CA . ASP A 1 426 ? -1.409 -25.677 5.443 1.00 48.66 426 ASP A CA 1
ATOM 3168 C C . ASP A 1 426 ? -0.308 -24.613 5.287 1.00 48.66 426 ASP A C 1
ATOM 3170 O O . ASP A 1 426 ? 0.808 -24.807 5.766 1.00 48.66 426 ASP A O 1
ATOM 3174 N N . GLY A 1 427 ? -0.635 -23.479 4.660 1.00 47.62 427 GLY A N 1
ATOM 3175 C CA . GLY A 1 427 ? 0.288 -22.366 4.460 1.00 47.62 427 GLY A CA 1
ATOM 3176 C C . GLY A 1 427 ? 1.445 -22.665 3.502 1.00 47.62 427 GLY A C 1
ATOM 3177 O O . GLY A 1 427 ? 2.404 -21.892 3.503 1.00 47.62 427 GLY A O 1
ATOM 3178 N N . THR A 1 428 ? 1.379 -23.753 2.720 1.00 41.34 428 THR A N 1
ATOM 3179 C CA . THR A 1 428 ? 2.302 -24.034 1.606 1.00 41.34 428 THR A CA 1
ATOM 3180 C C . THR A 1 428 ? 1.725 -23.694 0.241 1.00 41.34 428 THR A C 1
ATOM 3182 O O . THR A 1 428 ? 0.482 -23.743 0.071 1.00 41.34 428 THR A O 1
#